Protein AF-0000000082833887 (afdb_homodimer)

pLDDT: mean 88.98, std 13.83, range [26.72, 98.94]

Sequence (678 aa):
MATGKDRGSVTVDDVAAQAGVSIKTVSRVLNNEPNTSEKTRAKVMAAIELLKYQPNPSARRLASKRSDLIMLVYDNPSDNYLINIQHGALDACKRYFYSLLLHPCDYRAPDLAAQIVQAARQHACAGLVLTPPLSDVRALIEALDHGDVPYVRLAPGSPSARGLEVSTDDRAAARDMTRYLLGLGHRRIGFVAGHPDHGAVGERLHGYRDALAELGVAYDPALVEQGLHSFDSGMQCGQRLLDRAQRPTAIFAANDDMAAGVLYTAHARGLKVPQELSVAGYDDTPLSRQTWPKLTTLRQPIREMAYAAVEQLASREPQARVRTLGYELVVRDSTRSPGMATGKDRGSVTVDDVAAQAGVSIKTVSRVLNNEPNTSEKTRAKVMAAIELLKYQPNPSARRLASKRSDLIMLVYDNPSDNYLINIQHGALDACKRYFYSLLLHPCDYRAPDLAAQIVQAARQHACAGLVLTPPLSDVRALIEALDHGDVPYVRLAPGSPSARGLEVSTDDRAAARDMTRYLLGLGHRRIGFVAGHPDHGAVGERLHGYRDALAELGVAYDPALVEQGLHSFDSGMQCGQRLLDRAQRPTAIFAANDDMAAGVLYTAHARGLKVPQELSVAGYDDTPLSRQTWPKLTTLRQPIREMAYAAVEQLASREPQARVRTLGYELVVRDSTRSPG

Organism: NCBI:txid1287738

Nearest PDB structures (foldseek):
  2pue-assembly1_A  TM=7.872E-01  e=7.176E-27  Escherichia coli
  1jft-assembly1_A-2  TM=7.918E-01  e=2.074E-26  Escherichia coli
  1bdh-assembly1_A  TM=7.769E-01  e=8.024E-27  Escherichia coli
  1qpz-assembly1_A  TM=7.816E-01  e=2.193E-26  Escherichia coli
  1jh9-assembly1_A-2  TM=7.936E-01  e=7.402E-25  Escherichia coli

Solvent-accessible surface area (backbone atoms only — not comparable to full-atom values): 34267 Å² total; per-residue (Å²): 131,82,76,73,73,74,82,68,79,64,43,66,61,52,34,10,62,67,40,70,48,53,55,67,53,44,48,33,51,76,60,34,41,86,92,61,52,70,68,56,42,50,38,39,51,48,24,26,60,74,59,63,44,65,81,56,64,67,58,52,28,68,72,67,74,26,39,54,31,34,34,40,37,38,52,64,81,33,65,65,59,48,53,36,32,48,51,16,30,49,53,31,19,61,75,70,66,35,41,45,29,60,42,78,54,58,82,80,44,92,58,39,44,61,50,52,54,48,53,40,56,75,56,25,33,50,23,35,42,27,30,51,37,55,33,60,37,61,67,40,51,54,52,42,69,75,47,87,54,48,52,26,25,34,42,46,57,60,89,61,95,84,49,33,34,28,32,57,59,42,29,60,51,30,17,51,52,40,40,50,47,42,71,46,62,43,78,45,63,25,34,35,39,30,36,84,69,26,44,46,37,58,32,29,52,49,10,39,51,49,30,31,54,75,69,71,40,81,88,54,75,84,38,52,35,83,27,56,45,24,38,68,36,13,25,54,38,32,46,58,46,63,65,38,92,76,50,46,43,27,36,44,18,61,23,36,45,17,25,48,14,28,52,47,41,35,49,76,70,68,48,50,62,20,64,64,30,16,40,28,25,22,41,56,44,73,64,32,70,64,42,86,50,28,41,14,23,32,33,44,52,49,31,58,42,28,20,48,41,47,47,40,62,59,33,71,70,47,94,53,50,68,40,74,47,75,70,42,82,42,84,50,53,12,52,57,49,66,116,133,81,76,74,73,74,82,67,79,64,42,66,62,50,33,9,61,66,40,71,46,51,54,65,52,45,48,32,50,75,59,33,41,84,92,61,52,68,68,55,41,51,38,39,51,48,26,25,61,74,59,65,43,64,81,57,65,68,58,51,28,68,71,67,73,27,40,52,31,33,36,41,35,37,53,63,79,33,65,65,59,49,53,36,33,48,51,15,30,48,54,31,20,60,74,71,66,36,43,46,29,62,42,77,54,58,81,79,44,91,57,40,42,59,50,54,52,48,53,38,56,74,55,27,33,49,21,37,43,27,30,49,36,55,34,59,37,62,68,39,51,53,53,42,69,75,47,87,53,49,49,26,24,35,44,46,56,58,90,60,94,81,48,33,33,28,34,60,61,42,29,62,51,30,18,49,53,40,41,51,46,43,70,46,62,44,79,44,63,25,35,35,39,30,34,85,70,26,44,47,35,59,31,29,52,49,9,39,51,48,31,30,56,75,70,71,39,81,87,54,74,84,37,52,34,82,27,55,44,25,38,68,37,13,27,53,41,33,46,57,45,62,64,38,92,76,50,47,44,26,37,44,18,66,23,36,43,17,24,47,14,27,52,45,41,35,50,76,70,68,48,48,61,22,64,64,30,18,41,28,26,24,41,57,43,73,64,32,69,66,42,86,50,30,40,15,22,30,32,45,54,50,32,57,43,28,20,48,40,46,46,41,62,59,33,71,70,47,93,53,51,67,41,73,46,74,70,44,84,44,85,49,53,12,52,56,49,64,116

Foldseek 3Di:
DPPPDPPDACDLVNLCVQLVHDSVLLLCLLLQPPPNDPSSNVSSVVSCVVSVPDPDQVVSCVVPVAHLEEEEEDDAPDPLLVVLLVLLQVVLCVVSVGDYHYDYDDLPDPCVLVVVVVVCVVRRHLAYEYEPPNLANPSNLVSVVPDDHAYEYEAALDDDPDHFYEYAQLLQLLLVVLLVQVVLPFQQEAEEFEQPSGSSSVSSVNSNVVNCVVVVRDDDCQSYHYAHQALVSLLVSLVSQCPDPDHGQEYEYAAVRSLLSNVVNCVVVVHDFNARHATAHEQPGVSQVVDVVRHFYKHDSSSNRSNLRSVQSSHPDRPDSYHYDYIDGDDTRRHHRHD/DPPPPPPDACDLVNLCVQLVHDSVLLLCLLLQPPPNDPSSNVSSVVSCVVSVPDPPQVVNCVVPVAHLEEEEEDDAPDPLLVVLLVLLQVVLCVVSVGDYHYDYDDLPDPCVLVVVVVVCVVRRHLAYEYEPPNLANPVNLVSVVPDDHAYEYEAALDDDPDHFYEYAQLLQLLLVVLLVQVVLPFQQEAEEFEQPSGSSRVSSVNSNVVNCVVVVRDDDVQRYHYAHQALVSLLVSLVSQCPDPDHGQEYEYAAVRSLLSNVVNCVVVVHDFNARHATAHEQPGVSQVVDVVRHFYKHDSSSNRSNLRSVQSSHPDRPDSYHYDYIDGDDTRRHHRHD

Radius of gyration: 27.2 Å; Cα contacts (8 Å, |Δi|>4): 1460; chains: 2; bounding box: 68×84×74 Å

Structure (mmCIF, N/CA/C/O backbone):
data_AF-0000000082833887-model_v1
#
loop_
_entity.id
_entity.type
_entity.pdbx_description
1 polymer 'Catabolite control protein A'
#
loop_
_atom_site.group_PDB
_atom_site.id
_atom_site.type_symbol
_atom_site.label_atom_id
_atom_site.label_alt_id
_atom_site.label_comp_id
_atom_site.label_asym_id
_atom_site.label_entity_id
_atom_site.label_seq_id
_atom_site.pdbx_PDB_ins_code
_atom_site.Cartn_x
_atom_site.Cartn_y
_atom_site.Cartn_z
_atom_site.occupancy
_atom_site.B_iso_or_equiv
_atom_site.auth_seq_id
_atom_site.auth_comp_id
_atom_site.auth_asym_id
_atom_site.auth_atom_id
_atom_site.pdbx_PDB_model_num
ATOM 1 N N . MET A 1 1 ? 20.953 52.406 -16.641 1 26.72 1 MET A N 1
ATOM 2 C CA . MET A 1 1 ? 20.875 50.969 -16.594 1 26.72 1 MET A CA 1
ATOM 3 C C . MET A 1 1 ? 19.734 50.5 -15.672 1 26.72 1 MET A C 1
ATOM 5 O O . MET A 1 1 ? 19.703 50.875 -14.492 1 26.72 1 MET A O 1
ATOM 9 N N . ALA A 1 2 ? 18.547 50.281 -16.266 1 32.72 2 ALA A N 1
ATOM 10 C CA . ALA A 1 2 ? 17.266 49.969 -15.625 1 32.72 2 ALA A CA 1
ATOM 11 C C . ALA A 1 2 ? 17.406 48.719 -14.766 1 32.72 2 ALA A C 1
ATOM 13 O O . ALA A 1 2 ? 17.938 47.688 -15.211 1 32.72 2 ALA A O 1
ATOM 14 N N . THR A 1 3 ? 17.609 48.844 -13.445 1 30.44 3 THR A N 1
ATOM 15 C CA . THR A 1 3 ? 17.625 47.75 -12.453 1 30.44 3 THR A CA 1
ATOM 16 C C . THR A 1 3 ? 16.531 46.75 -12.727 1 30.44 3 THR A C 1
ATOM 18 O O . THR A 1 3 ? 15.359 47.094 -12.859 1 30.44 3 THR A O 1
ATOM 21 N N . GLY A 1 4 ? 16.797 45.781 -13.594 1 33.44 4 GLY A N 1
ATOM 22 C CA . GLY A 1 4 ? 15.883 44.688 -13.883 1 33.44 4 GLY A CA 1
ATOM 23 C C . GLY A 1 4 ? 15.086 44.219 -12.672 1 33.44 4 GLY A C 1
ATOM 24 O O . GLY A 1 4 ? 15.672 43.844 -11.648 1 33.44 4 GLY A O 1
ATOM 25 N N . LYS A 1 5 ? 13.906 44.781 -12.461 1 36.97 5 LYS A N 1
ATOM 26 C CA . LYS A 1 5 ? 12.938 44.344 -11.461 1 36.97 5 LYS A CA 1
ATOM 27 C C . LYS A 1 5 ? 12.969 42.812 -11.273 1 36.97 5 LYS A C 1
ATOM 29 O O . LYS A 1 5 ? 12.898 42.062 -12.25 1 36.97 5 LYS A O 1
ATOM 34 N N . ASP A 1 6 ? 13.672 42.281 -10.344 1 38.59 6 ASP A N 1
ATOM 35 C CA . ASP A 1 6 ? 13.617 40.906 -9.844 1 38.59 6 ASP A CA 1
ATOM 36 C C . ASP A 1 6 ? 12.227 40.312 -10.023 1 38.59 6 ASP A C 1
ATOM 38 O O . ASP A 1 6 ? 11.234 40.938 -9.594 1 38.59 6 ASP A O 1
ATOM 42 N N . ARG A 1 7 ? 11.789 39.75 -11.148 1 45.22 7 ARG A N 1
ATOM 43 C CA . ARG A 1 7 ? 10.531 39.094 -11.492 1 45.22 7 ARG A CA 1
ATOM 44 C C . ARG A 1 7 ? 9.898 38.438 -10.266 1 45.22 7 ARG A C 1
ATOM 46 O O . ARG A 1 7 ? 10.398 37.438 -9.766 1 45.22 7 ARG A O 1
ATOM 53 N N . GLY A 1 8 ? 9.367 39.094 -9.297 1 48.75 8 GLY A N 1
ATOM 54 C CA . GLY A 1 8 ? 8.656 38.688 -8.102 1 48.75 8 GLY A CA 1
ATOM 55 C C . GLY A 1 8 ? 7.766 37.469 -8.32 1 48.75 8 GLY A C 1
ATOM 56 O O . GLY A 1 8 ? 7.445 37.125 -9.461 1 48.75 8 GLY A O 1
ATOM 57 N N . SER A 1 9 ? 7.66 36.562 -7.289 1 60.88 9 SER A N 1
ATOM 58 C CA . SER A 1 9 ? 6.77 35.406 -7.27 1 60.88 9 SER A CA 1
ATOM 59 C C . SER A 1 9 ? 5.363 35.781 -7.715 1 60.88 9 SER A C 1
ATOM 61 O O . SER A 1 9 ? 4.902 36.875 -7.453 1 60.88 9 SER A O 1
ATOM 63 N N . VAL A 1 10 ? 4.797 35.094 -8.703 1 73.19 10 VAL A N 1
ATOM 64 C CA . VAL A 1 10 ? 3.43 35.312 -9.172 1 73.19 10 VAL A CA 1
ATOM 65 C C . VAL A 1 10 ? 2.486 35.438 -7.98 1 73.19 10 VAL A C 1
ATOM 67 O O . VAL A 1 10 ? 2.531 34.656 -7.047 1 73.19 10 VAL A O 1
ATOM 70 N N . THR A 1 11 ? 1.867 36.562 -7.785 1 75.38 11 THR A N 1
ATOM 71 C CA . THR A 1 11 ? 0.945 36.844 -6.695 1 75.38 11 THR A CA 1
ATOM 72 C C . THR A 1 11 ? -0.502 36.719 -7.156 1 75.38 11 THR A C 1
ATOM 74 O O . THR A 1 11 ? -0.766 36.531 -8.344 1 75.38 11 THR A O 1
ATOM 77 N N . VAL A 1 12 ? -1.34 36.781 -6.102 1 80.81 12 VAL A N 1
ATOM 78 C CA . VAL A 1 12 ? -2.77 36.688 -6.391 1 80.81 12 VAL A CA 1
ATOM 79 C C . VAL A 1 12 ? -3.174 37.875 -7.277 1 80.81 12 VAL A C 1
ATOM 81 O O . VAL A 1 12 ? -4.078 37.75 -8.109 1 80.81 12 VAL A O 1
ATOM 84 N N . ASP A 1 13 ? -2.422 38.938 -7.16 1 81.5 13 ASP A N 1
ATOM 85 C CA . ASP A 1 13 ? -2.68 40.125 -7.996 1 81.5 13 ASP A CA 1
ATOM 86 C C . ASP A 1 13 ? -2.395 39.812 -9.469 1 81.5 13 ASP A C 1
ATOM 88 O O . ASP A 1 13 ? -3.145 40.219 -10.352 1 81.5 13 ASP A O 1
ATOM 92 N N . ASP A 1 14 ? -1.363 39.062 -9.664 1 85.19 14 ASP A N 1
ATOM 93 C CA . ASP A 1 14 ? -0.997 38.688 -11.023 1 85.19 14 ASP A CA 1
ATOM 94 C C . ASP A 1 14 ? -2.061 37.781 -11.648 1 85.19 14 ASP A C 1
ATOM 96 O O . ASP A 1 14 ? -2.393 37.938 -12.828 1 85.19 14 ASP A O 1
ATO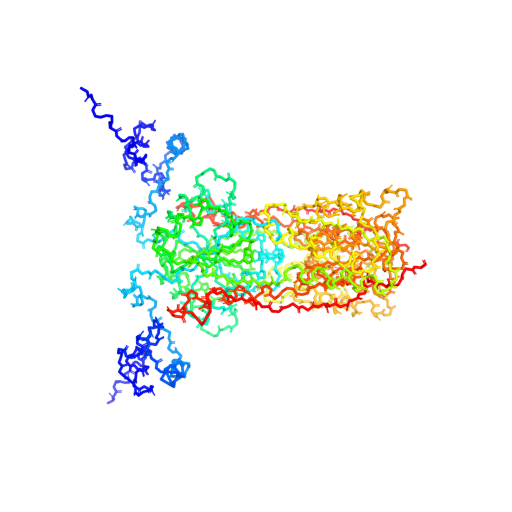M 100 N N . VAL A 1 15 ? -2.527 36.875 -10.812 1 87.19 15 VAL A N 1
ATOM 101 C CA . VAL A 1 15 ? -3.568 35.969 -11.273 1 87.19 15 VAL A CA 1
ATOM 102 C C . VAL A 1 15 ? -4.824 36.75 -11.633 1 87.19 15 VAL A C 1
ATOM 104 O O . VAL A 1 15 ? -5.441 36.5 -12.68 1 87.19 15 VAL A O 1
ATOM 107 N N . ALA A 1 16 ? -5.121 37.688 -10.812 1 88.12 16 ALA A N 1
ATOM 108 C CA . ALA A 1 16 ? -6.297 38.531 -11.047 1 88.12 16 ALA A CA 1
ATOM 109 C C . ALA A 1 16 ? -6.164 39.312 -12.344 1 88.12 16 ALA A C 1
ATOM 111 O O . ALA A 1 16 ? -7.102 39.344 -13.148 1 88.12 16 ALA A O 1
ATOM 112 N N . ALA A 1 17 ? -5.051 39.844 -12.539 1 88.44 17 ALA A N 1
ATOM 113 C CA . ALA A 1 17 ? -4.777 40.625 -13.742 1 88.44 17 ALA A CA 1
ATOM 114 C C . ALA A 1 17 ? -4.859 39.75 -14.992 1 88.44 17 ALA A C 1
ATOM 116 O O . ALA A 1 17 ? -5.465 40.156 -15.992 1 88.44 17 ALA A O 1
ATOM 117 N N . GLN A 1 18 ? -4.27 38.594 -14.875 1 89.25 18 GLN A N 1
ATOM 118 C CA . GLN A 1 18 ? -4.242 37.688 -16.016 1 89.25 18 GLN A CA 1
ATOM 119 C C . GLN A 1 18 ? -5.645 37.188 -16.344 1 89.25 18 GLN A C 1
ATOM 121 O O . GLN A 1 18 ? -5.988 37 -17.516 1 89.25 18 GLN A O 1
ATOM 126 N N . ALA A 1 19 ? -6.395 36.844 -15.336 1 90 19 ALA A N 1
ATOM 127 C CA . ALA A 1 19 ? -7.738 36.312 -15.5 1 90 19 ALA A CA 1
ATOM 128 C C . ALA A 1 19 ? -8.742 37.406 -15.805 1 90 19 ALA A C 1
ATOM 130 O O . ALA A 1 19 ? -9.867 37.156 -16.25 1 90 19 ALA A O 1
ATOM 131 N N . GLY A 1 20 ? -8.352 38.688 -15.602 1 90 20 GLY A N 1
ATOM 132 C CA . GLY A 1 20 ? -9.234 39.812 -15.828 1 90 20 GLY A CA 1
ATOM 133 C C . GLY A 1 20 ? -10.328 39.938 -14.773 1 90 20 GLY A C 1
ATOM 134 O O . GLY A 1 20 ? -11.461 40.281 -15.094 1 90 20 GLY A O 1
ATOM 135 N N . VAL A 1 21 ? -10.023 39.469 -13.633 1 89.69 21 VAL A N 1
ATOM 136 C CA . VAL A 1 21 ? -10.992 39.531 -12.539 1 89.69 21 VAL A CA 1
ATOM 137 C C . VAL A 1 21 ? -10.367 40.25 -11.344 1 89.69 21 VAL A C 1
ATOM 139 O O . VAL A 1 21 ? -9.18 40.594 -11.359 1 89.69 21 VAL A O 1
ATOM 142 N N . SER A 1 22 ? -11.211 40.625 -10.336 1 84.69 22 SER A N 1
ATOM 143 C CA . SER A 1 22 ? -10.711 41.25 -9.109 1 84.69 22 SER A CA 1
ATOM 144 C C . SER A 1 22 ? -9.961 40.219 -8.258 1 84.69 22 SER A C 1
ATOM 146 O O . SER A 1 22 ? -10.156 39 -8.406 1 84.69 22 SER A O 1
ATOM 148 N N . ILE A 1 23 ? -9.133 40.688 -7.293 1 82.19 23 ILE A N 1
ATOM 149 C CA . ILE A 1 23 ? -8.422 39.844 -6.34 1 82.19 23 ILE A CA 1
ATOM 150 C C . ILE A 1 23 ? -9.422 39.062 -5.5 1 82.19 23 ILE A C 1
ATOM 152 O O . ILE A 1 23 ? -9.195 37.875 -5.195 1 82.19 23 ILE A O 1
ATOM 156 N N . LYS A 1 24 ? -10.523 39.688 -5.203 1 78.81 24 LYS A N 1
ATOM 157 C CA . LYS A 1 24 ? -11.586 39.062 -4.426 1 78.81 24 LYS A CA 1
ATOM 158 C C . LYS A 1 24 ? -12.18 37.875 -5.18 1 78.81 24 LYS A C 1
ATOM 160 O O . LYS A 1 24 ? -12.492 36.844 -4.578 1 78.81 24 LYS A O 1
ATOM 165 N N . THR A 1 25 ? -12.266 38.125 -6.469 1 82.12 25 THR A N 1
ATOM 166 C CA . THR A 1 25 ? -12.805 37.062 -7.297 1 82.12 25 THR A CA 1
ATOM 167 C C . THR A 1 25 ? -11.836 35.875 -7.348 1 82.12 25 THR A C 1
ATOM 169 O O . THR A 1 25 ? -12.258 34.719 -7.285 1 82.12 25 THR A O 1
ATOM 172 N N . VAL A 1 26 ? -10.531 36.125 -7.445 1 81.5 26 VAL A N 1
ATOM 173 C CA . VAL A 1 26 ? -9.523 35.062 -7.434 1 81.5 26 VAL A CA 1
ATOM 174 C C . VAL A 1 26 ? -9.609 34.312 -6.113 1 81.5 26 VAL A C 1
ATOM 176 O O . VAL A 1 26 ? -9.594 33.062 -6.105 1 81.5 26 VAL A O 1
ATOM 179 N N . SER A 1 27 ? -9.766 35.031 -5.07 1 74.62 27 SER A N 1
ATOM 180 C CA . SER A 1 27 ? -9.875 34.406 -3.744 1 74.62 27 SER A CA 1
ATOM 181 C C . SER A 1 27 ? -11.109 33.531 -3.637 1 74.62 27 SER A C 1
ATOM 183 O O . SER A 1 27 ? -11.047 32.438 -3.105 1 74.62 27 SER A O 1
ATOM 185 N N . ARG A 1 28 ? -12.141 34.125 -4.199 1 75.06 28 ARG A N 1
ATOM 186 C CA . ARG A 1 28 ? -13.383 33.375 -4.18 1 75.06 28 ARG A CA 1
ATOM 187 C C . ARG A 1 28 ? -13.242 32.062 -4.965 1 75.06 28 ARG A C 1
ATOM 189 O O . ARG A 1 28 ? -13.75 31.016 -4.539 1 75.06 28 ARG A O 1
ATOM 196 N N . VAL A 1 29 ? -12.555 32.188 -6.078 1 77.38 29 VAL A N 1
ATOM 197 C CA . VAL A 1 29 ? -12.359 31.016 -6.922 1 77.38 29 VAL A CA 1
ATOM 198 C C . VAL A 1 29 ? -11.438 30.016 -6.219 1 77.38 29 VAL A C 1
ATOM 200 O O . VAL A 1 29 ? -11.727 28.812 -6.18 1 77.38 29 VAL A O 1
ATOM 203 N N . LEU A 1 30 ? -10.414 30.562 -5.621 1 71.19 30 LEU A N 1
ATOM 204 C CA . LEU A 1 30 ? -9.422 29.719 -4.961 1 71.19 30 LEU A CA 1
ATOM 205 C C . LEU A 1 30 ? -10.016 29.031 -3.73 1 71.19 30 LEU A C 1
ATOM 207 O O . LEU A 1 30 ? -9.617 27.922 -3.375 1 71.19 30 LEU A O 1
ATOM 211 N N . ASN A 1 31 ? -11.008 29.766 -3.16 1 64.5 31 ASN A N 1
ATOM 212 C CA . ASN A 1 31 ? -11.648 29.234 -1.959 1 64.5 31 ASN A CA 1
ATOM 213 C C . ASN A 1 31 ? -12.953 28.531 -2.285 1 64.5 31 ASN A C 1
ATOM 215 O O . ASN A 1 31 ? -13.75 28.234 -1.39 1 64.5 31 ASN A O 1
ATOM 219 N N . ASN A 1 32 ? -13.125 28.328 -3.455 1 64.88 32 ASN A N 1
ATOM 220 C CA . ASN A 1 32 ? -14.305 27.641 -3.977 1 64.88 32 ASN A CA 1
ATOM 221 C C . ASN A 1 32 ? -15.594 28.219 -3.404 1 64.88 32 ASN A C 1
ATOM 223 O O . ASN A 1 32 ? -16.484 27.469 -2.994 1 64.88 32 ASN A O 1
ATOM 227 N N . GLU A 1 33 ? -15.57 29.531 -3.197 1 63.78 33 GLU A N 1
ATOM 228 C CA . GLU A 1 33 ? -16.766 30.188 -2.684 1 63.78 33 GLU A CA 1
ATOM 229 C C . GLU A 1 33 ? -17.938 30.062 -3.656 1 63.78 33 GLU A C 1
ATOM 231 O O . GLU A 1 33 ? -17.734 30.078 -4.875 1 63.78 33 GLU A O 1
ATOM 236 N N . PRO A 1 34 ? -19.094 29.984 -3.029 1 65.31 34 PRO A N 1
ATOM 237 C CA . PRO A 1 34 ? -20.281 29.906 -3.889 1 65.31 34 PRO A CA 1
ATOM 238 C C . PRO A 1 34 ? -20.516 31.203 -4.672 1 65.31 34 PRO A C 1
ATOM 240 O O . PRO A 1 34 ? -19.938 32.25 -4.348 1 65.31 34 PRO A O 1
ATOM 243 N N . ASN A 1 35 ? -21.094 31.156 -5.996 1 66.31 35 ASN A N 1
ATOM 244 C CA . ASN A 1 35 ? -21.562 32.281 -6.805 1 66.31 35 ASN A CA 1
ATOM 245 C C . ASN A 1 35 ? -20.484 32.781 -7.75 1 66.31 35 ASN A C 1
ATOM 247 O O . ASN A 1 35 ? -20.438 33.969 -8.07 1 66.31 35 ASN A O 1
ATOM 251 N N . THR A 1 36 ? -19.531 31.969 -7.855 1 74.44 36 THR A N 1
ATOM 252 C CA . THR A 1 36 ? -18.594 32.281 -8.938 1 74.44 36 THR A CA 1
ATOM 253 C C . THR A 1 36 ? -18.922 31.469 -10.188 1 74.44 36 THR A C 1
ATOM 255 O O . THR A 1 36 ? -19.094 30.25 -10.125 1 74.44 36 THR A O 1
ATOM 258 N N . SER A 1 37 ? -19.188 32.125 -11.234 1 79.38 37 SER A N 1
ATOM 259 C CA . SER A 1 37 ? -19.562 31.469 -12.469 1 79.38 37 SER A CA 1
ATOM 260 C C . SER A 1 37 ? -18.484 30.5 -12.938 1 79.38 37 SER A C 1
ATOM 262 O O . SER A 1 37 ? -17.297 30.703 -12.656 1 79.38 37 SER A O 1
ATOM 264 N N . GLU A 1 38 ? -18.969 29.406 -13.586 1 80.12 38 GLU A N 1
ATOM 265 C CA . GLU A 1 38 ? -18.047 28.422 -14.133 1 80.12 38 GLU A CA 1
ATOM 266 C C . GLU A 1 38 ? -17.047 29.062 -15.086 1 80.12 38 GLU A C 1
ATOM 268 O O . GLU A 1 38 ? -15.875 28.672 -15.125 1 80.12 38 GLU A O 1
ATOM 273 N N . LYS A 1 39 ? -17.531 30 -15.812 1 82.19 39 LYS A N 1
ATOM 274 C CA . LYS A 1 39 ? -16.672 30.703 -16.75 1 82.19 39 LYS A CA 1
ATOM 275 C C . LYS A 1 39 ? -15.539 31.438 -16.031 1 82.19 39 LYS A C 1
ATOM 277 O O . LYS A 1 39 ? -14.383 31.359 -16.438 1 82.19 39 LYS A O 1
ATOM 282 N N . THR A 1 40 ? -15.891 32.094 -15 1 85.25 40 THR A N 1
ATOM 283 C CA . THR A 1 40 ? -14.914 32.812 -14.211 1 85.25 40 THR A CA 1
ATOM 284 C C . THR A 1 40 ? -13.922 31.859 -13.547 1 85.25 40 THR A C 1
ATOM 286 O O . THR A 1 40 ? -12.711 32.125 -13.531 1 85.25 40 THR A O 1
ATOM 289 N N . ARG A 1 41 ? -14.43 30.828 -12.992 1 83.56 41 ARG A N 1
ATOM 290 C CA . ARG A 1 41 ? -13.586 29.812 -12.367 1 83.56 41 ARG A CA 1
ATOM 291 C C . ARG A 1 41 ? -12.562 29.266 -13.359 1 83.56 41 ARG A C 1
ATOM 293 O O . ARG A 1 41 ? -11.375 29.141 -13.031 1 83.56 41 ARG A O 1
ATOM 300 N N . ALA A 1 42 ? -13.086 28.969 -14.531 1 84.38 42 ALA A N 1
ATOM 301 C CA . ALA A 1 42 ? -12.211 28.438 -15.562 1 84.38 42 ALA A CA 1
ATOM 302 C C . ALA A 1 42 ? -11.109 29.438 -15.93 1 84.38 42 ALA A C 1
ATOM 304 O O . ALA A 1 42 ? -9.953 29.062 -16.109 1 84.38 42 ALA A O 1
ATOM 305 N N . LYS A 1 43 ? -11.477 30.672 -16.062 1 85.88 43 LYS A N 1
ATOM 306 C CA . LYS A 1 43 ? -10.531 31.719 -16.406 1 85.88 43 LYS A CA 1
ATOM 307 C C . LYS A 1 43 ? -9.445 31.859 -15.344 1 85.88 43 LYS A C 1
ATOM 309 O O . LYS A 1 43 ? -8.266 31.969 -15.664 1 85.88 43 LYS A O 1
ATOM 314 N N . VAL A 1 44 ? -9.906 31.797 -14.102 1 86.19 44 VAL A N 1
ATOM 315 C CA . VAL A 1 44 ? -8.977 31.969 -12.984 1 86.19 44 VAL A CA 1
ATOM 316 C C . VAL A 1 44 ? -8.047 30.75 -12.906 1 86.19 44 VAL A C 1
ATOM 318 O O . VAL A 1 44 ? -6.832 30.906 -12.758 1 86.19 44 VAL A O 1
ATOM 321 N N . MET A 1 45 ? -8.648 29.609 -13.07 1 82.44 45 MET A N 1
ATOM 322 C CA . MET A 1 45 ? -7.836 28.391 -13.016 1 82.44 45 MET A CA 1
ATOM 323 C C . MET A 1 45 ? -6.836 28.359 -14.164 1 82.44 45 MET A C 1
ATOM 325 O O . MET A 1 45 ? -5.695 27.922 -13.984 1 82.44 45 MET A O 1
ATOM 329 N N . ALA A 1 46 ? -7.246 28.812 -15.359 1 83.5 46 ALA A N 1
ATOM 330 C CA . ALA A 1 46 ? -6.344 28.906 -16.5 1 83.5 46 ALA A CA 1
ATOM 331 C C . ALA A 1 46 ? -5.195 29.875 -16.219 1 83.5 46 ALA A C 1
ATOM 333 O O . ALA A 1 46 ? -4.047 29.609 -16.578 1 83.5 46 ALA A O 1
ATOM 334 N N . ALA A 1 47 ? -5.531 30.953 -15.648 1 85.31 47 ALA A N 1
ATOM 335 C CA . ALA A 1 47 ? -4.516 31.953 -15.289 1 85.31 47 ALA A CA 1
ATOM 336 C C . ALA A 1 47 ? -3.535 31.375 -14.273 1 85.31 47 ALA A C 1
ATOM 338 O O . ALA A 1 47 ? -2.326 31.609 -14.367 1 85.31 47 ALA A O 1
ATOM 339 N N . ILE A 1 48 ? -4.098 30.672 -13.312 1 79.25 48 ILE A N 1
ATOM 340 C CA . ILE A 1 48 ? -3.281 30.031 -12.281 1 79.25 48 ILE A CA 1
ATOM 341 C C . ILE A 1 48 ? -2.293 29.062 -12.93 1 79.25 48 ILE A C 1
ATOM 343 O O . ILE A 1 48 ? -1.105 29.062 -12.602 1 79.25 48 ILE A O 1
ATOM 347 N N . GLU A 1 49 ? -2.809 28.328 -13.828 1 78 49 GLU A N 1
ATOM 348 C CA . GLU A 1 49 ? -1.983 27.359 -14.547 1 78 49 GLU A CA 1
ATOM 349 C C . GLU A 1 49 ? -0.935 28.047 -15.406 1 78 49 GLU A C 1
ATOM 351 O O . GLU A 1 49 ? 0.233 27.656 -15.414 1 78 49 GLU A O 1
ATOM 356 N N . LEU A 1 50 ? -1.38 29.047 -16.125 1 78.38 50 LEU A N 1
ATOM 357 C CA . LEU A 1 50 ? -0.51 29.781 -17.031 1 78.38 50 LEU A CA 1
ATOM 358 C C . LEU A 1 50 ? 0.622 30.469 -16.266 1 78.38 50 LEU A C 1
ATOM 360 O O . LEU A 1 50 ? 1.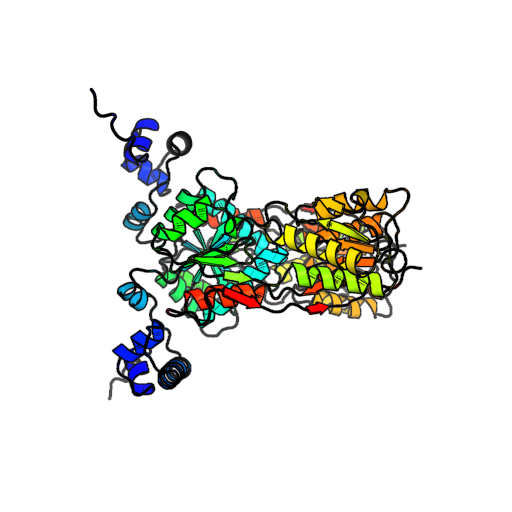768 30.469 -16.734 1 78.38 50 LEU A O 1
ATOM 364 N N . LEU A 1 51 ? 0.268 31.016 -15.117 1 78.94 51 LEU A N 1
ATOM 365 C CA . LEU A 1 51 ? 1.234 31.797 -14.352 1 78.94 51 LEU A CA 1
ATOM 366 C C . LEU A 1 51 ? 1.993 30.906 -13.367 1 78.94 51 LEU A C 1
ATOM 368 O O . LEU A 1 51 ? 2.9 31.375 -12.68 1 78.94 51 LEU A O 1
ATOM 372 N N . LYS A 1 52 ? 1.518 29.703 -13.383 1 70.69 52 LYS A N 1
ATOM 373 C CA . LYS A 1 52 ? 2.053 28.75 -12.422 1 70.69 52 LYS A CA 1
ATOM 374 C C . LYS A 1 52 ? 1.95 29.281 -10.992 1 70.69 52 LYS A C 1
ATOM 376 O O . LYS A 1 52 ? 2.918 29.219 -10.234 1 70.69 52 LYS A O 1
ATOM 381 N N . TYR A 1 53 ? 0.74 29.922 -10.859 1 68.81 53 TYR A N 1
ATOM 382 C CA . TYR A 1 53 ? 0.47 30.5 -9.547 1 68.81 53 TYR A CA 1
ATOM 383 C C . TYR A 1 53 ? 0.158 29.406 -8.531 1 68.81 53 TYR A C 1
ATOM 385 O O . TYR A 1 53 ? -0.587 28.469 -8.82 1 68.81 53 TYR A O 1
ATOM 393 N N . GLN A 1 54 ? 0.837 29.453 -7.457 1 61.25 54 GLN A N 1
ATOM 394 C CA . GLN A 1 54 ? 0.5 28.594 -6.324 1 61.25 54 GLN A CA 1
ATOM 395 C C . GLN A 1 54 ? -0.07 29.406 -5.168 1 61.25 54 GLN A C 1
ATOM 397 O O . GLN A 1 54 ? 0.583 30.328 -4.668 1 61.25 54 GLN A O 1
ATOM 402 N N . PRO A 1 55 ? -1.5 29.266 -5.012 1 56.69 55 PRO A N 1
ATOM 403 C CA . PRO A 1 55 ? -2.035 30.016 -3.875 1 56.69 55 PRO A CA 1
ATOM 404 C C . PRO A 1 55 ? -1.211 29.828 -2.602 1 56.69 55 PRO A C 1
ATOM 406 O O . PRO A 1 55 ? -0.667 28.75 -2.367 1 56.69 55 PRO A O 1
ATOM 409 N N . ASN A 1 56 ? -0.865 30.938 -2.111 1 52.5 56 ASN A N 1
ATOM 410 C CA . ASN A 1 56 ? -0.165 30.859 -0.833 1 52.5 56 ASN A CA 1
ATOM 411 C C . ASN A 1 56 ? -1.024 30.188 0.235 1 52.5 56 ASN A C 1
ATOM 413 O O . ASN A 1 56 ? -2.105 30.672 0.564 1 52.5 56 ASN A O 1
ATOM 417 N N . PRO A 1 57 ? -0.866 28.969 0.528 1 50.81 57 PRO A N 1
ATOM 418 C CA . PRO A 1 57 ? -1.647 28.281 1.551 1 50.81 57 PRO A CA 1
ATOM 419 C C . PRO A 1 57 ? -1.884 29.125 2.797 1 50.81 57 PRO A C 1
ATOM 421 O O . PRO A 1 57 ? -2.936 29.016 3.432 1 50.81 57 PRO A O 1
ATOM 424 N N . SER A 1 58 ? -0.98 29.969 3.094 1 49.28 58 SER A N 1
ATOM 425 C CA . SER A 1 58 ? -1.119 30.812 4.277 1 49.28 58 SER A CA 1
ATOM 426 C C . SER A 1 58 ? -2.289 31.781 4.137 1 49.28 58 SER A C 1
ATOM 428 O O . SER A 1 58 ? -2.986 32.062 5.109 1 49.28 58 SER A O 1
ATOM 430 N N . ALA A 1 59 ? -2.549 32.188 2.955 1 50.19 59 ALA A N 1
ATOM 431 C CA . ALA A 1 59 ? -3.646 33.125 2.756 1 50.19 59 ALA A CA 1
ATOM 432 C C . ALA A 1 59 ? -5 32.438 2.912 1 50.19 59 ALA A C 1
ATOM 434 O O . ALA A 1 59 ? -5.93 33.031 3.49 1 50.19 59 ALA A O 1
ATOM 435 N N . ARG A 1 60 ? -5.082 31.297 2.385 1 50.47 60 ARG A N 1
ATOM 436 C CA . ARG A 1 60 ? -6.312 30.547 2.549 1 50.47 60 ARG A CA 1
ATOM 437 C C . ARG A 1 60 ? -6.59 30.25 4.023 1 50.47 60 ARG A C 1
ATOM 439 O O . ARG A 1 60 ? -7.738 30.312 4.465 1 50.47 60 ARG A O 1
ATOM 446 N N . ARG A 1 61 ? -5.535 29.953 4.699 1 54.34 61 ARG A N 1
ATOM 447 C CA . ARG A 1 61 ? -5.629 29.688 6.133 1 54.34 61 ARG A CA 1
ATOM 448 C C . ARG A 1 61 ? -6.191 30.906 6.875 1 54.34 61 ARG A C 1
ATOM 450 O O . ARG A 1 61 ? -6.992 30.75 7.797 1 54.34 61 ARG A O 1
ATOM 457 N N . LEU A 1 62 ? -5.789 32.031 6.426 1 48.91 62 LEU A N 1
ATOM 458 C CA . LEU A 1 62 ? -6.207 33.25 7.102 1 48.91 62 LEU A CA 1
ATOM 459 C C . LEU A 1 62 ? -7.703 33.469 6.922 1 48.91 62 LEU A C 1
ATOM 461 O O . LEU A 1 62 ? -8.375 33.938 7.844 1 48.91 62 LEU A O 1
ATOM 465 N N . ALA A 1 63 ? -8.164 33.062 5.766 1 47.53 63 ALA A N 1
ATOM 466 C CA . ALA A 1 63 ? -9.578 33.312 5.504 1 47.53 63 ALA A CA 1
ATOM 467 C C . ALA A 1 63 ? -10.461 32.25 6.145 1 47.53 63 ALA A C 1
ATOM 469 O O . ALA A 1 63 ? -11.531 32.562 6.68 1 47.53 63 ALA A O 1
ATOM 470 N N . SER A 1 64 ? -10.211 30.969 6.051 1 54.66 64 SER A N 1
ATOM 471 C CA . SER A 1 64 ? -11.109 29.891 6.441 1 54.66 64 SER A CA 1
ATOM 472 C C . SER A 1 64 ? -10.828 29.438 7.871 1 54.66 64 SER A C 1
ATOM 474 O O . SER A 1 64 ? -11.68 28.797 8.5 1 54.66 64 SER A O 1
ATOM 476 N N . LYS A 1 65 ? -9.945 29.984 8.633 1 63.22 65 LYS A N 1
ATOM 477 C CA . LYS A 1 65 ? -9.508 29.516 9.938 1 63.22 65 LYS A CA 1
ATOM 478 C C . LYS A 1 65 ? -9.133 28.031 9.883 1 63.22 65 LYS A C 1
ATOM 480 O O . LYS A 1 65 ? -8.938 27.391 10.922 1 63.22 65 LYS A O 1
ATOM 485 N N . ARG A 1 66 ? -9.219 27.484 8.625 1 74 66 ARG A N 1
ATOM 486 C CA . ARG A 1 66 ? -8.859 26.078 8.492 1 74 66 ARG A CA 1
ATOM 487 C C . ARG A 1 66 ? -7.562 25.922 7.703 1 74 66 ARG A C 1
ATOM 489 O O . ARG A 1 66 ? -7.242 26.75 6.852 1 74 66 ARG A O 1
ATOM 496 N N . SER A 1 67 ? -6.875 24.828 8.062 1 84.62 67 SER A N 1
ATOM 497 C CA . SER A 1 67 ? -5.68 24.469 7.301 1 84.62 67 SER A CA 1
ATOM 498 C C . SER A 1 67 ? -6.043 23.781 5.988 1 84.62 67 SER A C 1
ATOM 500 O O . SER A 1 67 ? -7.223 23.672 5.648 1 84.62 67 SER A O 1
ATOM 502 N N . ASP A 1 68 ? -5.082 23.469 5.191 1 90.69 68 ASP A N 1
ATOM 503 C CA . ASP A 1 68 ? -5.277 22.75 3.932 1 90.69 68 ASP A CA 1
ATOM 504 C C . ASP A 1 68 ? -5.184 21.25 4.129 1 90.69 68 ASP A C 1
ATOM 506 O O . ASP A 1 68 ? -5.051 20.484 3.16 1 90.69 68 ASP A O 1
ATOM 510 N N . LEU A 1 69 ? -5.316 20.812 5.375 1 94.75 69 LEU A N 1
ATOM 511 C CA . LEU A 1 69 ? -5.086 19.406 5.68 1 94.75 69 LEU A CA 1
ATOM 512 C C . LEU A 1 69 ? -6.379 18.609 5.566 1 94.75 69 LEU A C 1
ATOM 514 O O . LEU A 1 69 ? -7.387 18.953 6.188 1 94.75 69 LEU A O 1
ATOM 518 N N . ILE A 1 70 ? -6.379 17.641 4.684 1 97.5 70 ILE A N 1
ATOM 519 C CA . ILE A 1 70 ? -7.387 16.578 4.676 1 97.5 70 ILE A CA 1
ATOM 520 C C . ILE A 1 70 ? -6.879 15.367 5.457 1 97.5 70 ILE A C 1
ATOM 522 O O . ILE A 1 70 ? -5.785 14.867 5.199 1 97.5 70 ILE A O 1
ATOM 526 N N . MET A 1 71 ? -7.629 14.953 6.438 1 98.25 71 MET A N 1
ATOM 527 C CA . MET A 1 71 ? -7.219 13.812 7.25 1 98.25 71 MET A CA 1
ATOM 528 C C . MET A 1 71 ? -7.922 12.539 6.793 1 98.25 71 MET A C 1
ATOM 530 O O . MET A 1 71 ? -9.156 12.484 6.754 1 98.25 71 MET A O 1
ATOM 534 N N . LEU A 1 72 ? -7.137 11.617 6.336 1 98.62 72 LEU A N 1
ATOM 535 C CA . LEU A 1 72 ? -7.641 10.289 6.004 1 98.62 72 LEU A CA 1
ATOM 536 C C . LEU A 1 72 ? -7.68 9.398 7.238 1 98.62 72 LEU A C 1
ATOM 538 O O . LEU A 1 72 ? -6.633 9.047 7.789 1 98.62 72 LEU A O 1
ATOM 542 N N . VAL A 1 73 ? -8.883 9.016 7.668 1 98.12 73 VAL A N 1
ATOM 543 C CA . VAL A 1 73 ? -9.086 8.227 8.875 1 98.12 73 VAL A CA 1
ATOM 544 C C . VAL A 1 73 ? -9.43 6.785 8.492 1 98.12 73 VAL A C 1
ATOM 546 O O . VAL A 1 73 ? -10.391 6.535 7.773 1 98.12 73 VAL A O 1
ATOM 549 N N . TYR A 1 74 ? -8.562 5.883 8.984 1 96.88 74 TYR A N 1
ATOM 550 C CA . TYR A 1 74 ? -8.766 4.523 8.484 1 96.88 74 TYR A CA 1
ATOM 551 C C . TYR A 1 74 ? -8.352 3.496 9.531 1 96.88 74 TYR A C 1
ATOM 553 O O . TYR A 1 74 ? -7.547 3.793 10.422 1 96.88 74 TYR A O 1
ATOM 561 N N . ASP A 1 75 ? -9.008 2.43 9.453 1 92.25 75 ASP A N 1
ATOM 562 C CA . ASP A 1 75 ? -8.68 1.185 10.141 1 92.25 75 ASP A CA 1
ATOM 563 C C . ASP A 1 75 ? -8.898 -0.02 9.227 1 92.25 75 ASP A C 1
ATOM 565 O O . ASP A 1 75 ? -9.898 -0.729 9.352 1 92.25 75 ASP A O 1
ATOM 569 N N . ASN A 1 76 ? -8.055 -0.158 8.211 1 78.69 76 ASN A N 1
ATOM 570 C CA . ASN A 1 76 ? -8.242 -1.187 7.191 1 78.69 76 ASN A CA 1
ATOM 571 C C . ASN A 1 76 ? -7.062 -2.146 7.133 1 78.69 76 ASN A C 1
ATOM 573 O O . ASN A 1 76 ? -5.91 -1.716 7.043 1 78.69 76 ASN A O 1
ATOM 577 N N . PRO A 1 77 ? -7.43 -3.35 7.129 1 74.5 77 PRO A N 1
ATOM 578 C CA . PRO A 1 77 ? -6.359 -4.348 7.133 1 74.5 77 PRO A CA 1
ATOM 579 C C . PRO A 1 77 ? -5.727 -4.543 5.754 1 74.5 77 PRO A C 1
ATOM 581 O O . PRO A 1 77 ? -4.699 -5.215 5.633 1 74.5 77 PRO A O 1
ATOM 584 N N . SER A 1 78 ? -6.391 -4.09 4.734 1 87.31 78 SER A N 1
ATOM 585 C CA . SER A 1 78 ? -5.875 -4.266 3.381 1 87.31 78 SER A CA 1
ATOM 586 C C . SER A 1 78 ? -4.98 -3.1 2.975 1 87.31 78 SER A C 1
ATOM 588 O O . SER A 1 78 ? -5.473 -2.023 2.631 1 87.31 78 SER A O 1
ATOM 590 N N . ASP A 1 79 ? -3.74 -3.373 2.852 1 91.81 79 ASP A N 1
ATOM 591 C CA . ASP A 1 79 ? -2.789 -2.375 2.373 1 91.81 79 ASP A CA 1
ATOM 592 C C . ASP A 1 79 ? -3.078 -1.992 0.924 1 91.81 79 ASP A C 1
ATOM 594 O O . ASP A 1 79 ? -2.875 -0.842 0.528 1 91.81 79 ASP A O 1
ATOM 598 N N . ASN A 1 80 ? -3.605 -2.967 0.18 1 92.56 80 ASN A N 1
ATOM 599 C CA . ASN A 1 80 ? -3.912 -2.732 -1.228 1 92.56 80 ASN A CA 1
ATOM 600 C C . ASN A 1 80 ? -5.07 -1.754 -1.396 1 92.56 80 ASN A C 1
ATOM 602 O O . ASN A 1 80 ? -5.055 -0.915 -2.297 1 92.56 80 ASN A O 1
ATOM 606 N N . TYR A 1 81 ? -6.016 -1.879 -0.562 1 92.19 81 TYR A N 1
ATOM 607 C CA . TYR A 1 81 ? -7.141 -0.949 -0.582 1 92.19 81 TYR A CA 1
ATOM 608 C C . TYR A 1 81 ? -6.699 0.446 -0.153 1 92.19 81 TYR A C 1
ATOM 610 O O . TYR A 1 81 ? -7.012 1.435 -0.823 1 92.19 81 TYR A O 1
ATOM 618 N N . LEU A 1 82 ? -5.918 0.503 0.847 1 95.06 82 LEU A N 1
ATOM 619 C CA . LEU A 1 82 ? -5.516 1.766 1.459 1 95.06 82 LEU A CA 1
ATOM 620 C C . LEU A 1 82 ? -4.633 2.572 0.513 1 95.06 82 LEU A C 1
ATOM 622 O O . LEU A 1 82 ? -4.793 3.789 0.392 1 95.06 82 LEU A O 1
ATOM 626 N N . ILE A 1 83 ? -3.742 1.943 -0.056 1 95.25 83 ILE A N 1
ATOM 627 C CA . ILE A 1 83 ? -2.814 2.66 -0.922 1 95.25 83 ILE A CA 1
ATOM 628 C C . ILE A 1 83 ? -3.568 3.248 -2.113 1 95.25 83 ILE A C 1
ATOM 630 O O . ILE A 1 83 ? -3.219 4.324 -2.607 1 95.25 83 ILE A O 1
ATOM 634 N N . ASN A 1 84 ? -4.594 2.605 -2.611 1 95.25 84 ASN A N 1
ATOM 635 C CA . ASN A 1 84 ? -5.402 3.133 -3.705 1 95.25 84 ASN A CA 1
ATOM 636 C C . ASN A 1 84 ? -6.266 4.309 -3.252 1 95.25 84 ASN A C 1
ATOM 638 O O . ASN A 1 84 ? -6.453 5.27 -3.998 1 95.25 84 ASN A O 1
ATOM 642 N N . ILE A 1 85 ? -6.773 4.18 -2.031 1 97.38 85 ILE A N 1
ATOM 643 C CA . ILE A 1 85 ? -7.477 5.32 -1.449 1 97.38 85 ILE A CA 1
ATOM 644 C C . ILE A 1 85 ? -6.543 6.527 -1.394 1 97.38 85 ILE A C 1
ATOM 646 O O . ILE A 1 85 ? -6.926 7.633 -1.779 1 97.38 85 ILE A O 1
ATOM 650 N N . GLN A 1 86 ? -5.332 6.285 -0.938 1 97.62 86 GLN A N 1
ATOM 651 C CA . GLN A 1 86 ? -4.352 7.359 -0.813 1 97.62 86 GLN A CA 1
ATOM 652 C C . GLN A 1 86 ? -4.051 7.988 -2.17 1 97.62 86 GLN A C 1
ATOM 654 O O . GLN A 1 86 ? -4.008 9.211 -2.297 1 97.62 86 GLN A O 1
ATOM 659 N N . HIS A 1 87 ? -3.9 7.145 -3.174 1 97.19 87 HIS A N 1
ATOM 660 C CA . HIS A 1 87 ? -3.615 7.664 -4.508 1 97.19 87 HIS A CA 1
ATOM 661 C C . HIS A 1 87 ? -4.73 8.586 -4.988 1 97.19 87 HIS A C 1
ATOM 663 O O . HIS A 1 87 ? -4.461 9.695 -5.465 1 97.19 87 HIS A O 1
ATOM 669 N N . GLY A 1 88 ? -5.949 8.141 -4.902 1 98 88 GLY A N 1
ATOM 670 C CA . GLY A 1 88 ? -7.078 8.953 -5.32 1 98 88 GLY A CA 1
ATOM 671 C C . GLY A 1 88 ? -7.195 10.25 -4.539 1 98 88 GLY A C 1
ATOM 672 O O . GLY A 1 88 ? -7.406 11.32 -5.125 1 98 88 GLY A O 1
ATOM 673 N N . ALA A 1 89 ? -7.055 10.148 -3.236 1 98.44 89 ALA A N 1
ATOM 674 C CA . ALA A 1 89 ? -7.141 11.32 -2.377 1 98.44 89 ALA A CA 1
ATOM 675 C C . ALA A 1 89 ? -6.027 12.32 -2.701 1 98.44 89 ALA A C 1
ATOM 677 O O . ALA A 1 89 ? -6.27 13.523 -2.771 1 98.44 89 ALA A O 1
ATOM 678 N N . LEU A 1 90 ? -4.816 11.789 -2.871 1 98.06 90 LEU A N 1
ATOM 679 C CA . LEU A 1 90 ? -3.658 12.625 -3.15 1 98.06 90 LEU A CA 1
ATOM 680 C C . LEU A 1 90 ? -3.814 13.336 -4.488 1 98.06 90 LEU A C 1
ATOM 682 O O . LEU A 1 90 ? -3.422 14.5 -4.633 1 98.06 90 LEU A O 1
ATOM 686 N N . ASP A 1 91 ? -4.363 12.641 -5.473 1 97.5 91 ASP A N 1
ATOM 687 C CA . ASP A 1 91 ? -4.613 13.273 -6.766 1 97.5 91 ASP A CA 1
ATOM 688 C C . ASP A 1 91 ? -5.539 14.477 -6.613 1 97.5 91 ASP A C 1
ATOM 690 O O . ASP A 1 91 ? -5.289 15.539 -7.195 1 97.5 91 ASP A O 1
ATOM 694 N N . ALA A 1 92 ? -6.582 14.312 -5.883 1 97 92 ALA A N 1
ATOM 695 C CA . ALA A 1 92 ? -7.512 15.414 -5.645 1 97 92 ALA A CA 1
ATOM 696 C C . ALA A 1 92 ? -6.859 16.516 -4.809 1 97 92 ALA A C 1
ATOM 698 O O . ALA A 1 92 ? -7.059 17.703 -5.066 1 97 92 ALA A O 1
ATOM 699 N N . CYS A 1 93 ? -6.09 16.109 -3.77 1 95.81 93 CYS A N 1
ATOM 700 C CA . CYS A 1 93 ? -5.379 17.078 -2.947 1 95.81 93 CYS A CA 1
ATOM 701 C C . CYS A 1 93 ? -4.477 17.969 -3.801 1 95.81 93 CYS A C 1
ATOM 703 O O . CYS A 1 93 ? -4.402 19.172 -3.59 1 95.81 93 CYS A O 1
ATOM 705 N N . LYS A 1 94 ? -3.822 17.312 -4.676 1 91.44 94 LYS A N 1
ATOM 706 C CA . LYS A 1 94 ? -2.957 18.062 -5.582 1 91.44 94 LYS A CA 1
ATOM 707 C C . LYS A 1 94 ? -3.764 19.062 -6.41 1 91.44 94 LYS A C 1
ATOM 709 O O . LYS A 1 94 ? -3.387 20.234 -6.523 1 91.44 94 LYS A O 1
ATOM 714 N N . ARG A 1 95 ? -4.859 18.609 -6.934 1 89.12 95 ARG A N 1
ATOM 715 C CA . ARG A 1 95 ? -5.699 19.422 -7.809 1 89.12 95 ARG A CA 1
ATOM 716 C C . ARG A 1 95 ? -6.305 20.594 -7.043 1 89.12 95 ARG A C 1
ATOM 718 O O . ARG A 1 95 ? -6.406 21.703 -7.574 1 89.12 95 ARG A O 1
ATOM 725 N N . TYR A 1 96 ? -6.672 20.375 -5.797 1 89.31 96 TYR A N 1
ATOM 726 C CA . TYR A 1 96 ? -7.434 21.375 -5.055 1 89.31 96 TYR A CA 1
ATOM 727 C C . TYR A 1 96 ? -6.574 22.016 -3.979 1 89.31 96 TYR A C 1
ATOM 729 O O . TYR A 1 96 ? -7.094 22.703 -3.088 1 89.31 96 TYR A O 1
ATOM 737 N N . PHE A 1 97 ? -5.258 21.734 -4.027 1 87.88 97 PHE A N 1
ATOM 738 C CA . PHE A 1 97 ? -4.246 22.375 -3.199 1 87.88 97 PHE A CA 1
ATOM 739 C C . PHE A 1 97 ? -4.453 22.031 -1.729 1 87.88 97 PHE A C 1
ATOM 741 O O . PHE A 1 97 ? -4.441 22.922 -0.871 1 87.88 97 PHE A O 1
ATOM 748 N N . TYR A 1 98 ? -4.77 20.812 -1.462 1 94 98 TYR A N 1
ATOM 749 C CA . TYR A 1 98 ? -4.797 20.25 -0.118 1 94 98 TYR A CA 1
ATOM 750 C C . TYR A 1 98 ? -3.594 19.344 0.118 1 94 98 TYR A C 1
ATOM 752 O O . TYR A 1 98 ? -2.824 19.078 -0.806 1 94 98 TYR A O 1
ATOM 760 N N . SER A 1 99 ? -3.377 19.078 1.353 1 95.69 99 SER A N 1
ATOM 761 C CA . SER A 1 99 ? -2.406 18.078 1.778 1 95.69 99 SER A CA 1
ATOM 762 C C . SER A 1 99 ? -3.086 16.922 2.51 1 95.69 99 SER A C 1
ATOM 764 O O . SER A 1 99 ? -4.141 17.109 3.119 1 95.69 99 SER A O 1
ATOM 766 N N . LEU A 1 100 ? -2.492 15.758 2.41 1 98.25 100 LEU A N 1
ATOM 767 C CA . LEU A 1 100 ? -3.135 14.578 2.969 1 98.25 100 LEU A CA 1
ATOM 768 C C . LEU A 1 100 ? -2.414 14.109 4.23 1 98.25 100 LEU A C 1
ATOM 770 O O . LEU A 1 100 ? -1.222 13.805 4.191 1 98.25 100 LEU A O 1
ATOM 774 N N . LEU A 1 101 ? -3.154 14.07 5.285 1 97.94 101 LEU A N 1
ATOM 775 C CA . LEU A 1 101 ? -2.703 13.609 6.59 1 97.94 101 LEU A CA 1
ATOM 776 C C . LEU A 1 101 ? -3.244 12.211 6.887 1 97.94 101 LEU A C 1
ATOM 778 O O . LEU A 1 101 ? -4.445 11.969 6.762 1 97.94 101 LEU A O 1
ATOM 782 N N . LEU A 1 102 ? -2.316 11.289 7.227 1 97.94 102 LEU A N 1
ATOM 783 C CA . LEU A 1 102 ? -2.752 9.938 7.555 1 97.94 102 LEU A CA 1
ATOM 784 C C . LEU A 1 102 ? -3.082 9.82 9.039 1 97.94 102 LEU A C 1
ATOM 786 O O . LEU A 1 102 ? -2.338 10.32 9.883 1 97.94 102 LEU A O 1
ATOM 790 N N . HIS A 1 103 ? -4.227 9.18 9.32 1 97.5 103 HIS A N 1
ATOM 791 C CA . HIS A 1 103 ? -4.625 8.992 10.711 1 97.5 103 HIS A CA 1
ATOM 792 C C . HIS A 1 103 ? -5.184 7.594 10.945 1 97.5 103 HIS A C 1
ATOM 794 O O . HIS A 1 103 ? -6.395 7.426 11.109 1 97.5 103 HIS A O 1
ATOM 800 N N . PRO A 1 104 ? -4.289 6.609 11.062 1 96.62 104 PRO A N 1
ATOM 801 C CA . PRO A 1 104 ? -4.77 5.285 11.461 1 96.62 104 PRO A CA 1
ATOM 802 C C . PRO A 1 104 ? -5.32 5.266 12.883 1 96.62 104 PRO A C 1
ATOM 804 O O . PRO A 1 104 ? -4.836 5.996 13.75 1 96.62 104 PRO A O 1
ATOM 807 N N . CYS A 1 105 ? -6.348 4.434 13.102 1 95.25 105 CYS A N 1
ATOM 808 C CA . CYS A 1 105 ? -6.957 4.344 14.422 1 95.25 105 CYS A CA 1
ATOM 809 C C . CYS A 1 105 ? -7.52 2.947 14.672 1 95.25 105 CYS A C 1
ATOM 811 O O . CYS A 1 105 ? -7.441 2.078 13.805 1 95.25 105 CYS A O 1
ATOM 813 N N . ASP A 1 106 ? -7.859 2.748 15.852 1 93.62 106 ASP A N 1
ATOM 814 C CA . ASP A 1 106 ? -8.648 1.583 16.25 1 93.62 106 ASP A CA 1
ATOM 815 C C . ASP A 1 106 ? -10.133 1.918 16.297 1 93.62 106 ASP A C 1
ATOM 817 O O . ASP A 1 106 ? -10.594 2.598 17.219 1 93.62 106 ASP A O 1
ATOM 821 N N . TYR A 1 107 ? -10.812 1.4 15.359 1 92.31 107 TYR A N 1
ATOM 822 C CA . TYR A 1 107 ? -12.211 1.789 15.242 1 92.31 107 TYR A CA 1
ATOM 823 C C . TYR A 1 107 ? -13.016 1.297 16.438 1 92.31 107 TYR A C 1
ATOM 825 O O . TYR A 1 107 ? -14.141 1.758 16.672 1 92.31 107 TYR A O 1
ATOM 833 N N . ARG A 1 108 ? -12.492 0.395 17.25 1 91.69 108 ARG A N 1
ATOM 834 C CA . ARG A 1 108 ? -13.203 -0.157 18.391 1 91.69 108 ARG A CA 1
ATOM 835 C C . ARG A 1 108 ? -12.852 0.597 19.672 1 91.69 108 ARG A C 1
ATOM 837 O O . ARG A 1 108 ? -13.398 0.316 20.734 1 91.69 108 ARG A O 1
ATOM 844 N N . ALA A 1 109 ? -11.922 1.505 19.547 1 92.19 109 ALA A N 1
ATOM 845 C CA . ALA A 1 109 ? -11.531 2.268 20.734 1 92.19 109 ALA A CA 1
ATOM 846 C C . ALA A 1 109 ? -12.727 3.012 21.328 1 92.19 109 ALA A C 1
ATOM 848 O O . ALA A 1 109 ? -13.484 3.656 20.594 1 92.19 109 ALA A O 1
ATOM 849 N N . PRO A 1 110 ? -12.914 2.922 22.672 1 92.12 110 PRO A N 1
ATOM 850 C CA . PRO A 1 110 ? -14.07 3.568 23.297 1 92.12 110 PRO A CA 1
ATOM 851 C C . PRO A 1 110 ? -14.062 5.086 23.125 1 92.12 110 PRO A C 1
ATOM 853 O O . PRO A 1 110 ? -15.125 5.715 23.125 1 92.12 110 PRO A O 1
ATOM 856 N N . ASP A 1 111 ? -12.945 5.668 23.016 1 92.81 111 ASP A N 1
ATOM 857 C CA . ASP A 1 111 ? -12.836 7.117 22.906 1 92.81 111 ASP A CA 1
ATOM 858 C C . ASP A 1 111 ? -12.531 7.539 21.469 1 92.81 111 ASP A C 1
ATOM 860 O O . ASP A 1 111 ? -11.969 8.609 21.234 1 92.81 111 ASP A O 1
ATOM 864 N N . LEU A 1 112 ? -12.883 6.688 20.516 1 95.31 112 LEU A N 1
ATOM 865 C CA . LEU A 1 112 ? -12.562 6.914 19.109 1 95.31 112 LEU A CA 1
ATOM 866 C C . LEU A 1 112 ? -13.055 8.289 18.656 1 95.31 112 LEU A C 1
ATOM 868 O O . LEU A 1 112 ? -12.289 9.062 18.078 1 95.31 112 LEU A O 1
ATOM 872 N N . ALA A 1 113 ? -14.328 8.578 18.922 1 95.19 113 ALA A N 1
ATOM 873 C CA . ALA A 1 113 ? -14.938 9.828 18.453 1 95.19 113 ALA A CA 1
ATOM 874 C C . ALA A 1 113 ? -14.188 11.039 19 1 95.19 113 ALA A C 1
ATOM 876 O O . ALA A 1 113 ? -13.852 11.961 18.25 1 95.19 113 ALA A O 1
ATOM 877 N N . ALA A 1 114 ? -13.914 11.016 20.266 1 92.44 114 ALA A N 1
ATOM 878 C CA . ALA A 1 114 ? -13.211 12.117 20.922 1 92.44 114 ALA A CA 1
ATOM 879 C C . ALA A 1 114 ? -11.805 12.289 20.344 1 92.44 114 ALA A C 1
ATOM 881 O O . ALA A 1 114 ? -11.359 13.414 20.109 1 92.44 114 ALA A O 1
ATOM 882 N N . GLN A 1 115 ? -11.172 11.203 20.094 1 92.62 115 GLN A N 1
ATOM 883 C CA . GLN A 1 115 ? -9.812 11.227 19.562 1 92.62 115 GLN A CA 1
ATOM 884 C C . GLN A 1 115 ? -9.781 11.852 18.156 1 92.62 115 GLN A C 1
ATOM 886 O O . GLN A 1 115 ? -8.922 12.688 17.875 1 92.62 115 GLN A O 1
ATOM 891 N N . ILE A 1 116 ? -10.695 11.453 17.328 1 96.38 116 ILE A N 1
ATOM 892 C CA . ILE A 1 116 ? -10.727 11.906 15.945 1 96.38 116 ILE A CA 1
ATOM 893 C C . ILE A 1 116 ? -11.07 13.391 15.898 1 96.38 116 ILE A C 1
ATOM 895 O O . ILE A 1 116 ? -10.43 14.164 15.18 1 96.38 116 ILE A O 1
ATOM 899 N N . VAL A 1 117 ? -12.047 13.789 16.703 1 93.19 117 VAL A N 1
ATOM 900 C CA . VAL A 1 117 ? -12.461 15.188 16.734 1 93.19 117 VAL A CA 1
ATOM 901 C C . VAL A 1 117 ? -11.328 16.062 17.266 1 93.19 117 VAL A C 1
ATOM 903 O O . VAL A 1 117 ? -11.047 17.125 16.719 1 93.19 117 VAL A O 1
ATOM 906 N N . GLN A 1 118 ? -10.688 15.578 18.25 1 89.69 118 GLN A N 1
ATOM 907 C CA . GLN A 1 118 ? -9.562 16.312 18.812 1 89.69 118 GLN A CA 1
ATOM 908 C C . GLN A 1 118 ? -8.43 16.469 17.812 1 89.69 118 GLN A C 1
ATOM 910 O O . GLN A 1 118 ? -7.867 17.547 17.656 1 89.69 118 GLN A O 1
ATOM 915 N N . ALA A 1 119 ? -8.086 15.414 17.141 1 91.88 119 ALA A N 1
ATOM 916 C CA . ALA A 1 119 ? -7.027 15.461 16.125 1 91.88 119 ALA A CA 1
ATOM 917 C C . ALA A 1 119 ? -7.383 16.438 15.008 1 91.88 119 ALA A C 1
ATOM 919 O O . ALA A 1 119 ? -6.531 17.203 14.547 1 91.88 119 ALA A O 1
ATOM 920 N N . ALA A 1 120 ? -8.617 16.359 14.578 1 93.69 120 ALA A N 1
ATOM 921 C CA . ALA A 1 120 ? -9.094 17.25 13.516 1 93.69 120 ALA A CA 1
ATOM 922 C C . ALA A 1 120 ? -8.977 18.719 13.922 1 93.69 120 ALA A C 1
ATOM 924 O O . ALA A 1 120 ? -8.57 19.562 13.125 1 93.69 120 ALA A O 1
ATOM 925 N N . ARG A 1 121 ? -9.289 18.984 15.109 1 86.56 121 ARG A N 1
ATOM 926 C CA . ARG A 1 121 ? -9.25 20.359 15.617 1 86.56 121 ARG A CA 1
ATOM 927 C C . ARG A 1 121 ? -7.809 20.828 15.805 1 86.56 121 ARG A C 1
ATOM 929 O O . ARG A 1 121 ? -7.477 21.969 15.461 1 86.56 121 ARG A O 1
ATOM 936 N N . GLN A 1 122 ? -7.066 19.938 16.328 1 83.19 122 GLN A N 1
ATOM 937 C CA . GLN A 1 122 ? -5.66 20.25 16.562 1 83.19 122 GLN A CA 1
ATOM 938 C C . GLN A 1 122 ? -4.965 20.672 15.273 1 83.19 122 GLN A C 1
ATOM 940 O O . GLN A 1 122 ? -4.117 21.562 15.281 1 83.19 122 GLN A O 1
ATOM 945 N N . HIS A 1 123 ? -5.355 20.078 14.211 1 89.19 123 HIS A N 1
ATOM 946 C CA . HIS A 1 123 ? -4.711 20.359 12.938 1 89.19 123 HIS A CA 1
ATOM 947 C C . HIS A 1 123 ? -5.551 21.312 12.094 1 89.19 123 HIS A C 1
ATOM 949 O O . HIS A 1 123 ? -5.199 21.625 10.953 1 89.19 123 HIS A O 1
ATOM 955 N N . ALA A 1 124 ? -6.648 21.766 12.711 1 89.5 124 ALA A N 1
ATOM 956 C CA . ALA A 1 124 ? -7.574 22.609 11.969 1 89.5 124 ALA A CA 1
ATOM 957 C C . ALA A 1 124 ? -7.863 22.047 10.586 1 89.5 124 ALA A C 1
ATOM 959 O O . ALA A 1 124 ? -7.793 22.766 9.586 1 89.5 124 ALA A O 1
ATOM 960 N N . CYS A 1 125 ? -8.188 20.75 10.516 1 93.31 125 CYS A N 1
ATOM 961 C CA . CYS A 1 125 ? -8.359 20.047 9.25 1 93.31 125 CYS A CA 1
ATOM 962 C C . CYS A 1 125 ? -9.461 20.688 8.414 1 93.31 125 CYS A C 1
ATOM 964 O O . CYS A 1 125 ? -10.5 21.078 8.953 1 93.31 125 CYS A O 1
ATOM 966 N N . ALA A 1 126 ? -9.156 20.719 7.137 1 92.94 126 ALA A N 1
ATOM 967 C CA . ALA A 1 126 ? -10.164 21.188 6.188 1 92.94 126 ALA A CA 1
ATOM 968 C C . ALA A 1 126 ? -11.297 20.172 6.059 1 92.94 126 ALA A C 1
ATOM 970 O O . ALA A 1 126 ? -12.422 20.531 5.707 1 92.94 126 ALA A O 1
ATOM 971 N N . GLY A 1 127 ? -11.039 18.953 6.309 1 95.19 127 GLY A N 1
ATOM 972 C CA . GLY A 1 127 ? -12.039 17.906 6.266 1 95.19 127 GLY A CA 1
ATOM 973 C C . GLY A 1 127 ? -11.469 16.531 6.57 1 95.19 127 GLY A C 1
ATOM 974 O O . GLY A 1 127 ? -10.25 16.359 6.641 1 95.19 127 GLY A O 1
ATOM 975 N N . LEU A 1 128 ? -12.43 15.578 6.777 1 96.75 128 LEU A N 1
ATOM 976 C CA . LEU A 1 128 ? -12.07 14.188 7.047 1 96.75 128 LEU A CA 1
ATOM 977 C C . LEU A 1 128 ? -12.633 13.266 5.969 1 96.75 128 LEU A C 1
ATOM 979 O O . LEU A 1 128 ? -13.75 13.453 5.5 1 96.75 128 LEU A O 1
ATOM 983 N N . VAL A 1 129 ? -11.82 12.344 5.535 1 97.25 129 VAL A N 1
ATOM 984 C CA . VAL A 1 129 ? -12.289 11.203 4.746 1 97.25 129 VAL A CA 1
ATOM 985 C C . VAL A 1 129 ? -12.328 9.953 5.617 1 97.25 129 VAL A C 1
ATOM 987 O O . VAL A 1 129 ? -11.289 9.484 6.09 1 97.25 129 VAL A O 1
ATOM 990 N N . LEU A 1 130 ? -13.523 9.445 5.848 1 95.94 130 LEU A N 1
ATOM 991 C CA . LEU A 1 130 ? -13.711 8.258 6.672 1 95.94 130 LEU A CA 1
ATOM 992 C C . LEU A 1 130 ? -13.844 7.004 5.805 1 95.94 130 LEU A C 1
ATOM 994 O O . LEU A 1 130 ? -14.688 6.949 4.914 1 95.94 130 LEU A O 1
ATOM 998 N N . THR A 1 131 ? -12.984 6.055 6.043 1 95.19 131 THR A N 1
ATOM 999 C CA . THR A 1 131 ? -13.07 4.781 5.336 1 95.19 131 THR A CA 1
ATOM 1000 C C . THR A 1 131 ? -13.758 3.727 6.199 1 95.19 131 THR A C 1
ATOM 1002 O O . THR A 1 131 ? -13.773 3.836 7.43 1 95.19 131 THR A O 1
ATOM 1005 N N . PRO A 1 132 ? -14.32 2.678 5.547 1 91.25 132 PRO A N 1
ATOM 1006 C CA . PRO A 1 132 ? -14.891 1.596 6.352 1 91.25 132 PRO A CA 1
ATOM 1007 C C . PRO A 1 132 ? -13.859 0.918 7.25 1 91.25 132 PRO A C 1
ATOM 1009 O O . PRO A 1 132 ? -12.703 0.763 6.859 1 91.25 132 PRO A O 1
ATOM 1012 N N . PRO A 1 133 ? -14.281 0.606 8.484 1 90.62 133 PRO A N 1
ATOM 1013 C CA . PRO A 1 133 ? -15.633 0.65 9.062 1 90.62 133 PRO A CA 1
ATOM 1014 C C . PRO A 1 133 ? -15.93 1.975 9.766 1 90.62 133 PRO A C 1
ATOM 1016 O O . PRO A 1 133 ? -17.016 2.148 10.328 1 90.62 133 PRO A O 1
ATOM 1019 N N . LEU A 1 134 ? -14.984 2.906 9.773 1 93.06 134 LEU A N 1
ATOM 1020 C CA . LEU A 1 134 ? -15.172 4.184 10.453 1 93.06 134 LEU A CA 1
ATOM 1021 C C . LEU A 1 134 ? -16.359 4.934 9.883 1 93.06 134 LEU A C 1
ATOM 1023 O O . LEU A 1 134 ? -17.031 5.684 10.594 1 93.06 134 LEU A O 1
ATOM 1027 N N . SER A 1 135 ? -16.625 4.672 8.625 1 92.5 135 SER A N 1
ATOM 1028 C CA . SER A 1 135 ? -17.719 5.332 7.93 1 92.5 135 SER A CA 1
ATOM 1029 C C . SER A 1 135 ? -19.078 4.922 8.508 1 92.5 135 SER A C 1
ATOM 1031 O O . SER A 1 135 ? -20.094 5.543 8.211 1 92.5 135 SER A O 1
ATOM 1033 N N . ASP A 1 136 ? -19.031 3.938 9.406 1 89.56 136 ASP A N 1
ATOM 1034 C CA . ASP A 1 136 ? -20.297 3.41 9.914 1 89.56 136 ASP A CA 1
ATOM 1035 C C . ASP A 1 136 ? -20.328 3.469 11.445 1 89.56 136 ASP A C 1
ATOM 1037 O O . ASP A 1 136 ? -21.297 3.002 12.062 1 89.56 136 ASP A O 1
ATOM 1041 N N . VAL A 1 137 ? -19.359 4.004 12.055 1 91.44 137 VAL A N 1
ATOM 1042 C CA . VAL A 1 137 ? -19.328 4.098 13.508 1 91.44 137 VAL A CA 1
ATOM 1043 C C . VAL A 1 137 ? -20.281 5.207 13.969 1 91.44 137 VAL A C 1
ATOM 1045 O O . VAL A 1 137 ? -19.984 6.391 13.797 1 91.44 137 VAL A O 1
ATOM 1048 N N . ARG A 1 138 ? -21.344 4.852 14.57 1 90.44 138 ARG A N 1
ATOM 1049 C CA . ARG A 1 138 ? -22.438 5.766 14.891 1 90.44 138 ARG A CA 1
ATOM 1050 C C . ARG A 1 138 ? -21.953 6.898 15.789 1 90.44 138 ARG A C 1
ATOM 1052 O O . ARG A 1 138 ? -22.25 8.07 15.539 1 90.44 138 ARG A O 1
ATOM 1059 N N . ALA A 1 139 ? -21.234 6.551 16.828 1 92.38 139 ALA A N 1
ATOM 1060 C CA . ALA A 1 139 ? -20.766 7.551 17.797 1 92.38 139 ALA A CA 1
ATOM 1061 C C . ALA A 1 139 ? -19.875 8.586 17.125 1 92.38 139 ALA A C 1
ATOM 1063 O O . ALA A 1 139 ? -19.922 9.773 17.453 1 92.38 139 ALA A O 1
ATOM 1064 N N . LEU A 1 140 ? -19.062 8.148 16.219 1 94.38 140 LEU A N 1
ATOM 1065 C CA . LEU A 1 140 ? -18.172 9.047 15.492 1 94.38 140 LEU A CA 1
ATOM 1066 C C . LEU A 1 140 ? -18.953 9.969 14.57 1 94.38 140 LEU A C 1
ATOM 1068 O O . LEU A 1 140 ? -18.734 11.18 14.547 1 94.38 140 LEU A O 1
ATOM 1072 N N . ILE A 1 141 ? -19.906 9.383 13.836 1 93.31 141 ILE A N 1
ATOM 1073 C CA . ILE A 1 141 ? -20.719 10.141 12.891 1 93.31 141 ILE A CA 1
ATOM 1074 C C . ILE A 1 141 ? -21.531 11.195 13.648 1 93.31 141 ILE A C 1
ATOM 1076 O O . ILE A 1 141 ? -21.609 12.352 13.219 1 93.31 141 ILE A O 1
ATOM 1080 N N . GLU A 1 142 ? -22.078 10.836 14.75 1 91.69 142 GLU A N 1
ATOM 1081 C CA . GLU A 1 142 ? -22.844 11.766 15.562 1 91.69 142 GLU A CA 1
ATOM 1082 C C . GLU A 1 142 ? -21.984 12.93 16.062 1 91.69 142 GLU A C 1
ATOM 1084 O O . GLU A 1 142 ? -22.406 14.086 16 1 91.69 142 GLU A O 1
ATOM 1089 N N . ALA A 1 143 ? -20.828 12.602 16.531 1 92.88 143 ALA A N 1
ATOM 1090 C CA . ALA A 1 143 ? -19.906 13.625 17.016 1 92.88 143 ALA A CA 1
ATOM 1091 C C . ALA A 1 143 ? -19.531 14.602 15.898 1 92.88 143 ALA A C 1
ATOM 1093 O O . ALA A 1 143 ? -19.469 15.812 16.125 1 92.88 143 ALA A O 1
ATOM 1094 N N . LEU A 1 144 ? -19.344 14.07 14.734 1 93.31 144 LEU A N 1
ATOM 1095 C CA . LEU A 1 144 ? -18.938 14.898 13.602 1 93.31 144 LEU A CA 1
ATOM 1096 C C . LEU A 1 144 ? -20.125 15.711 13.078 1 93.31 144 LEU A C 1
ATOM 1098 O O . LEU A 1 144 ? -19.938 16.844 12.625 1 93.31 144 LEU A O 1
ATOM 1102 N N . ASP A 1 145 ? -21.281 15.172 13.125 1 90.25 145 ASP A N 1
ATOM 1103 C CA . ASP A 1 145 ? -22.484 15.875 12.711 1 90.25 145 ASP A CA 1
ATOM 1104 C C . ASP A 1 145 ? -22.719 17.109 13.578 1 90.25 145 ASP A C 1
ATOM 1106 O O . ASP A 1 145 ? -23.25 18.109 13.102 1 90.25 145 ASP A O 1
ATOM 1110 N N . HIS A 1 146 ? -22.375 17.016 14.781 1 88.38 146 HIS A N 1
ATOM 1111 C CA . HIS A 1 146 ? -22.609 18.094 15.734 1 88.38 146 HIS A CA 1
ATOM 1112 C C . HIS A 1 146 ? -21.422 19.062 15.781 1 88.38 146 HIS A C 1
ATOM 1114 O O . HIS A 1 146 ? -21.5 20.094 16.453 1 88.38 146 HIS A O 1
ATOM 1120 N N . GLY A 1 147 ? -20.406 18.594 15.125 1 86.62 147 GLY A N 1
ATOM 1121 C CA . GLY A 1 147 ? -19.219 19.438 15.125 1 86.62 147 GLY A CA 1
ATOM 1122 C C . GLY A 1 147 ? -19.125 20.328 13.891 1 86.62 147 GLY A C 1
ATOM 1123 O O . GLY A 1 147 ? -20.109 20.5 13.172 1 86.62 147 GLY A O 1
ATOM 1124 N N . ASP A 1 148 ? -17.922 20.922 13.766 1 85.62 148 ASP A N 1
ATOM 1125 C CA . ASP A 1 148 ? -17.734 21.891 12.703 1 85.62 148 ASP A CA 1
ATOM 1126 C C . ASP A 1 148 ? -16.766 21.391 11.648 1 85.62 148 ASP A C 1
ATOM 1128 O O . ASP A 1 148 ? -16.438 22.094 10.695 1 85.62 148 ASP A O 1
ATOM 1132 N N . VAL A 1 149 ? -16.375 20.172 11.789 1 88.25 149 VAL A N 1
ATOM 1133 C CA . VAL A 1 149 ? -15.406 19.641 10.836 1 88.25 149 VAL A CA 1
ATOM 1134 C C . VAL A 1 149 ? -16.125 18.906 9.703 1 88.25 149 VAL A C 1
ATOM 1136 O O . VAL A 1 149 ? -16.844 17.938 9.938 1 88.25 149 VAL A O 1
ATOM 1139 N N . PRO A 1 150 ? -15.977 19.375 8.484 1 92.31 150 PRO A N 1
ATOM 1140 C CA . PRO A 1 150 ? -16.562 18.656 7.359 1 92.31 150 PRO A CA 1
ATOM 1141 C C . PRO A 1 150 ? -16 17.234 7.207 1 92.31 150 PRO A C 1
ATOM 1143 O O . PRO A 1 150 ? -14.82 17.016 7.496 1 92.31 150 PRO A O 1
ATOM 1146 N N . TYR A 1 151 ? -16.844 16.328 6.789 1 94.94 151 TYR A N 1
ATOM 1147 C CA . TYR A 1 151 ? -16.359 14.961 6.59 1 94.94 151 TYR A CA 1
ATOM 1148 C C . TYR A 1 151 ? -17.141 14.266 5.484 1 94.94 151 TYR A C 1
ATOM 1150 O O . TYR A 1 151 ? -18.281 14.648 5.176 1 94.94 151 TYR A O 1
ATOM 1158 N N . VAL A 1 152 ? -16.531 13.359 4.852 1 96.12 152 VAL A N 1
ATOM 1159 C CA . VAL A 1 152 ? -17.141 12.508 3.836 1 96.12 152 VAL A CA 1
ATOM 1160 C C . VAL A 1 152 ? -16.969 11.039 4.219 1 96.12 152 VAL A C 1
ATOM 1162 O O . VAL A 1 152 ? -15.898 10.633 4.695 1 96.12 152 VAL A O 1
ATOM 1165 N N . ARG A 1 153 ? -17.984 10.25 4.086 1 95.38 153 ARG A N 1
ATOM 1166 C CA . ARG A 1 153 ? -17.969 8.812 4.332 1 95.38 153 ARG A CA 1
ATOM 1167 C C . ARG A 1 153 ? -17.797 8.031 3.027 1 95.38 153 ARG A C 1
ATOM 1169 O O . ARG A 1 153 ? -18.562 8.242 2.076 1 95.38 153 ARG A O 1
ATOM 1176 N N . LEU A 1 154 ? -16.812 7.188 2.99 1 94.31 154 LEU A N 1
ATOM 1177 C CA . LEU A 1 154 ? -16.641 6.281 1.861 1 94.31 154 LEU A CA 1
ATOM 1178 C C . LEU A 1 154 ? -17.375 4.965 2.115 1 94.31 154 LEU A C 1
ATOM 1180 O O . LEU A 1 154 ? -17.219 4.359 3.178 1 94.31 154 LEU A O 1
ATOM 1184 N N . ALA A 1 155 ? -18.219 4.559 1.198 1 90.81 155 ALA A N 1
ATOM 1185 C CA . ALA A 1 155 ? -18.906 3.271 1.144 1 90.81 155 ALA A CA 1
ATOM 1186 C C . ALA A 1 155 ? -19.625 2.979 2.461 1 90.81 155 ALA A C 1
ATOM 1188 O O . ALA A 1 155 ? -19.453 1.903 3.039 1 90.81 155 ALA A O 1
ATOM 1189 N N . PRO A 1 156 ? -20.406 3.893 2.939 1 89.75 156 PRO A N 1
ATOM 1190 C CA . PRO A 1 156 ? -21.156 3.609 4.16 1 89.75 156 PRO A CA 1
ATOM 1191 C C . PRO A 1 156 ? -22.281 2.602 3.938 1 89.75 156 PRO A C 1
ATOM 1193 O O . PRO A 1 156 ? -22.812 2.494 2.826 1 89.75 156 PRO A O 1
ATOM 1196 N N . GLY A 1 157 ? -22.562 1.853 5.004 1 83.56 157 GLY A N 1
ATOM 1197 C CA . GLY A 1 157 ? -23.688 0.932 4.961 1 83.56 157 GLY A CA 1
ATOM 1198 C C . GLY A 1 157 ? -25.016 1.59 5.301 1 83.56 157 GLY A C 1
ATOM 1199 O O . GLY A 1 157 ? -26.078 1.039 5.016 1 83.56 157 GLY A O 1
ATOM 1200 N N . SER A 1 158 ? -24.938 2.658 5.996 1 78.88 158 SER A N 1
ATOM 1201 C CA . SER A 1 158 ? -26.141 3.357 6.41 1 78.88 158 SER A CA 1
ATOM 1202 C C . SER A 1 158 ? -26.156 4.789 5.887 1 78.88 158 SER A C 1
ATOM 1204 O O . SER A 1 158 ? -25.109 5.426 5.77 1 78.88 158 SER A O 1
ATOM 1206 N N . PRO A 1 159 ? -27.359 5.168 5.453 1 74.12 159 PRO A N 1
ATOM 1207 C CA . PRO A 1 159 ? -27.438 6.566 5.027 1 74.12 159 PRO A CA 1
ATOM 1208 C C . PRO A 1 159 ? -27.266 7.547 6.18 1 74.12 159 PRO A C 1
ATOM 1210 O O . PRO A 1 159 ? -27.688 7.266 7.305 1 74.12 159 PRO A O 1
ATOM 1213 N N . SER A 1 160 ? -26.344 8.406 5.941 1 68.69 160 SER A N 1
ATOM 1214 C CA . SER A 1 160 ? -26.234 9.461 6.945 1 68.69 160 SER A CA 1
ATOM 1215 C C . SER A 1 160 ? -27.062 10.68 6.547 1 68.69 160 SER A C 1
ATOM 1217 O O . SER A 1 160 ? -27.188 10.984 5.359 1 68.69 160 SER A O 1
ATOM 1219 N N . ALA A 1 161 ? -27.797 11.328 7.574 1 59.53 161 ALA A N 1
ATOM 1220 C CA . ALA A 1 161 ? -28.703 12.453 7.336 1 59.53 161 ALA A CA 1
ATOM 1221 C C . ALA A 1 161 ? -27.922 13.695 6.895 1 59.53 161 ALA A C 1
ATOM 1223 O O . ALA A 1 161 ? -28.391 14.453 6.043 1 59.53 161 ALA A O 1
ATOM 1224 N N . ARG A 1 162 ? -26.719 13.945 7.41 1 70.62 162 ARG A N 1
ATOM 1225 C CA . ARG A 1 162 ? -26.062 15.219 7.113 1 70.62 162 ARG A CA 1
ATOM 1226 C C . ARG A 1 162 ? -24.797 15 6.301 1 70.62 162 ARG A C 1
ATOM 1228 O O . ARG A 1 162 ? -24.25 15.945 5.723 1 70.62 162 ARG A O 1
ATOM 1235 N N . GLY A 1 163 ? -24.547 13.812 6.055 1 75.19 163 GLY A N 1
ATOM 1236 C CA . GLY A 1 163 ? -23.141 13.711 5.711 1 75.19 163 GLY A CA 1
ATOM 1237 C C . GLY A 1 163 ? -22.906 13.453 4.234 1 75.19 163 GLY A C 1
ATOM 1238 O O . GLY A 1 163 ? -23.844 13.148 3.496 1 75.19 163 GLY A O 1
ATOM 1239 N N . LEU A 1 164 ? -21.828 13.938 3.617 1 91.19 164 LEU A N 1
ATOM 1240 C CA . LEU A 1 164 ? -21.25 13.617 2.316 1 91.19 164 LEU A CA 1
ATOM 1241 C C . LEU A 1 164 ? -20.844 12.148 2.244 1 91.19 164 LEU A C 1
ATOM 1243 O O . LEU A 1 164 ? -20.391 11.578 3.234 1 91.19 164 LEU A O 1
ATOM 1247 N N . GLU A 1 165 ? -21.266 11.547 1.105 1 93.81 165 GLU A N 1
ATOM 1248 C CA . GLU A 1 165 ? -20.953 10.125 0.943 1 93.81 165 GLU A CA 1
ATOM 1249 C C . GLU A 1 165 ? -20.547 9.805 -0.492 1 93.81 165 GLU A C 1
ATOM 1251 O O . GLU A 1 165 ? -21.047 10.422 -1.437 1 93.81 165 GLU A O 1
ATOM 1256 N N . VAL A 1 166 ? -19.609 8.961 -0.675 1 94.69 166 VAL A N 1
ATOM 1257 C CA . VAL A 1 166 ? -19.25 8.359 -1.954 1 94.69 166 VAL A CA 1
ATOM 1258 C C . VAL A 1 166 ? -19.297 6.836 -1.839 1 94.69 166 VAL A C 1
ATOM 1260 O O . VAL A 1 166 ? -18.734 6.262 -0.908 1 94.69 166 VAL A O 1
ATOM 1263 N N . SER A 1 167 ? -20 6.191 -2.719 1 93.12 167 SER A N 1
ATOM 1264 C CA . SER A 1 167 ? -20.141 4.742 -2.621 1 93.12 167 SER A CA 1
ATOM 1265 C C . SER A 1 167 ? -20.297 4.105 -3.998 1 93.12 167 SER A C 1
ATOM 1267 O O . SER A 1 167 ? -20.25 4.801 -5.016 1 93.12 167 SER A O 1
ATOM 1269 N N . THR A 1 168 ? -20.281 2.822 -4.016 1 93.81 168 THR A N 1
ATOM 1270 C CA . THR A 1 168 ? -20.688 1.966 -5.129 1 93.81 168 THR A CA 1
ATOM 1271 C C . THR A 1 168 ? -21.812 1.035 -4.715 1 93.81 168 THR A C 1
ATOM 1273 O O . THR A 1 168 ? -22.094 0.877 -3.525 1 93.81 168 THR A O 1
ATOM 1276 N N . ASP A 1 169 ? -22.547 0.538 -5.676 1 94.44 169 ASP A N 1
ATOM 1277 C CA . ASP A 1 169 ? -23.625 -0.409 -5.383 1 94.44 169 ASP A CA 1
ATOM 1278 C C . ASP A 1 169 ? -23.062 -1.816 -5.168 1 94.44 169 ASP A C 1
ATOM 1280 O O . ASP A 1 169 ? -23.078 -2.639 -6.09 1 94.44 169 ASP A O 1
ATOM 1284 N N . ASP A 1 170 ? -22.719 -2.102 -3.945 1 94.75 170 ASP A N 1
ATOM 1285 C CA . ASP A 1 170 ? -22.062 -3.355 -3.594 1 94.75 170 ASP A CA 1
ATOM 1286 C C . ASP A 1 170 ? -22.984 -4.547 -3.832 1 94.75 170 ASP A C 1
ATOM 1288 O O . ASP A 1 170 ? -22.531 -5.621 -4.23 1 94.75 170 ASP A O 1
ATOM 1292 N N . ARG A 1 171 ? -24.219 -4.379 -3.516 1 95.81 171 ARG A N 1
ATOM 1293 C CA . ARG A 1 171 ? -25.172 -5.469 -3.693 1 95.81 171 ARG A CA 1
ATOM 1294 C C . ARG A 1 171 ? -25.328 -5.824 -5.168 1 95.81 171 ARG A C 1
ATOM 1296 O O . ARG A 1 171 ? -25.219 -6.996 -5.543 1 95.81 171 ARG A O 1
ATOM 1303 N N . ALA A 1 172 ? -25.5 -4.844 -5.973 1 97.56 172 ALA A N 1
ATOM 1304 C CA . ALA A 1 172 ? -25.641 -5.07 -7.41 1 97.56 172 ALA A CA 1
ATOM 1305 C C . ALA A 1 172 ? -24.359 -5.68 -7.984 1 97.56 172 ALA A C 1
ATOM 1307 O O . ALA A 1 172 ? -24.422 -6.586 -8.82 1 97.56 172 ALA A O 1
ATOM 1308 N N . ALA A 1 173 ? -23.25 -5.137 -7.547 1 97.69 173 ALA A N 1
ATOM 1309 C CA . ALA A 1 173 ? -21.969 -5.621 -8.039 1 97.69 173 ALA A CA 1
ATOM 1310 C C . ALA A 1 173 ? -21.766 -7.094 -7.707 1 97.69 173 ALA A C 1
ATOM 1312 O O . ALA A 1 173 ? -21.438 -7.898 -8.586 1 97.69 173 ALA A O 1
ATOM 1313 N N . ALA A 1 174 ? -22.016 -7.418 -6.469 1 98 174 ALA A N 1
ATOM 1314 C CA . ALA A 1 174 ? -21.828 -8.805 -6.043 1 98 174 ALA A CA 1
ATOM 1315 C C . A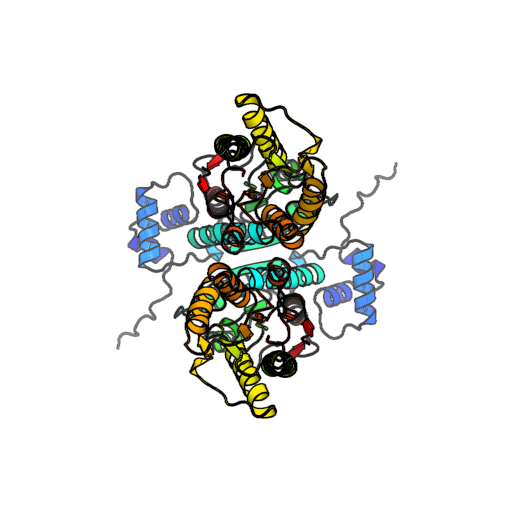LA A 1 174 ? -22.828 -9.727 -6.734 1 98 174 ALA A C 1
ATOM 1317 O O . ALA A 1 174 ? -22.516 -10.867 -7.062 1 98 174 ALA A O 1
ATOM 1318 N N . ARG A 1 175 ? -24.016 -9.25 -6.914 1 98.62 175 ARG A N 1
ATOM 1319 C CA . ARG A 1 175 ? -25.016 -10.008 -7.652 1 98.62 175 ARG A CA 1
ATOM 1320 C C . ARG A 1 175 ? -24.547 -10.312 -9.07 1 98.62 175 ARG A C 1
ATOM 1322 O O . ARG A 1 175 ? -24.656 -11.445 -9.539 1 98.62 175 ARG A O 1
ATOM 1329 N N . ASP A 1 176 ? -23.969 -9.352 -9.688 1 98.75 176 ASP A N 1
ATOM 1330 C CA . ASP A 1 176 ? -23.516 -9.5 -11.07 1 98.75 176 ASP A CA 1
ATOM 1331 C C . ASP A 1 176 ? -22.375 -10.5 -11.172 1 98.75 176 ASP A C 1
ATOM 1333 O O . ASP A 1 176 ? -22.328 -11.305 -12.109 1 98.75 176 ASP A O 1
ATOM 1337 N N . MET A 1 177 ? -21.438 -10.477 -10.219 1 98.81 177 MET A N 1
ATOM 1338 C CA . MET A 1 177 ? -20.359 -11.461 -10.211 1 98.81 177 MET A CA 1
ATOM 1339 C C . MET A 1 177 ? -20.906 -12.867 -10.008 1 98.81 177 MET A C 1
ATOM 1341 O O . MET A 1 177 ? -20.516 -13.805 -10.711 1 98.81 177 MET A O 1
ATOM 1345 N N . THR A 1 178 ? -21.812 -12.961 -9.078 1 98.88 178 THR A N 1
ATOM 1346 C CA . THR A 1 178 ? -22.391 -14.266 -8.812 1 98.88 178 THR A CA 1
ATOM 1347 C C . THR A 1 178 ? -23.172 -14.766 -10.031 1 98.88 178 THR A C 1
ATOM 1349 O O . THR A 1 178 ? -23.078 -15.938 -10.398 1 98.88 178 THR A O 1
ATOM 1352 N N . ARG A 1 179 ? -23.938 -13.891 -10.664 1 98.75 179 ARG A N 1
ATOM 1353 C CA . ARG A 1 179 ? -24.656 -14.219 -11.891 1 98.75 179 ARG A CA 1
ATOM 1354 C C . ARG A 1 179 ? -23.703 -14.703 -12.977 1 98.75 179 ARG A C 1
ATOM 1356 O O . ARG A 1 179 ? -24.016 -15.656 -13.695 1 98.75 179 ARG A O 1
ATOM 1363 N N . TYR A 1 180 ? -22.609 -14 -13.102 1 98.88 180 TYR A N 1
ATOM 1364 C CA . TYR A 1 180 ? -21.594 -14.375 -14.07 1 98.88 180 TYR A CA 1
ATOM 1365 C C . TYR A 1 180 ? -21.109 -15.797 -13.844 1 98.88 180 TYR A C 1
ATOM 1367 O O . TYR A 1 180 ? -21.062 -16.609 -14.773 1 98.88 180 TYR A O 1
ATOM 1375 N N . LEU A 1 181 ? -20.812 -16.156 -12.562 1 98.88 181 LEU A N 1
ATOM 1376 C CA . LEU A 1 181 ? -20.328 -17.484 -12.227 1 98.88 181 LEU A CA 1
ATOM 1377 C C . LEU A 1 181 ? -21.406 -18.531 -12.469 1 98.88 181 LEU A C 1
ATOM 1379 O O . LEU A 1 181 ? -21.125 -19.625 -12.969 1 98.88 181 LEU A O 1
ATOM 1383 N N . LEU A 1 182 ? -22.672 -18.203 -12.125 1 98.75 182 LEU A N 1
ATOM 1384 C CA . LEU A 1 182 ? -23.797 -19.094 -12.414 1 98.75 182 LEU A CA 1
ATOM 1385 C C . LEU A 1 182 ? -23.969 -19.281 -13.914 1 98.75 182 LEU A C 1
ATOM 1387 O O . LEU A 1 182 ? -24.266 -20.391 -14.367 1 98.75 182 LEU A O 1
ATOM 1391 N N . GLY A 1 183 ? -23.75 -18.188 -14.648 1 98.56 183 GLY A N 1
ATOM 1392 C CA . GLY A 1 183 ? -23.844 -18.234 -16.094 1 98.56 183 GLY A CA 1
ATOM 1393 C C . GLY A 1 183 ? -22.797 -19.141 -16.734 1 98.56 183 GLY A C 1
ATOM 1394 O O . GLY A 1 183 ? -23.047 -19.719 -17.797 1 98.56 183 GLY A O 1
ATOM 1395 N N . LEU A 1 184 ? -21.641 -19.219 -16.125 1 98.56 184 LEU A N 1
ATOM 1396 C CA . LEU A 1 184 ? -20.594 -20.125 -16.594 1 98.56 184 LEU A CA 1
ATOM 1397 C C . LEU A 1 184 ? -20.984 -21.578 -16.375 1 98.56 184 LEU A C 1
ATOM 1399 O O . LEU A 1 184 ? -20.391 -22.484 -16.953 1 98.56 184 LEU A O 1
ATOM 1403 N N . GLY A 1 185 ? -21.984 -21.828 -15.445 1 98.5 185 GLY A N 1
ATOM 1404 C CA . GLY A 1 185 ? -22.453 -23.188 -15.195 1 98.5 185 GLY A CA 1
ATOM 1405 C C . GLY A 1 185 ? -22.203 -23.656 -13.773 1 98.5 185 GLY A C 1
ATOM 1406 O O . GLY A 1 185 ? -22.594 -24.75 -13.391 1 98.5 185 GLY A O 1
ATOM 1407 N N . HIS A 1 186 ? -21.578 -22.828 -12.945 1 98.62 186 HIS A N 1
ATOM 1408 C CA . HIS A 1 186 ? -21.344 -23.188 -11.547 1 98.62 186 HIS A CA 1
ATOM 1409 C C . HIS A 1 186 ? -22.656 -23.234 -10.766 1 98.62 186 HIS A C 1
ATOM 1411 O O . HIS A 1 186 ? -23.516 -22.375 -10.961 1 98.62 186 HIS A O 1
ATOM 1417 N N . ARG A 1 187 ? -22.781 -24.141 -9.914 1 97.94 187 ARG A N 1
ATOM 1418 C CA . ARG A 1 187 ? -23.984 -24.25 -9.086 1 97.94 187 ARG A CA 1
ATOM 1419 C C . ARG A 1 187 ? -23.609 -24.281 -7.605 1 97.94 187 ARG A C 1
ATOM 1421 O O . ARG A 1 187 ? -24.438 -23.953 -6.75 1 97.94 187 ARG A O 1
ATOM 1428 N N . ARG A 1 188 ? -22.406 -24.734 -7.309 1 98.19 188 ARG A N 1
ATOM 1429 C CA . ARG A 1 188 ? -21.859 -24.672 -5.957 1 98.19 188 ARG A CA 1
ATOM 1430 C C . ARG A 1 188 ? -20.766 -23.609 -5.855 1 98.19 188 ARG A C 1
ATOM 1432 O O . ARG A 1 188 ? -19.594 -23.906 -6.125 1 98.19 188 ARG A O 1
ATOM 1439 N N . ILE A 1 189 ? -21.188 -22.484 -5.465 1 98.75 189 ILE A N 1
ATOM 1440 C CA . ILE A 1 189 ? -20.297 -21.328 -5.422 1 98.75 189 ILE A CA 1
ATOM 1441 C C . ILE A 1 189 ? -20.047 -20.938 -3.973 1 98.75 189 ILE A C 1
ATOM 1443 O O . ILE A 1 189 ? -20.969 -20.547 -3.26 1 98.75 189 ILE A O 1
ATOM 1447 N N . GLY A 1 190 ? -18.797 -21.141 -3.518 1 98.88 190 GLY A N 1
ATOM 1448 C CA . GLY A 1 190 ? -18.422 -20.625 -2.213 1 98.88 190 GLY A CA 1
ATOM 1449 C C . GLY A 1 190 ? -18.328 -19.109 -2.174 1 98.88 190 GLY A C 1
ATOM 1450 O O . GLY A 1 190 ? -17.969 -18.469 -3.17 1 98.88 190 GLY A O 1
ATOM 1451 N N . PHE A 1 191 ? -18.641 -18.531 -0.998 1 98.81 191 PHE A N 1
ATOM 1452 C CA . PHE A 1 191 ? -18.531 -17.094 -0.782 1 98.81 191 PHE A CA 1
ATOM 1453 C C . PHE A 1 191 ? -17.719 -16.797 0.468 1 98.81 191 PHE A C 1
ATOM 1455 O O . PHE A 1 191 ? -18 -17.328 1.543 1 98.81 191 PHE A O 1
ATOM 1462 N N . VAL A 1 192 ? -16.688 -16.016 0.295 1 98.56 192 VAL A N 1
ATOM 1463 C CA . VAL A 1 192 ? -15.906 -15.547 1.435 1 98.56 192 VAL A CA 1
ATOM 1464 C C . VAL A 1 192 ? -16.297 -14.109 1.782 1 98.56 192 VAL A C 1
ATOM 1466 O O . VAL A 1 192 ? -15.93 -13.172 1.067 1 98.56 192 VAL A O 1
ATOM 1469 N N . ALA A 1 193 ? -16.953 -13.969 2.875 1 97.12 193 ALA A N 1
ATOM 1470 C CA . ALA A 1 193 ? -17.453 -12.664 3.299 1 97.12 193 ALA A CA 1
ATOM 1471 C C . ALA A 1 193 ? -16.328 -11.82 3.904 1 97.12 193 ALA A C 1
ATOM 1473 O O . ALA A 1 193 ? -15.352 -12.352 4.434 1 97.12 193 ALA A O 1
ATOM 1474 N N . GLY A 1 194 ? -16.422 -10.523 3.797 1 92.25 194 GLY A N 1
ATOM 1475 C CA . GLY A 1 194 ? -15.461 -9.609 4.391 1 92.25 194 GLY A CA 1
ATOM 1476 C C . GLY A 1 194 ? -15.727 -9.344 5.859 1 92.25 194 GLY A C 1
ATOM 1477 O O . GLY A 1 194 ? -16.5 -10.062 6.5 1 92.25 194 GLY A O 1
ATOM 1478 N N . HIS A 1 195 ? -15.016 -8.367 6.32 1 87.94 195 HIS A N 1
ATOM 1479 C CA . HIS A 1 195 ? -15.109 -8.023 7.734 1 87.94 195 HIS A CA 1
ATOM 1480 C C . HIS A 1 195 ? -16.547 -7.645 8.109 1 87.94 195 HIS A C 1
ATOM 1482 O O . HIS A 1 195 ? -17.141 -6.785 7.469 1 87.94 195 HIS A O 1
ATOM 1488 N N . PRO A 1 196 ? -17.078 -8.164 9.164 1 85.88 196 PRO A N 1
ATOM 1489 C CA . PRO A 1 196 ? -18.484 -7.992 9.5 1 85.88 196 PRO A CA 1
ATOM 1490 C C . PRO A 1 196 ? -18.844 -6.551 9.852 1 85.88 196 PRO A C 1
ATOM 1492 O O . PRO A 1 196 ? -20 -6.141 9.695 1 85.88 196 PRO A O 1
ATOM 1495 N N . ASP A 1 197 ? -17.875 -5.816 10.266 1 80.81 197 ASP A N 1
ATOM 1496 C CA . ASP A 1 197 ? -18.172 -4.453 10.688 1 80.81 197 ASP A CA 1
ATOM 1497 C C . ASP A 1 197 ? -18.125 -3.486 9.508 1 80.81 197 ASP A C 1
ATOM 1499 O O . ASP A 1 197 ? -18.344 -2.285 9.672 1 80.81 197 ASP A O 1
ATOM 1503 N N . HIS A 1 198 ? -17.844 -3.979 8.375 1 80.81 198 HIS A N 1
ATOM 1504 C CA . HIS A 1 198 ? -17.922 -3.176 7.164 1 80.81 198 HIS A CA 1
ATOM 1505 C C . HIS A 1 198 ? -19.312 -3.215 6.562 1 80.81 198 HIS A C 1
ATOM 1507 O O . HIS A 1 198 ? -19.797 -4.281 6.184 1 80.81 198 HIS A O 1
ATOM 1513 N N . GLY A 1 199 ? -19.969 -2.125 6.535 1 73.62 199 GLY A N 1
ATOM 1514 C CA . GLY A 1 199 ? -21.328 -2.051 6.012 1 73.62 199 GLY A CA 1
ATOM 1515 C C . GLY A 1 199 ? -21.469 -2.656 4.629 1 73.62 199 GLY A C 1
ATOM 1516 O O . GLY A 1 199 ? -22.422 -3.385 4.355 1 73.62 199 GLY A O 1
ATOM 1517 N N . ALA A 1 200 ? -20.531 -2.438 3.83 1 72.56 200 ALA A N 1
ATOM 1518 C CA . ALA A 1 200 ? -20.547 -2.885 2.441 1 72.56 200 ALA A CA 1
ATOM 1519 C C . ALA A 1 200 ? -20.516 -4.406 2.354 1 72.56 200 ALA A C 1
ATOM 1521 O O . ALA A 1 200 ? -21.016 -4.992 1.39 1 72.56 200 ALA A O 1
ATOM 1522 N N . VAL A 1 201 ? -19.969 -5.047 3.363 1 75.44 201 VAL A N 1
ATOM 1523 C CA . VAL A 1 201 ? -19.797 -6.496 3.342 1 75.44 201 VAL A CA 1
ATOM 1524 C C . VAL A 1 201 ? -21.156 -7.18 3.406 1 75.44 201 VAL A C 1
ATOM 1526 O O . VAL A 1 201 ? -21.391 -8.18 2.721 1 75.44 201 VAL A O 1
ATOM 1529 N N . GLY A 1 202 ? -22.062 -6.625 4.137 1 85.62 202 GLY A N 1
ATOM 1530 C CA . GLY A 1 202 ? -23.406 -7.176 4.18 1 85.62 202 GLY A CA 1
ATOM 1531 C C . GLY A 1 202 ? -24.125 -7.102 2.844 1 85.62 202 GLY A C 1
ATOM 1532 O O . GLY A 1 202 ? -24.797 -8.047 2.449 1 85.62 202 GLY A O 1
ATOM 1533 N N . GLU A 1 203 ? -23.797 -6.102 2.174 1 92.56 203 GLU A N 1
ATOM 1534 C CA . GLU A 1 203 ? -24.438 -5.891 0.876 1 92.56 203 GLU A CA 1
ATOM 1535 C C . GLU A 1 203 ? -23.906 -6.863 -0.168 1 92.56 203 GLU A C 1
ATOM 1537 O O . GLU A 1 203 ? -24.641 -7.332 -1.031 1 92.56 203 GLU A O 1
ATOM 1542 N N . ARG A 1 204 ? -22.656 -7.184 -0.128 1 95.81 204 ARG A N 1
ATOM 1543 C CA . ARG A 1 204 ? -22.078 -8.125 -1.077 1 95.81 204 ARG A CA 1
ATOM 1544 C C . ARG A 1 204 ? -22.656 -9.523 -0.873 1 95.81 204 ARG A C 1
ATOM 1546 O O . ARG A 1 204 ? -22.938 -10.234 -1.842 1 95.81 204 ARG A O 1
ATOM 1553 N N . LEU A 1 205 ? -22.859 -9.891 0.38 1 96.69 205 LEU A N 1
ATOM 1554 C CA . LEU A 1 205 ? -23.484 -11.172 0.663 1 96.69 205 LEU A CA 1
ATOM 1555 C C . LEU A 1 205 ? -24.922 -11.195 0.159 1 96.69 205 LEU A C 1
ATOM 1557 O O . LEU A 1 205 ? -25.391 -12.203 -0.384 1 96.69 205 LEU A O 1
ATOM 1561 N N . HIS A 1 206 ? -25.609 -10.102 0.37 1 96.5 206 HIS A N 1
ATOM 1562 C CA . HIS A 1 206 ? -26.969 -10 -0.139 1 96.5 206 HIS A CA 1
ATOM 1563 C C . HIS A 1 206 ? -27 -10.164 -1.654 1 96.5 206 HIS A C 1
ATOM 1565 O O . HIS A 1 206 ? -27.891 -10.828 -2.191 1 96.5 206 HIS A O 1
ATOM 1571 N N . GLY A 1 207 ? -26.047 -9.539 -2.318 1 98.19 207 GLY A N 1
ATOM 1572 C CA . GLY A 1 207 ? -25.953 -9.688 -3.764 1 98.19 207 GLY A CA 1
ATOM 1573 C C . GLY A 1 207 ? -25.719 -11.125 -4.203 1 98.19 207 GLY A C 1
ATOM 1574 O O . GLY A 1 207 ? -26.344 -11.594 -5.152 1 98.19 207 GLY A O 1
ATOM 1575 N N . TYR A 1 208 ? -24.875 -11.812 -3.459 1 98.5 208 TYR A N 1
ATOM 1576 C CA . TYR A 1 208 ? -24.609 -13.227 -3.676 1 98.5 208 TYR A CA 1
ATOM 1577 C C . TYR A 1 208 ? -25.891 -14.055 -3.551 1 98.5 208 TYR A C 1
ATOM 1579 O O . TYR A 1 208 ? -26.219 -14.828 -4.445 1 98.5 208 TYR A O 1
ATOM 1587 N N . ARG A 1 209 ? -26.625 -13.797 -2.564 1 98.44 209 ARG A N 1
ATOM 1588 C CA . ARG A 1 209 ? -27.859 -14.516 -2.307 1 98.44 209 ARG A CA 1
ATOM 1589 C C . ARG A 1 209 ? -28.922 -14.195 -3.363 1 98.44 209 ARG A C 1
ATOM 1591 O O . ARG A 1 209 ? -29.656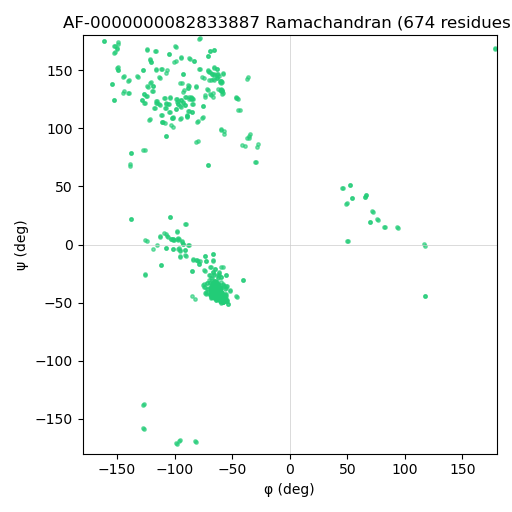 -15.078 -3.809 1 98.44 209 ARG A O 1
ATOM 1598 N N . ASP A 1 210 ? -28.984 -12.93 -3.709 1 98.56 210 ASP A N 1
ATOM 1599 C CA . ASP A 1 210 ? -29.953 -12.5 -4.719 1 98.56 210 ASP A CA 1
ATOM 1600 C C . ASP A 1 210 ? -29.75 -13.266 -6.027 1 98.56 210 ASP A C 1
ATOM 1602 O O . ASP A 1 210 ? -30.719 -13.727 -6.629 1 98.56 210 ASP A O 1
ATOM 1606 N N . ALA A 1 211 ? -28.531 -13.367 -6.438 1 98.75 211 ALA A N 1
ATOM 1607 C CA . ALA A 1 211 ? -28.219 -14.031 -7.703 1 98.75 211 ALA A CA 1
ATOM 1608 C C . ALA A 1 211 ? -28.594 -15.508 -7.648 1 98.75 211 ALA A C 1
ATOM 1610 O O . ALA A 1 211 ? -29.141 -16.062 -8.617 1 98.75 211 ALA A O 1
ATOM 1611 N N . LEU A 1 212 ? -28.312 -16.156 -6.508 1 98.69 212 LEU A N 1
ATOM 1612 C CA . LEU A 1 212 ? -28.719 -17.547 -6.34 1 98.69 212 LEU A CA 1
ATOM 1613 C C . LEU A 1 212 ? -30.219 -17.703 -6.469 1 98.69 212 LEU A C 1
ATOM 1615 O O . LEU A 1 212 ? -30.703 -18.562 -7.211 1 98.69 212 LEU A O 1
ATOM 1619 N N . ALA A 1 213 ? -30.906 -16.859 -5.793 1 98.38 213 ALA A N 1
ATOM 1620 C CA . ALA A 1 213 ? -32.375 -16.891 -5.793 1 98.38 213 ALA A CA 1
ATOM 1621 C C . ALA A 1 213 ? -32.938 -16.672 -7.195 1 98.38 213 ALA A C 1
ATOM 1623 O O . ALA A 1 213 ? -33.844 -17.359 -7.621 1 98.38 213 ALA A O 1
ATOM 1624 N N . GLU A 1 214 ? -32.406 -15.734 -7.859 1 98 214 GLU A N 1
ATOM 1625 C CA . GLU A 1 214 ? -32.844 -15.367 -9.195 1 98 214 GLU A CA 1
ATOM 1626 C C . GLU A 1 214 ? -32.75 -16.547 -10.156 1 98 214 GLU A C 1
ATOM 1628 O O . GLU A 1 214 ? -33.562 -16.688 -11.078 1 98 214 GLU A O 1
ATOM 1633 N N . LEU A 1 215 ? -31.75 -17.344 -9.922 1 97.31 215 LEU A N 1
ATOM 1634 C CA . LEU A 1 215 ? -31.5 -18.422 -10.875 1 97.31 215 LEU A CA 1
ATOM 1635 C C . LEU A 1 215 ? -31.922 -19.766 -10.297 1 97.31 215 LEU A C 1
ATOM 1637 O O . LEU A 1 215 ? -31.609 -20.812 -10.867 1 97.31 215 LEU A O 1
ATOM 1641 N N . GLY A 1 216 ? -32.531 -19.766 -9.18 1 97.5 216 GLY A N 1
ATOM 1642 C CA . GLY A 1 216 ? -33.125 -20.953 -8.594 1 97.5 216 GLY A CA 1
ATOM 1643 C C . GLY A 1 216 ? -32.125 -21.891 -7.961 1 97.5 216 GLY A C 1
ATOM 1644 O O . GLY A 1 216 ? -32.312 -23.094 -7.922 1 97.5 216 GLY A O 1
ATOM 1645 N N . VAL A 1 217 ? -31 -21.406 -7.629 1 98 217 VAL A N 1
ATOM 1646 C CA . VAL A 1 217 ? -30 -22.188 -6.914 1 98 217 VAL A CA 1
ATOM 1647 C C . VAL A 1 217 ? -30.172 -22 -5.41 1 98 217 VAL A C 1
ATOM 1649 O O . VAL A 1 217 ? -30.312 -20.875 -4.934 1 98 217 VAL A O 1
ATOM 1652 N N . ALA A 1 218 ? -30.172 -23.062 -4.645 1 97.12 218 ALA A N 1
ATOM 1653 C CA . ALA A 1 218 ? -30.422 -23 -3.207 1 97.12 218 ALA A CA 1
ATOM 1654 C C . ALA A 1 218 ? -29.234 -22.375 -2.477 1 97.12 218 ALA A C 1
ATOM 1656 O O . ALA A 1 218 ? -28.078 -22.688 -2.768 1 97.12 218 ALA A O 1
ATOM 1657 N N . TYR A 1 219 ? -29.562 -21.5 -1.634 1 97.88 219 TYR A N 1
ATOM 1658 C CA . TYR A 1 219 ? -28.547 -20.953 -0.727 1 97.88 219 TYR A CA 1
ATOM 1659 C C . TYR A 1 219 ? -28.109 -22.016 0.277 1 97.88 219 TYR A C 1
ATOM 1661 O O . TYR A 1 219 ? -28.938 -22.688 0.896 1 97.88 219 TYR A O 1
ATOM 1669 N N . ASP A 1 220 ? -26.875 -22.219 0.43 1 97.81 220 ASP A N 1
ATOM 1670 C CA . ASP A 1 220 ? -26.281 -23.156 1.389 1 97.81 220 ASP A CA 1
ATOM 1671 C C . ASP A 1 220 ? -25.328 -22.422 2.34 1 97.81 220 ASP A C 1
ATOM 1673 O O . ASP A 1 220 ? -24.234 -22.031 1.944 1 97.81 220 ASP A O 1
ATOM 1677 N N . PRO A 1 221 ? -25.703 -22.219 3.607 1 97.12 221 PRO A N 1
ATOM 1678 C CA . PRO A 1 221 ? -24.844 -21.5 4.551 1 97.12 221 PRO A CA 1
ATOM 1679 C C . PRO A 1 221 ? -23.469 -22.141 4.723 1 97.12 221 PRO A C 1
ATOM 1681 O O . PRO A 1 221 ? -22.516 -21.453 5.102 1 97.12 221 PRO A O 1
ATOM 1684 N N . ALA A 1 222 ? -23.328 -23.406 4.355 1 97.25 222 ALA A N 1
ATOM 1685 C CA . ALA A 1 222 ? -22.062 -24.109 4.484 1 97.25 222 ALA A CA 1
ATOM 1686 C C . ALA A 1 222 ? -21.047 -23.625 3.441 1 97.25 222 ALA A C 1
ATOM 1688 O O . ALA A 1 222 ? -19.859 -23.891 3.553 1 97.25 222 ALA A O 1
ATOM 1689 N N . LEU A 1 223 ? -21.562 -22.906 2.449 1 98.44 223 LEU A N 1
ATOM 1690 C CA . LEU A 1 223 ? -20.703 -22.422 1.381 1 98.44 223 LEU A CA 1
ATOM 1691 C C . LEU A 1 223 ? -20.281 -20.984 1.65 1 98.44 223 LEU A C 1
ATOM 1693 O O . LEU A 1 223 ? -19.625 -20.359 0.818 1 98.44 223 LEU A O 1
ATOM 1697 N N . VAL A 1 224 ? -20.656 -20.469 2.832 1 98.25 224 VAL A N 1
ATOM 1698 C CA . VAL A 1 224 ? -20.281 -19.109 3.188 1 98.25 224 VAL A CA 1
ATOM 1699 C C . VAL A 1 224 ? -19.312 -19.125 4.359 1 98.25 224 VAL A C 1
ATOM 1701 O O . VAL A 1 224 ? -19.578 -19.734 5.395 1 98.25 224 VAL A O 1
ATOM 1704 N N . GLU A 1 225 ? -18.141 -18.578 4.137 1 98.25 225 GLU A N 1
ATOM 1705 C CA . GLU A 1 225 ? -17.141 -18.438 5.184 1 98.25 225 GLU A CA 1
ATOM 1706 C C . GLU A 1 225 ? -16.891 -16.969 5.527 1 98.25 225 GLU A C 1
ATOM 1708 O O . GLU A 1 225 ? -16.938 -16.109 4.648 1 98.25 225 GLU A O 1
ATOM 1713 N N . GLN A 1 226 ? -16.641 -16.719 6.809 1 96.88 226 GLN A N 1
ATOM 1714 C CA . GLN A 1 226 ? -16.391 -15.367 7.297 1 96.88 226 GLN A CA 1
ATOM 1715 C C . GLN A 1 226 ? -14.914 -15.008 7.234 1 96.88 226 GLN A C 1
ATOM 1717 O O . GLN A 1 226 ? -14.109 -15.555 7.996 1 96.88 226 GLN A O 1
ATOM 1722 N N . GLY A 1 227 ? -14.625 -14.133 6.332 1 95.81 227 GLY A N 1
ATOM 1723 C CA . GLY A 1 227 ? -13.273 -13.602 6.262 1 95.81 227 GLY A CA 1
ATOM 1724 C C . GLY A 1 227 ? -13.133 -12.258 6.953 1 95.81 227 GLY A C 1
ATOM 1725 O O . GLY A 1 227 ? -14.023 -11.836 7.691 1 95.81 227 GLY A O 1
ATOM 1726 N N . LEU A 1 228 ? -11.906 -11.625 6.754 1 93.19 228 LEU A N 1
ATOM 1727 C CA . LEU A 1 228 ? -11.594 -10.367 7.418 1 93.19 228 LEU A CA 1
ATOM 1728 C C . LEU A 1 228 ? -10.898 -9.398 6.457 1 93.19 228 LEU A C 1
ATOM 1730 O O . LEU A 1 228 ? -10.094 -8.57 6.883 1 93.19 228 LEU A O 1
ATOM 1734 N N . HIS A 1 229 ? -11.07 -9.586 5.152 1 92.94 229 HIS A N 1
ATOM 1735 C CA . HIS A 1 229 ? -10.539 -8.727 4.094 1 92.94 229 HIS A CA 1
ATOM 1736 C C . HIS A 1 229 ? -9.023 -8.852 3.986 1 92.94 229 HIS A C 1
ATOM 1738 O O . HIS A 1 229 ? -8.352 -7.922 3.531 1 92.94 229 HIS A O 1
ATOM 1744 N N . SER A 1 230 ? -8.469 -9.875 4.496 1 94.19 230 SER A N 1
ATOM 1745 C CA . SER A 1 230 ? -7.02 -10.055 4.465 1 94.19 230 SER A CA 1
ATOM 1746 C C . SER A 1 230 ? -6.645 -11.344 3.734 1 94.19 230 SER A C 1
ATOM 1748 O O . SER A 1 230 ? -7.449 -12.266 3.639 1 94.19 230 SER A O 1
ATOM 1750 N N . PHE A 1 231 ? -5.465 -11.383 3.246 1 96.56 231 PHE A N 1
ATOM 1751 C CA . PHE A 1 231 ? -4.918 -12.562 2.59 1 96.56 231 PHE A CA 1
ATOM 1752 C C . PHE A 1 231 ? -5.016 -13.781 3.498 1 96.56 231 PHE A C 1
ATOM 1754 O O . PHE A 1 231 ? -5.508 -14.828 3.084 1 96.56 231 PHE A O 1
ATOM 1761 N N . ASP A 1 232 ? -4.602 -13.656 4.754 1 96.81 232 ASP A N 1
ATOM 1762 C CA . ASP A 1 232 ? -4.57 -14.758 5.711 1 96.81 232 ASP A CA 1
ATOM 1763 C C . ASP A 1 232 ? -5.977 -15.297 5.969 1 96.81 232 ASP A C 1
ATOM 1765 O O . ASP A 1 232 ? -6.18 -16.516 6.004 1 96.81 232 ASP A O 1
ATOM 1769 N N . SER A 1 233 ? -6.887 -14.406 6.148 1 97.44 233 SER A N 1
ATOM 1770 C CA . SER A 1 233 ? -8.25 -14.883 6.363 1 97.44 233 SER A CA 1
ATOM 1771 C C . SER A 1 233 ? -8.805 -15.562 5.117 1 97.44 233 SER A C 1
ATOM 1773 O O . SER A 1 233 ? -9.586 -16.516 5.219 1 97.44 233 SER A O 1
ATOM 1775 N N . GLY A 1 234 ? -8.383 -15.07 3.916 1 98.19 234 GLY A N 1
ATOM 1776 C CA . GLY A 1 234 ? -8.758 -15.734 2.676 1 98.19 234 GLY A CA 1
ATOM 1777 C C . GLY A 1 234 ? -8.227 -17.141 2.568 1 98.19 234 GLY A C 1
ATOM 1778 O O . GLY A 1 234 ? -8.93 -18.047 2.109 1 98.19 234 GLY A O 1
ATOM 1779 N N . MET A 1 235 ? -7.012 -17.297 3.01 1 98.31 235 MET A N 1
ATOM 1780 C CA . MET A 1 235 ? -6.418 -18.641 3.02 1 98.31 235 MET A CA 1
ATOM 1781 C C . MET A 1 235 ? -7.215 -19.578 3.914 1 98.31 235 MET A C 1
ATOM 1783 O O . MET A 1 235 ? -7.523 -20.703 3.52 1 98.31 235 MET A O 1
ATOM 1787 N N . GLN A 1 236 ? -7.539 -19.125 5.082 1 98.62 236 GLN A N 1
ATOM 1788 C CA . GLN A 1 236 ? -8.266 -19.938 6.043 1 98.62 236 GLN A CA 1
ATOM 1789 C C . GLN A 1 236 ? -9.656 -20.312 5.523 1 98.62 236 GLN A C 1
ATOM 1791 O O . GLN A 1 236 ? -10.078 -21.469 5.613 1 98.62 236 GLN A O 1
ATOM 1796 N N . CYS A 1 237 ? -10.312 -19.328 4.984 1 98.75 237 CYS A N 1
ATOM 1797 C CA . CYS A 1 237 ? -11.633 -19.578 4.418 1 98.75 237 CYS A CA 1
ATOM 1798 C C . CYS A 1 237 ? -11.555 -20.547 3.242 1 98.75 237 CYS A C 1
ATOM 1800 O O . CYS A 1 237 ? -12.383 -21.438 3.115 1 98.75 237 CYS A O 1
ATOM 1802 N N . GLY A 1 238 ? -10.578 -20.312 2.371 1 98.75 238 GLY A N 1
ATOM 1803 C CA . GLY A 1 238 ? -10.359 -21.234 1.263 1 98.75 238 GLY A CA 1
ATOM 1804 C C . GLY A 1 238 ? -10.148 -22.672 1.705 1 98.75 238 GLY A C 1
ATOM 1805 O O . GLY A 1 238 ? -10.711 -23.594 1.121 1 98.75 238 GLY A O 1
ATOM 1806 N N . GLN A 1 239 ? -9.359 -22.797 2.754 1 98.69 239 GLN A N 1
ATOM 1807 C CA . GLN A 1 239 ? -9.102 -24.125 3.297 1 98.69 239 GLN A CA 1
ATOM 1808 C C . GLN A 1 239 ? -10.398 -24.797 3.748 1 98.69 239 GLN A C 1
ATOM 1810 O O . GLN A 1 239 ? -10.664 -25.953 3.398 1 98.69 239 GLN A O 1
ATOM 1815 N N . ARG A 1 240 ? -11.188 -24.094 4.484 1 98.69 240 ARG A N 1
ATOM 1816 C CA . ARG A 1 240 ? -12.438 -24.656 5.012 1 98.69 240 ARG A CA 1
ATOM 1817 C C . ARG A 1 240 ? -13.391 -25.016 3.883 1 98.69 240 ARG A C 1
ATOM 1819 O O . ARG A 1 240 ? -14.016 -26.078 3.91 1 98.69 240 ARG A O 1
ATOM 1826 N N . LEU A 1 241 ? -13.508 -24.172 2.902 1 98.75 241 LEU A N 1
ATOM 1827 C CA . LEU A 1 241 ? -14.414 -24.422 1.784 1 98.75 241 LEU A CA 1
ATOM 1828 C C . LEU A 1 241 ? -13.953 -25.625 0.967 1 98.75 241 LEU A C 1
ATOM 1830 O O . LEU A 1 241 ? -14.773 -26.438 0.549 1 98.75 241 LEU A O 1
ATOM 1834 N N . LEU A 1 242 ? -12.664 -25.781 0.768 1 98.25 242 LEU A N 1
ATOM 1835 C CA . LEU A 1 242 ? -12.133 -26.828 -0.096 1 98.25 242 LEU A CA 1
ATOM 1836 C C . LEU A 1 242 ? -12.008 -28.141 0.66 1 98.25 242 LEU A C 1
ATOM 1838 O O . LEU A 1 242 ? -11.805 -29.188 0.051 1 98.25 242 LEU A O 1
ATOM 1842 N N . ASP A 1 243 ? -12.141 -28.094 1.975 1 97.56 243 ASP A N 1
ATOM 1843 C CA . ASP A 1 243 ? -12.117 -29.297 2.803 1 97.56 243 ASP A CA 1
ATOM 1844 C C . ASP A 1 243 ? -13.484 -29.984 2.809 1 97.56 243 ASP A C 1
ATOM 1846 O O . ASP A 1 243 ? -13.609 -31.125 3.258 1 97.56 243 ASP A O 1
ATOM 1850 N N . ARG A 1 244 ? -14.445 -29.281 2.344 1 96.06 244 ARG A N 1
ATOM 1851 C CA . ARG A 1 244 ? -15.789 -29.859 2.346 1 96.06 244 ARG A CA 1
ATOM 1852 C C . ARG A 1 244 ? -15.859 -31.094 1.469 1 96.06 244 ARG A C 1
ATOM 1854 O O . ARG A 1 244 ? -15.133 -31.203 0.477 1 96.06 244 ARG A O 1
ATOM 1861 N N . ALA A 1 245 ? -16.766 -32 1.838 1 94.19 245 ALA A N 1
ATOM 1862 C CA . ALA A 1 245 ? -16.953 -33.25 1.073 1 94.19 245 ALA A CA 1
ATOM 1863 C C . ALA A 1 245 ? -17.359 -32.938 -0.366 1 94.19 245 ALA A C 1
ATOM 1865 O O . ALA A 1 245 ? -16.828 -33.531 -1.306 1 94.19 245 ALA A O 1
ATOM 1866 N N . GLN A 1 246 ? -18.297 -32.062 -0.401 1 94.5 246 GLN A N 1
ATOM 1867 C CA . GLN A 1 246 ? -18.641 -31.531 -1.714 1 94.5 246 GLN A CA 1
ATOM 1868 C C . GLN A 1 246 ? -18.062 -30.141 -1.914 1 94.5 246 GLN A C 1
ATOM 1870 O O . GLN A 1 246 ? -18.672 -29.141 -1.52 1 94.5 246 GLN A O 1
ATOM 1875 N N . ARG A 1 247 ? -17.016 -30.109 -2.654 1 95.56 247 ARG A N 1
ATOM 1876 C CA . ARG A 1 247 ? -16.281 -28.859 -2.842 1 95.56 247 ARG A CA 1
ATOM 1877 C C . ARG A 1 247 ? -17.016 -27.938 -3.797 1 95.56 247 ARG A C 1
ATOM 1879 O O . ARG A 1 247 ? -17.656 -28.391 -4.754 1 95.56 247 ARG A O 1
ATOM 1886 N N . PRO A 1 248 ? -16.953 -26.641 -3.527 1 98.44 248 PRO A N 1
ATOM 1887 C CA . PRO A 1 248 ? -17.422 -25.734 -4.57 1 98.44 248 PRO A CA 1
ATOM 1888 C C . PRO A 1 248 ? -16.562 -25.766 -5.824 1 98.44 248 PRO A C 1
ATOM 1890 O O . PRO A 1 248 ? -15.375 -26.109 -5.746 1 98.44 248 PRO A O 1
ATOM 1893 N N . THR A 1 249 ? -17.156 -25.469 -6.871 1 98.5 249 THR A N 1
ATOM 1894 C CA . THR A 1 249 ? -16.406 -25.391 -8.125 1 98.5 249 THR A CA 1
ATOM 1895 C C . THR A 1 249 ? -15.984 -23.953 -8.414 1 98.5 249 THR A C 1
ATOM 1897 O O . THR A 1 249 ? -15.195 -23.719 -9.336 1 98.5 249 THR A O 1
ATOM 1900 N N . ALA A 1 250 ? -16.5 -23 -7.652 1 98.88 250 ALA A N 1
ATOM 1901 C CA . ALA A 1 250 ? -16.094 -21.594 -7.707 1 98.88 250 ALA A CA 1
ATOM 1902 C C . ALA A 1 250 ? -16.125 -20.953 -6.316 1 98.88 250 ALA A C 1
ATOM 1904 O O . ALA A 1 250 ? -16.938 -21.344 -5.469 1 98.88 250 ALA A O 1
ATOM 1905 N N . ILE A 1 251 ? -15.242 -20.125 -6.078 1 98.94 251 ILE A N 1
ATOM 1906 C CA . ILE A 1 251 ? -15.25 -19.328 -4.848 1 98.94 251 ILE A CA 1
ATOM 1907 C C . ILE A 1 251 ? -15.172 -17.844 -5.188 1 98.94 251 ILE A C 1
ATOM 1909 O O . ILE A 1 251 ? -14.281 -17.422 -5.93 1 98.94 251 ILE A O 1
ATOM 1913 N N . PHE A 1 252 ? -16.156 -17.062 -4.746 1 98.88 252 PHE A N 1
ATOM 1914 C CA . PHE A 1 252 ? -16.203 -15.609 -4.848 1 98.88 252 PHE A CA 1
ATOM 1915 C C . PHE A 1 252 ? -15.852 -14.961 -3.512 1 98.88 252 PHE A C 1
ATOM 1917 O O . PHE A 1 252 ? -16.609 -15.062 -2.547 1 98.88 252 PHE A O 1
ATOM 1924 N N . ALA A 1 253 ? -14.656 -14.352 -3.479 1 98.62 253 ALA A N 1
ATOM 1925 C CA . ALA A 1 253 ? -14.242 -13.656 -2.264 1 98.62 253 ALA A CA 1
ATOM 1926 C C . ALA A 1 253 ? -14.617 -12.18 -2.322 1 98.62 253 ALA A C 1
ATOM 1928 O O . ALA A 1 253 ? -14.5 -11.547 -3.373 1 98.62 253 ALA A O 1
ATOM 1929 N N . ALA A 1 254 ? -14.938 -11.609 -1.219 1 96.69 254 ALA A N 1
ATOM 1930 C CA . ALA A 1 254 ? -15.492 -10.258 -1.126 1 96.69 254 ALA A CA 1
ATOM 1931 C C . ALA A 1 254 ? -14.414 -9.211 -1.392 1 96.69 254 ALA A C 1
ATOM 1933 O O . ALA A 1 254 ? -14.719 -8.016 -1.486 1 96.69 254 ALA A O 1
ATOM 1934 N N . ASN A 1 255 ? -13.172 -9.547 -1.462 1 95.56 255 ASN A N 1
ATOM 1935 C CA . ASN A 1 255 ? -12.125 -8.68 -1.979 1 95.56 255 ASN A CA 1
ATOM 1936 C C . ASN A 1 255 ? -10.969 -9.477 -2.582 1 95.56 255 ASN A C 1
ATOM 1938 O O . ASN A 1 255 ? -10.898 -10.695 -2.402 1 95.56 255 ASN A O 1
ATOM 1942 N N . ASP A 1 256 ? -10.102 -8.805 -3.219 1 96.94 256 ASP A N 1
ATOM 1943 C CA . ASP A 1 256 ? -9.031 -9.461 -3.963 1 96.94 256 ASP A CA 1
ATOM 1944 C C . ASP A 1 256 ? -8 -10.078 -3.02 1 96.94 256 ASP A C 1
ATOM 1946 O O . ASP A 1 256 ? -7.41 -11.117 -3.326 1 96.94 256 ASP A O 1
ATOM 1950 N N . ASP A 1 257 ? -7.766 -9.445 -1.845 1 96.88 257 ASP A N 1
ATOM 1951 C CA . ASP A 1 257 ? -6.824 -10.023 -0.891 1 96.88 257 ASP A CA 1
ATOM 1952 C C . ASP A 1 257 ? -7.258 -11.43 -0.477 1 96.88 257 ASP A C 1
ATOM 1954 O O . ASP A 1 257 ? -6.445 -12.352 -0.463 1 96.88 257 ASP A O 1
ATOM 1958 N N . MET A 1 258 ? -8.477 -11.547 -0.144 1 97.69 258 MET A N 1
ATOM 1959 C CA . MET A 1 258 ? -9 -12.852 0.263 1 97.69 258 MET A CA 1
ATOM 1960 C C . MET A 1 258 ? -9.047 -13.805 -0.921 1 97.69 258 MET A C 1
ATOM 1962 O O . MET A 1 258 ? -8.797 -15 -0.768 1 97.69 258 MET A O 1
ATOM 1966 N N . ALA A 1 259 ? -9.383 -13.289 -2.117 1 98.62 259 ALA A N 1
ATOM 1967 C CA . ALA A 1 259 ? -9.359 -14.125 -3.316 1 98.62 259 ALA A CA 1
ATOM 1968 C C . ALA A 1 259 ? -7.953 -14.672 -3.566 1 98.62 259 ALA A C 1
ATOM 1970 O O . ALA A 1 259 ? -7.793 -15.836 -3.934 1 98.62 259 ALA A O 1
ATOM 1971 N N . ALA A 1 260 ? -6.977 -13.812 -3.381 1 98 260 ALA A N 1
ATOM 1972 C CA . ALA A 1 260 ? -5.59 -14.258 -3.514 1 98 260 ALA A CA 1
ATOM 1973 C C . ALA A 1 260 ? -5.258 -15.336 -2.492 1 98 260 ALA A C 1
ATOM 1975 O O . ALA A 1 260 ? -4.52 -16.281 -2.795 1 98 260 ALA A O 1
ATOM 1976 N N . GLY A 1 261 ? -5.777 -15.18 -1.254 1 98.31 261 GLY A N 1
ATOM 1977 C CA . GLY A 1 261 ? -5.625 -16.219 -0.252 1 98.31 261 GLY A CA 1
ATOM 1978 C C . GLY A 1 261 ? -6.223 -17.547 -0.676 1 98.31 261 GLY A C 1
ATOM 1979 O O . GLY A 1 261 ? -5.613 -18.609 -0.481 1 98.31 261 GLY A O 1
ATOM 1980 N N . VAL A 1 262 ? -7.387 -17.516 -1.259 1 98.81 262 VAL A N 1
ATOM 1981 C CA . VAL A 1 262 ? -8.047 -18.703 -1.786 1 98.81 262 VAL A CA 1
ATOM 1982 C C . VAL A 1 262 ? -7.191 -19.312 -2.891 1 98.81 262 VAL A C 1
ATOM 1984 O O . VAL A 1 262 ? -7 -20.531 -2.928 1 98.81 262 VAL A O 1
ATOM 1987 N N . LEU A 1 263 ? -6.715 -18.5 -3.807 1 98.19 263 LEU A N 1
ATOM 1988 C CA . LEU A 1 263 ? -5.859 -18.938 -4.898 1 98.19 263 LEU A CA 1
ATOM 1989 C C . LEU A 1 263 ? -4.621 -19.656 -4.363 1 98.19 263 LEU A C 1
ATOM 1991 O O . LEU A 1 263 ? -4.234 -20.703 -4.871 1 98.19 263 LEU A O 1
ATOM 1995 N N . TYR A 1 264 ? -4.035 -19.047 -3.359 1 97.12 264 TYR A N 1
ATOM 1996 C CA . TYR A 1 264 ? -2.869 -19.656 -2.719 1 97.12 264 TYR A CA 1
ATOM 1997 C C . TYR A 1 264 ? -3.201 -21.031 -2.176 1 97.12 264 TYR A C 1
ATOM 1999 O O . TYR A 1 264 ? -2.439 -21.984 -2.375 1 97.12 264 TYR A O 1
ATOM 2007 N N . THR A 1 265 ? -4.273 -21.141 -1.466 1 97.94 265 THR A N 1
ATOM 2008 C CA . THR A 1 265 ? -4.715 -22.406 -0.879 1 97.94 265 THR A CA 1
ATOM 2009 C C . THR A 1 265 ? -4.953 -23.453 -1.964 1 97.94 265 THR A C 1
ATOM 2011 O O . THR A 1 265 ? -4.59 -24.609 -1.798 1 97.94 265 THR A O 1
ATOM 2014 N N . ALA A 1 266 ? -5.547 -23.031 -3.057 1 98.06 266 ALA A N 1
ATOM 2015 C CA . ALA A 1 266 ? -5.77 -23.938 -4.18 1 98.06 266 ALA A CA 1
ATOM 2016 C C . ALA A 1 266 ? -4.445 -24.469 -4.715 1 98.06 266 ALA A C 1
ATOM 2018 O O . ALA A 1 266 ? -4.297 -25.688 -4.9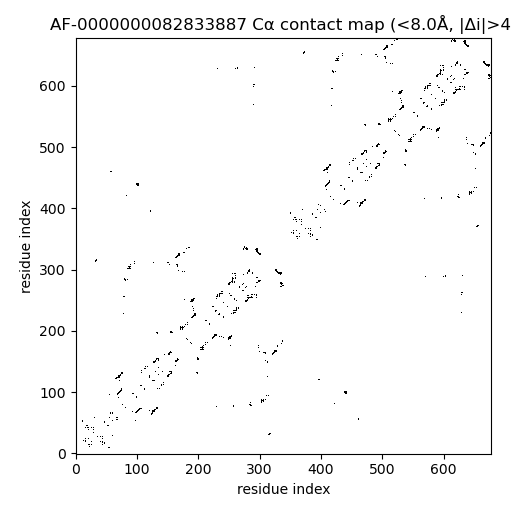1 1 98.06 266 ALA A O 1
ATOM 2019 N N . HIS A 1 267 ? -3.51 -23.609 -4.902 1 95.94 267 HIS A N 1
ATOM 2020 C CA . HIS A 1 267 ? -2.195 -24.016 -5.387 1 95.94 267 HIS A CA 1
ATOM 2021 C C . HIS A 1 267 ? -1.528 -24.984 -4.426 1 95.94 267 HIS A C 1
ATOM 2023 O O . HIS A 1 267 ? -0.972 -26 -4.852 1 95.94 267 HIS A O 1
ATOM 2029 N N . ALA A 1 268 ? -1.613 -24.656 -3.191 1 94.56 268 ALA A N 1
ATOM 2030 C CA . ALA A 1 268 ? -0.978 -25.469 -2.164 1 94.56 268 ALA A CA 1
ATOM 2031 C C . ALA A 1 268 ? -1.563 -26.875 -2.152 1 94.56 268 ALA A C 1
ATOM 2033 O O . ALA A 1 268 ? -0.878 -27.844 -1.792 1 94.56 268 ALA A O 1
ATOM 2034 N N . ARG A 1 269 ? -2.738 -27 -2.639 1 96.19 269 ARG A N 1
ATOM 2035 C CA . ARG A 1 269 ? -3.43 -28.297 -2.656 1 96.19 269 ARG A CA 1
ATOM 2036 C C . ARG A 1 269 ? -3.268 -28.984 -4.004 1 96.19 269 ARG A C 1
ATOM 2038 O O . ARG A 1 269 ? -3.824 -30.062 -4.227 1 96.19 269 ARG A O 1
ATOM 2045 N N . GLY A 1 270 ? -2.629 -28.281 -4.891 1 94.94 270 GLY A N 1
ATOM 2046 C CA . GLY A 1 270 ? -2.4 -28.859 -6.207 1 94.94 270 GLY A CA 1
ATOM 2047 C C . GLY A 1 270 ? -3.596 -28.719 -7.129 1 94.94 270 GLY A C 1
ATOM 2048 O O . GLY A 1 270 ? -3.689 -29.422 -8.141 1 94.94 270 GLY A O 1
ATOM 2049 N N . LEU A 1 271 ? -4.531 -27.875 -6.777 1 96.56 271 LEU A N 1
ATOM 2050 C CA . LEU A 1 271 ? -5.695 -27.641 -7.625 1 96.56 271 LEU A CA 1
ATOM 2051 C C . LEU A 1 271 ? -5.363 -26.656 -8.742 1 96.56 271 LEU A C 1
ATOM 2053 O O . LEU A 1 271 ? -4.73 -25.625 -8.508 1 96.56 271 LEU A O 1
ATOM 2057 N N . LYS A 1 272 ? -5.809 -26.984 -9.93 1 95.81 272 LYS A N 1
ATOM 2058 C CA . LYS A 1 272 ? -5.582 -26.109 -11.07 1 95.81 272 LYS A CA 1
ATOM 2059 C C . LYS A 1 272 ? -6.668 -25.031 -11.164 1 95.81 272 LYS A C 1
ATOM 2061 O O . LYS A 1 272 ? -7.859 -25.344 -11.188 1 95.81 272 LYS A O 1
ATOM 2066 N N . VAL A 1 273 ? -6.305 -23.875 -11.211 1 97.44 273 VAL A N 1
ATOM 2067 C CA . VAL A 1 273 ? -7.195 -22.734 -11.43 1 97.44 273 VAL A CA 1
ATOM 2068 C C . VAL A 1 273 ? -6.965 -22.156 -12.828 1 97.44 273 VAL A C 1
ATOM 2070 O O . VAL A 1 273 ? -5.84 -21.812 -13.18 1 97.44 273 VAL A O 1
ATOM 2073 N N . PRO A 1 274 ? -7.961 -22.031 -13.594 1 97.69 274 PRO A N 1
ATOM 2074 C CA . PRO A 1 274 ? -9.391 -22.156 -13.281 1 97.69 274 PRO A CA 1
ATOM 2075 C C . PRO A 1 274 ? -9.945 -23.547 -13.609 1 97.69 274 PRO A C 1
ATOM 2077 O O . PRO A 1 274 ? -11.156 -23.766 -13.508 1 97.69 274 PRO A O 1
ATOM 2080 N N . GLN A 1 275 ? -9.172 -24.469 -14.031 1 97.38 275 GLN A N 1
ATOM 2081 C CA . GLN A 1 275 ? -9.648 -25.719 -14.609 1 97.38 275 GLN A CA 1
ATOM 2082 C C . GLN A 1 275 ? -10.453 -26.531 -13.586 1 97.38 275 GLN A C 1
ATOM 2084 O O . GLN A 1 275 ? -11.453 -27.172 -13.938 1 97.38 275 GLN A O 1
ATOM 2089 N N . GLU A 1 276 ? -10.023 -26.5 -12.336 1 97.69 276 GLU A N 1
ATOM 2090 C CA . GLU A 1 276 ? -10.664 -27.312 -11.305 1 97.69 276 GLU A CA 1
ATOM 2091 C C . GLU A 1 276 ? -11.398 -26.438 -10.297 1 97.69 276 GLU A C 1
ATOM 2093 O O . GLU A 1 276 ? -12.242 -26.922 -9.539 1 97.69 276 GLU A O 1
ATOM 2098 N N . LEU A 1 277 ? -11.055 -25.203 -10.289 1 98.62 277 LEU A N 1
ATOM 2099 C CA . LEU A 1 277 ? -11.664 -24.234 -9.391 1 98.62 277 LEU A CA 1
ATOM 2100 C C . LEU A 1 277 ? -11.609 -22.828 -9.992 1 98.62 277 LEU A C 1
ATOM 2102 O O . LEU A 1 277 ? -10.531 -22.344 -10.359 1 98.62 277 LEU A O 1
ATOM 2106 N N . SER A 1 278 ? -12.75 -22.203 -10.102 1 98.88 278 SER A N 1
ATOM 2107 C CA . SER A 1 278 ? -12.781 -20.781 -10.445 1 98.88 278 SER A CA 1
ATOM 2108 C C . SER A 1 278 ? -12.695 -19.922 -9.195 1 98.88 278 SER A C 1
ATOM 2110 O O . SER A 1 278 ? -13.297 -20.234 -8.172 1 98.88 278 SER A O 1
ATOM 2112 N N . VAL A 1 279 ? -11.906 -18.891 -9.258 1 98.94 279 VAL A N 1
ATOM 2113 C CA . VAL A 1 279 ? -11.758 -17.969 -8.141 1 98.94 279 VAL A CA 1
ATOM 2114 C C . VAL A 1 279 ? -12.016 -16.531 -8.625 1 98.94 279 VAL A C 1
ATOM 2116 O O . VAL A 1 279 ? -11.469 -16.125 -9.656 1 98.94 279 VAL A O 1
ATOM 2119 N N . ALA A 1 280 ? -12.852 -15.805 -7.969 1 98.88 280 ALA A N 1
ATOM 2120 C CA . ALA A 1 280 ? -13.156 -14.414 -8.281 1 98.88 280 ALA A CA 1
ATOM 2121 C C . ALA A 1 280 ? -12.992 -13.531 -7.043 1 98.88 280 ALA A C 1
ATOM 2123 O O . ALA A 1 280 ? -13.156 -13.992 -5.914 1 98.88 280 ALA A O 1
ATOM 2124 N N . GLY A 1 281 ? -12.641 -12.312 -7.301 1 98.31 281 GLY A N 1
ATOM 2125 C CA . GLY A 1 281 ? -12.469 -11.359 -6.211 1 98.31 281 GLY A CA 1
ATOM 2126 C C . GLY A 1 281 ? -13.266 -10.086 -6.406 1 98.31 281 GLY A C 1
ATOM 2127 O O . GLY A 1 281 ? -14.312 -10.094 -7.047 1 98.31 281 GLY A O 1
ATOM 2128 N N . TYR A 1 282 ? -12.852 -9.008 -5.727 1 97.06 282 TYR A N 1
ATOM 2129 C CA . TYR A 1 282 ? -13.508 -7.707 -5.668 1 97.06 282 TYR A CA 1
ATOM 2130 C C . TYR A 1 282 ? -12.5 -6.602 -5.367 1 97.06 282 TYR A C 1
ATOM 2132 O O . TYR A 1 282 ? -11.594 -6.781 -4.551 1 97.06 282 TYR A O 1
ATOM 2140 N N . ASP A 1 283 ? -12.625 -5.465 -6.051 1 95.19 283 ASP A N 1
ATOM 2141 C CA . ASP A 1 283 ? -11.867 -4.234 -5.832 1 95.19 283 ASP A CA 1
ATOM 2142 C C . ASP A 1 283 ? -11.039 -3.875 -7.059 1 95.19 283 ASP A C 1
ATOM 2144 O O . ASP A 1 283 ? -10.93 -2.703 -7.426 1 95.19 283 ASP A O 1
ATOM 2148 N N . ASP A 1 284 ? -10.367 -4.906 -7.637 1 97.25 284 ASP A N 1
ATOM 2149 C CA . ASP A 1 284 ? -9.445 -4.746 -8.766 1 97.25 284 ASP A CA 1
ATOM 2150 C C . ASP A 1 284 ? -8.211 -3.945 -8.359 1 97.25 284 ASP A C 1
ATOM 2152 O O . ASP A 1 284 ? -7.809 -3.021 -9.062 1 97.25 284 ASP A O 1
ATOM 2156 N N . THR A 1 285 ? -7.699 -4.23 -7.211 1 92.75 285 THR A N 1
ATOM 2157 C CA . THR A 1 285 ? -6.398 -3.678 -6.855 1 92.75 285 THR A CA 1
ATOM 2158 C C . THR A 1 285 ? -5.297 -4.301 -7.703 1 92.75 285 THR A C 1
ATOM 2160 O O . THR A 1 285 ? -5.516 -5.309 -8.375 1 92.75 285 THR A O 1
ATOM 2163 N N . PRO A 1 286 ? -4.102 -3.719 -7.699 1 90.31 286 PRO A N 1
ATOM 2164 C CA . PRO A 1 286 ? -3.027 -4.27 -8.531 1 90.31 286 PRO A CA 1
ATOM 2165 C C . PRO A 1 286 ? -2.754 -5.742 -8.242 1 90.31 286 PRO A C 1
ATOM 2167 O O . PRO A 1 286 ? -2.35 -6.484 -9.141 1 90.31 286 PRO A O 1
ATOM 2170 N N . LEU A 1 287 ? -3.055 -6.145 -7.047 1 93.44 287 LEU A N 1
ATOM 2171 C CA . LEU A 1 287 ? -2.871 -7.535 -6.652 1 93.44 287 LEU A CA 1
ATOM 2172 C C . LEU A 1 287 ? -3.598 -8.477 -7.609 1 93.44 287 LEU A C 1
ATOM 2174 O O . LEU A 1 287 ? -3.096 -9.555 -7.926 1 93.44 287 LEU A O 1
ATOM 2178 N N . SER A 1 288 ? -4.738 -8.102 -8.109 1 95.88 288 SER A N 1
ATOM 2179 C CA . SER A 1 288 ? -5.562 -8.953 -8.961 1 95.88 288 SER A CA 1
ATOM 2180 C C . SER A 1 288 ? -4.867 -9.258 -10.281 1 95.88 288 SER A C 1
ATOM 2182 O O . SER A 1 288 ? -5.164 -10.258 -10.93 1 95.88 288 SER A O 1
ATOM 2184 N N . ARG A 1 289 ? -3.9 -8.422 -10.656 1 94.38 289 ARG A N 1
ATOM 2185 C CA . ARG A 1 289 ? -3.158 -8.609 -11.898 1 94.38 289 ARG A CA 1
ATOM 2186 C C . ARG A 1 289 ? -1.795 -9.234 -11.625 1 94.38 289 ARG A C 1
ATOM 2188 O O . ARG A 1 289 ? -1.062 -9.562 -12.562 1 94.38 289 ARG A O 1
ATOM 2195 N N . GLN A 1 290 ? -1.506 -9.414 -10.367 1 93.06 290 GLN A N 1
ATOM 2196 C CA . GLN A 1 290 ? -0.169 -9.875 -10.008 1 93.06 290 GLN A CA 1
ATOM 2197 C C . GLN A 1 290 ? -0.194 -11.328 -9.539 1 93.06 290 GLN A C 1
ATOM 2199 O O . GLN A 1 290 ? 0.853 -11.906 -9.25 1 93.06 290 GLN A O 1
ATOM 2204 N N . THR A 1 291 ? -1.346 -11.898 -9.477 1 94.25 291 THR A N 1
ATOM 2205 C CA . THR A 1 291 ? -1.495 -13.312 -9.141 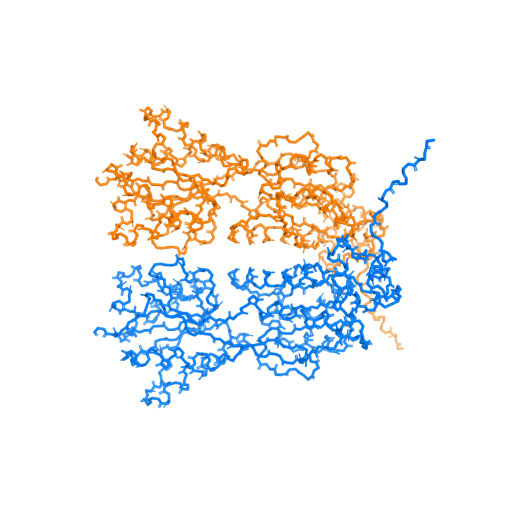1 94.25 291 THR A CA 1
ATOM 2206 C C . THR A 1 291 ? -1.383 -14.18 -10.398 1 94.25 291 THR A C 1
ATOM 2208 O O . THR A 1 291 ? -1.495 -13.672 -11.516 1 94.25 291 THR A O 1
ATOM 2211 N N . TRP A 1 292 ? -1.083 -15.445 -10.148 1 92.69 292 TRP A N 1
ATOM 2212 C CA . TRP A 1 292 ? -1.221 -16.438 -11.211 1 92.69 292 TRP A CA 1
ATOM 2213 C C . TRP A 1 292 ? -2.291 -17.469 -10.867 1 92.69 292 TRP A C 1
ATOM 2215 O O . TRP A 1 292 ? -2.164 -18.188 -9.875 1 92.69 292 TRP A O 1
ATOM 2225 N N . PRO A 1 293 ? -3.273 -17.641 -11.688 1 96.12 293 PRO A N 1
ATOM 2226 C CA . PRO A 1 293 ? -3.635 -16.75 -12.797 1 96.12 293 PRO A CA 1
ATOM 2227 C C . PRO A 1 293 ? -4.105 -15.383 -12.328 1 96.12 293 PRO A C 1
ATOM 2229 O O . PRO A 1 293 ? -4.324 -15.172 -11.133 1 96.12 293 PRO A O 1
ATOM 2232 N N . LYS A 1 294 ? -4.195 -14.43 -13.297 1 97.31 294 LYS A N 1
ATOM 2233 C CA . LYS A 1 294 ? -4.812 -13.141 -13 1 97.31 294 LYS A CA 1
ATOM 2234 C C . LYS A 1 294 ? -6.266 -13.32 -12.555 1 97.31 294 LYS A C 1
ATOM 2236 O O . LYS A 1 294 ? -7.008 -14.102 -13.148 1 97.31 294 LYS A O 1
ATOM 2241 N N . LEU A 1 295 ? -6.648 -12.562 -11.609 1 98.19 295 LEU A N 1
ATOM 2242 C CA . LEU A 1 295 ? -7.93 -12.773 -10.945 1 98.19 295 LEU A CA 1
ATOM 2243 C C . LEU A 1 295 ? -9.062 -12.102 -11.711 1 98.19 295 LEU A C 1
ATOM 2245 O O . LEU A 1 295 ? -8.977 -10.914 -12.031 1 98.19 295 LEU A O 1
ATOM 2249 N N . THR A 1 296 ? -10.078 -12.82 -12.07 1 98.88 296 THR A N 1
ATOM 2250 C CA . THR A 1 296 ? -11.375 -12.219 -12.344 1 98.88 296 THR A CA 1
ATOM 2251 C C . THR A 1 296 ? -11.898 -11.469 -11.125 1 98.88 296 THR A C 1
ATOM 2253 O O . THR A 1 296 ? -11.844 -11.977 -10.008 1 98.88 296 THR A O 1
ATOM 2256 N N . THR A 1 297 ? -12.312 -10.227 -11.32 1 98.69 297 THR A N 1
ATOM 2257 C CA . THR A 1 297 ? -12.688 -9.406 -10.18 1 98.69 297 THR A CA 1
ATOM 2258 C C . THR A 1 297 ? -13.734 -8.367 -10.562 1 98.69 297 THR A C 1
ATOM 2260 O O . THR A 1 297 ? -14.117 -8.273 -11.734 1 98.69 297 THR A O 1
ATOM 2263 N N . LEU A 1 298 ? -14.375 -7.762 -9.609 1 98.25 298 LEU A N 1
ATOM 2264 C CA . LEU A 1 298 ? -15.172 -6.555 -9.797 1 98.25 298 LEU A CA 1
ATOM 2265 C C . LEU A 1 298 ? -14.336 -5.305 -9.547 1 98.25 298 LEU A C 1
ATOM 2267 O O . LEU A 1 298 ? -13.727 -5.156 -8.484 1 98.25 298 LEU A O 1
ATOM 2271 N N . ARG A 1 299 ? -14.273 -4.512 -10.5 1 97.56 299 ARG A N 1
ATOM 2272 C CA . ARG A 1 299 ? -13.578 -3.24 -10.312 1 97.56 299 ARG A CA 1
ATOM 2273 C C . ARG A 1 299 ? -14.469 -2.234 -9.594 1 97.56 299 ARG A C 1
ATOM 2275 O O . ARG A 1 299 ? -15.477 -1.785 -10.133 1 97.56 299 ARG A O 1
ATOM 2282 N N . GLN A 1 300 ? -14.172 -2 -8.344 1 94.81 300 GLN A N 1
ATOM 2283 C CA . GLN A 1 300 ? -14.633 -0.833 -7.602 1 94.81 300 GLN A CA 1
ATOM 2284 C C . GLN A 1 300 ? -13.719 0.365 -7.828 1 94.81 300 GLN A C 1
ATOM 2286 O O . GLN A 1 300 ? -12.5 0.259 -7.676 1 94.81 300 GLN A O 1
ATOM 2291 N N . PRO A 1 301 ? -14.203 1.459 -8.328 1 96.19 301 PRO A N 1
ATOM 2292 C CA . PRO A 1 301 ? -13.32 2.588 -8.633 1 96.19 301 PRO A CA 1
ATOM 2293 C C . PRO A 1 301 ? -12.797 3.283 -7.375 1 96.19 301 PRO A C 1
ATOM 2295 O O . PRO A 1 301 ? -13.117 4.449 -7.133 1 96.19 301 PRO A O 1
ATOM 2298 N N . ILE A 1 302 ? -11.953 2.602 -6.621 1 96.5 302 ILE A N 1
ATOM 2299 C CA . ILE A 1 302 ? -11.469 3.023 -5.312 1 96.5 302 ILE A CA 1
ATOM 2300 C C . ILE A 1 302 ? -10.789 4.383 -5.426 1 96.5 302 ILE A C 1
ATOM 2302 O O . ILE A 1 302 ? -11.07 5.293 -4.641 1 96.5 302 ILE A O 1
ATOM 2306 N N . ARG A 1 303 ? -9.898 4.57 -6.355 1 97.06 303 ARG A N 1
ATOM 2307 C CA . ARG A 1 303 ? -9.188 5.832 -6.547 1 97.06 303 ARG A CA 1
ATOM 2308 C C . ARG A 1 303 ? -10.164 6.965 -6.863 1 97.06 303 ARG A C 1
ATOM 2310 O O . ARG A 1 303 ? -10.062 8.055 -6.293 1 97.06 303 ARG A O 1
ATOM 2317 N N . GLU A 1 304 ? -11.07 6.652 -7.703 1 97.81 304 GLU A N 1
ATOM 2318 C CA . GLU A 1 304 ? -12.062 7.652 -8.078 1 97.81 304 GLU A CA 1
ATOM 2319 C C . GLU A 1 304 ? -12.953 8.016 -6.898 1 97.81 304 GLU A C 1
ATOM 2321 O O . GLU A 1 304 ? -13.375 9.172 -6.762 1 97.81 304 GLU A O 1
ATOM 2326 N N . MET A 1 305 ? -13.297 7.051 -6.141 1 96.94 305 MET A N 1
ATOM 2327 C CA . MET A 1 305 ? -14.109 7.305 -4.949 1 96.94 305 MET A CA 1
ATOM 2328 C C . MET A 1 305 ? -13.383 8.25 -3.994 1 96.94 305 MET A C 1
ATOM 2330 O O . MET A 1 305 ? -13.977 9.211 -3.496 1 96.94 305 MET A O 1
ATOM 2334 N N . ALA A 1 306 ? -12.141 7.965 -3.754 1 98.06 306 ALA A N 1
ATOM 2335 C CA . ALA A 1 306 ? -11.352 8.805 -2.857 1 98.06 306 ALA A CA 1
ATOM 2336 C C . ALA A 1 306 ? -11.172 10.203 -3.436 1 98.06 306 ALA A C 1
ATOM 2338 O O . ALA A 1 306 ? -11.242 11.195 -2.709 1 98.06 306 ALA A O 1
ATOM 2339 N N . TYR A 1 307 ? -10.891 10.258 -4.727 1 98 307 TYR A N 1
ATOM 2340 C CA . TYR A 1 307 ? -10.805 11.547 -5.414 1 98 307 TYR A CA 1
ATOM 2341 C C . TYR A 1 307 ? -12.086 12.352 -5.227 1 98 307 TYR A C 1
ATOM 2343 O O . TYR A 1 307 ? -12.039 13.531 -4.863 1 98 307 TYR A O 1
ATOM 2351 N N . ALA A 1 308 ? -13.211 11.719 -5.461 1 97 308 ALA A N 1
ATOM 2352 C CA . ALA A 1 308 ? -14.516 12.367 -5.348 1 97 308 ALA A CA 1
ATOM 2353 C C . ALA A 1 308 ? -14.766 12.852 -3.924 1 97 308 ALA A C 1
ATOM 2355 O O . ALA A 1 308 ? -15.359 13.914 -3.719 1 97 308 ALA A O 1
ATOM 2356 N N . ALA A 1 309 ? -14.383 12.047 -2.951 1 96.75 309 ALA A N 1
ATOM 2357 C CA . ALA A 1 309 ? -14.562 12.414 -1.55 1 96.75 309 ALA A CA 1
ATOM 2358 C C . ALA A 1 309 ? -13.852 13.727 -1.231 1 96.75 309 ALA A C 1
ATOM 2360 O O . ALA A 1 309 ? -14.453 14.641 -0.657 1 96.75 309 ALA A O 1
ATOM 2361 N N . VAL A 1 310 ? -12.578 13.852 -1.618 1 97 310 VAL A N 1
ATOM 2362 C CA . VAL A 1 310 ? -11.805 15.07 -1.378 1 97 310 VAL A CA 1
ATOM 2363 C C . VAL A 1 310 ? -12.406 16.234 -2.17 1 97 310 VAL A C 1
ATOM 2365 O O . VAL A 1 310 ? -12.469 17.359 -1.677 1 97 310 VAL A O 1
ATOM 2368 N N . GLU A 1 311 ? -12.82 15.898 -3.406 1 95.25 311 GLU A N 1
ATOM 2369 C CA . GLU A 1 311 ? -13.461 16.906 -4.242 1 95.25 311 GLU A CA 1
ATOM 2370 C C . GLU A 1 311 ? -14.711 17.469 -3.576 1 95.25 311 GLU A C 1
ATOM 2372 O O . GLU A 1 311 ? -14.961 18.672 -3.637 1 95.25 311 GLU A O 1
ATOM 2377 N N . GLN A 1 312 ? -15.492 16.594 -2.971 1 94.12 312 GLN A N 1
ATOM 2378 C CA . GLN A 1 312 ? -16.688 17.047 -2.256 1 94.12 312 GLN A CA 1
ATOM 2379 C C . GLN A 1 312 ? -16.312 17.984 -1.115 1 94.12 312 GLN A C 1
ATOM 2381 O O . GLN A 1 312 ? -17.016 18.969 -0.868 1 94.12 312 GLN A O 1
ATOM 2386 N N . LEU A 1 313 ? -15.281 17.672 -0.393 1 92.75 313 LEU A N 1
ATOM 2387 C CA . LEU A 1 313 ? -14.828 18.516 0.717 1 92.75 313 LEU A CA 1
ATOM 2388 C C . LEU A 1 313 ? -14.336 19.859 0.216 1 92.75 313 LEU A C 1
ATOM 2390 O O . LEU A 1 313 ? -14.461 20.875 0.915 1 92.75 313 LEU A O 1
ATOM 2394 N N . ALA A 1 314 ? -13.75 19.812 -0.939 1 88.75 314 ALA A N 1
ATOM 2395 C CA . ALA A 1 314 ? -13.18 21.031 -1.52 1 88.75 314 ALA A CA 1
ATOM 2396 C C . ALA A 1 314 ? -14.281 21.953 -2.043 1 88.75 314 ALA A C 1
ATOM 2398 O O . ALA A 1 314 ? -14.07 23.156 -2.178 1 88.75 314 ALA A O 1
ATOM 2399 N N . SER A 1 315 ? -15.406 21.25 -2.283 1 81.56 315 SER A N 1
ATOM 2400 C CA . SER A 1 315 ? -16.5 22 -2.893 1 81.56 315 SER A CA 1
ATOM 2401 C C . SER A 1 315 ? -17.359 22.672 -1.833 1 81.56 315 SER A C 1
ATOM 2403 O O . SER A 1 315 ? -17.625 22.094 -0.781 1 81.56 315 SER A O 1
ATOM 2405 N N . ARG A 1 316 ? -17.625 23.828 -1.814 1 62.47 316 ARG A N 1
ATOM 2406 C CA . ARG A 1 316 ? -18.531 24.516 -0.909 1 62.47 316 ARG A CA 1
ATOM 2407 C C . ARG A 1 316 ? -19.969 24.062 -1.144 1 62.47 316 ARG A C 1
ATOM 2409 O O . ARG A 1 316 ? -20.781 24.078 -0.218 1 62.47 316 ARG A O 1
ATOM 2416 N N . GLU A 1 317 ? -20.234 23.812 -2.312 1 65.31 317 GLU A N 1
ATOM 2417 C CA . GLU A 1 317 ? -21.547 23.266 -2.691 1 65.31 317 GLU A CA 1
ATOM 2418 C C . GLU A 1 317 ? -21.391 21.984 -3.5 1 65.31 317 GLU A C 1
ATOM 2420 O O . GLU A 1 317 ? -21.406 22.016 -4.73 1 65.31 317 GLU A O 1
ATOM 2425 N N . PRO A 1 318 ? -21.188 21 -2.754 1 66.44 318 PRO A N 1
ATOM 2426 C CA . PRO A 1 318 ? -20.969 19.766 -3.512 1 66.44 318 PRO A CA 1
ATOM 2427 C C . PRO A 1 318 ? -22.156 19.406 -4.406 1 66.44 318 PRO A C 1
ATOM 2429 O O . PRO A 1 318 ? -23.312 19.703 -4.062 1 66.44 318 PRO A O 1
ATOM 2432 N N . GLN A 1 319 ? -21.906 19.047 -5.688 1 59.5 319 GLN A N 1
ATOM 2433 C CA . GLN A 1 319 ? -22.906 18.688 -6.684 1 59.5 319 GLN A CA 1
ATOM 2434 C C . GLN A 1 319 ? -23.938 17.719 -6.109 1 59.5 319 GLN A C 1
ATOM 2436 O O . GLN A 1 319 ? -25.125 17.828 -6.371 1 59.5 319 GLN A O 1
ATOM 2441 N N . ALA A 1 320 ? -23.453 16.75 -5.414 1 71.12 320 ALA A N 1
ATOM 2442 C CA . ALA A 1 320 ? -24.297 15.742 -4.754 1 71.12 320 ALA A CA 1
ATOM 2443 C C . ALA A 1 320 ? -23.688 15.312 -3.42 1 71.12 320 ALA A C 1
ATOM 2445 O O . ALA A 1 320 ? -22.484 15.039 -3.334 1 71.12 320 ALA A O 1
ATOM 2446 N N . ARG A 1 321 ? -24.547 15.359 -2.506 1 83.44 321 ARG A N 1
ATOM 2447 C CA . ARG A 1 321 ? -24.109 14.938 -1.177 1 83.44 321 ARG A CA 1
ATOM 2448 C C . ARG A 1 321 ? -23.797 13.445 -1.146 1 83.44 321 ARG A C 1
ATOM 2450 O O . ARG A 1 321 ? -22.859 13.023 -0.468 1 83.44 321 ARG A O 1
ATOM 2457 N N . VAL A 1 322 ? -24.594 12.828 -1.932 1 88.06 322 VAL A N 1
ATOM 2458 C CA . VAL A 1 322 ? -24.406 11.383 -2.07 1 88.06 322 VAL A CA 1
ATOM 2459 C C . VAL A 1 322 ? -24.031 11.047 -3.51 1 88.06 322 VAL A C 1
ATOM 2461 O O . VAL A 1 322 ? -24.781 11.344 -4.441 1 88.06 322 VAL A O 1
ATOM 2464 N N . ARG A 1 323 ? -22.844 10.5 -3.727 1 91.94 323 ARG A N 1
ATOM 2465 C CA . ARG A 1 323 ? -22.359 10.094 -5.043 1 91.94 323 ARG A CA 1
ATOM 2466 C C . ARG A 1 323 ? -22.172 8.586 -5.117 1 91.94 323 ARG A C 1
ATOM 2468 O O . ARG A 1 323 ? -21.453 8.008 -4.293 1 91.94 323 ARG A O 1
ATOM 2475 N N . THR A 1 324 ? -22.844 8.023 -6.016 1 93.25 324 THR A N 1
ATOM 2476 C CA . THR A 1 324 ? -22.672 6.598 -6.281 1 93.25 324 THR A CA 1
ATOM 2477 C C . THR A 1 324 ? -21.938 6.379 -7.602 1 93.25 324 THR A C 1
ATOM 2479 O O . THR A 1 324 ? -22.422 6.789 -8.664 1 93.25 324 THR A O 1
ATOM 2482 N N . LEU A 1 325 ? -20.812 5.797 -7.531 1 96.25 325 LEU A N 1
ATOM 2483 C CA . LEU A 1 325 ? -20.016 5.551 -8.727 1 96.25 325 LEU A CA 1
ATOM 2484 C C . LEU A 1 325 ? -20.281 4.152 -9.281 1 96.25 325 LEU A C 1
ATOM 2486 O O . LEU A 1 325 ? -20.781 3.285 -8.562 1 96.25 325 LEU A O 1
ATOM 2490 N N . GLY A 1 326 ? -19.938 3.973 -10.516 1 96.81 326 GLY A N 1
ATOM 2491 C CA . GLY A 1 326 ? -20.172 2.697 -11.172 1 96.81 326 GLY A CA 1
ATOM 2492 C C . GLY A 1 326 ? -19.094 1.674 -10.891 1 96.81 326 GLY A C 1
ATOM 2493 O O . GLY A 1 326 ? -18 2.021 -10.414 1 96.81 326 GLY A O 1
ATOM 2494 N N . TYR A 1 327 ? -19.469 0.41 -11.055 1 97.25 327 TYR A N 1
ATOM 2495 C CA . TYR A 1 327 ? -18.531 -0.706 -10.984 1 97.25 327 TYR A CA 1
ATOM 2496 C C . TYR A 1 327 ? -18.438 -1.433 -12.32 1 97.25 327 TYR A C 1
ATOM 2498 O O . TYR A 1 327 ? -19.219 -1.155 -13.242 1 97.25 327 TYR A O 1
ATOM 2506 N N . GLU A 1 328 ? -17.406 -2.295 -12.484 1 98.31 328 GLU A N 1
ATOM 2507 C CA . GLU A 1 328 ? -17.234 -3.066 -13.711 1 98.31 328 GLU A CA 1
ATOM 2508 C C . GLU A 1 328 ? -16.781 -4.492 -13.406 1 98.31 328 GLU A C 1
ATOM 2510 O O . GLU A 1 328 ? -15.859 -4.699 -12.602 1 98.31 328 GLU A O 1
ATOM 2515 N N . LEU A 1 329 ? -17.469 -5.445 -14.008 1 98.62 329 LEU A N 1
ATOM 2516 C CA . LEU A 1 329 ? -16.984 -6.82 -13.961 1 98.62 329 LEU A CA 1
ATOM 2517 C C . LEU A 1 329 ? -15.797 -7.012 -14.898 1 98.62 329 LEU A C 1
ATOM 2519 O O . LEU A 1 329 ? -15.906 -6.781 -16.109 1 98.62 329 LEU A O 1
ATOM 2523 N N . VAL A 1 330 ? -14.664 -7.375 -14.383 1 98.81 330 VAL A N 1
ATOM 2524 C CA . VAL A 1 330 ? -13.445 -7.562 -15.164 1 98.81 330 VAL A CA 1
ATOM 2525 C C . VAL A 1 330 ? -13.086 -9.047 -15.211 1 98.81 330 VAL A C 1
ATOM 2527 O O . VAL A 1 330 ? -12.562 -9.594 -14.234 1 98.81 330 VAL A O 1
ATOM 2530 N N . VAL A 1 331 ? -13.305 -9.641 -16.281 1 98.81 331 VAL A N 1
ATOM 2531 C CA . VAL A 1 331 ? -13.023 -11.07 -16.453 1 98.81 331 VAL A CA 1
ATOM 2532 C C . VAL A 1 331 ? -11.562 -11.266 -16.844 1 98.81 331 VAL A C 1
ATOM 2534 O O . VAL A 1 331 ? -11.086 -10.648 -17.797 1 98.81 331 VAL A O 1
ATOM 2537 N N . ARG A 1 332 ? -10.875 -12.125 -16.047 1 98.19 332 ARG A N 1
ATOM 2538 C CA . ARG A 1 332 ? -9.5 -12.477 -16.375 1 98.19 332 ARG A CA 1
ATOM 2539 C C . ARG A 1 332 ? -9.32 -13.992 -16.438 1 98.19 332 ARG A C 1
ATOM 2541 O O . ARG A 1 332 ? -10.188 -14.703 -16.938 1 98.19 332 ARG A O 1
ATOM 2548 N N . ASP A 1 333 ? -8.219 -14.523 -15.883 1 97.81 333 ASP A N 1
ATOM 2549 C CA . ASP A 1 333 ? -7.832 -15.883 -16.234 1 97.81 333 ASP A CA 1
ATOM 2550 C C . ASP A 1 333 ? -8.211 -16.859 -15.109 1 97.81 333 ASP A C 1
ATOM 2552 O O . ASP A 1 333 ? -7.965 -18.062 -15.219 1 97.81 333 ASP A O 1
ATOM 2556 N N . SER A 1 334 ? -8.875 -16.406 -14.078 1 98.62 334 SER A N 1
ATOM 2557 C CA . SER A 1 334 ? -9.062 -17.25 -12.906 1 98.62 334 SER A CA 1
ATOM 2558 C C . SER A 1 334 ? -10.461 -17.859 -12.883 1 98.62 334 SER A C 1
ATOM 2560 O O . SER A 1 334 ? -10.859 -18.5 -11.898 1 98.62 334 SER A O 1
ATOM 2562 N N . THR A 1 335 ? -11.273 -17.641 -13.953 1 98.81 335 THR A N 1
ATOM 2563 C CA . THR A 1 335 ? -12.617 -18.219 -13.977 1 98.81 335 THR A CA 1
ATOM 2564 C C . THR A 1 335 ? -12.891 -18.891 -15.32 1 98.81 335 THR A C 1
ATOM 2566 O O . THR A 1 335 ? -12.398 -18.453 -16.359 1 98.81 335 THR A O 1
ATOM 2569 N N . ARG A 1 336 ? -13.633 -19.984 -15.281 1 98.44 336 ARG A N 1
ATOM 2570 C CA . ARG A 1 336 ? -14.125 -20.703 -16.453 1 98.44 336 ARG A CA 1
ATOM 2571 C C . ARG A 1 336 ? -15.289 -21.609 -16.078 1 98.44 336 ARG A C 1
ATOM 2573 O O . ARG A 1 336 ? -15.664 -21.703 -14.914 1 98.44 336 ARG A O 1
ATOM 2580 N N . SER A 1 337 ? -15.867 -22.234 -17.078 1 98.38 337 SER A N 1
ATOM 2581 C CA . SER A 1 337 ? -16.906 -23.234 -16.828 1 98.38 337 SER A CA 1
ATOM 2582 C C . SER A 1 337 ? -16.359 -24.422 -16.047 1 98.38 337 SER A C 1
ATOM 2584 O O . SER A 1 337 ? -15.219 -24.828 -16.25 1 98.38 337 SER A O 1
ATOM 2586 N N . PRO A 1 338 ? -17.203 -24.938 -15.172 1 95.12 338 PRO A N 1
ATOM 2587 C CA . PRO A 1 338 ? -16.734 -26.094 -14.414 1 95.12 338 PRO A CA 1
ATOM 2588 C C . PRO A 1 338 ? -16.5 -27.328 -15.289 1 95.12 338 PRO A C 1
ATOM 2590 O O . PRO A 1 338 ? -17.172 -27.5 -16.297 1 95.12 338 PRO A O 1
ATOM 2593 N N . GLY A 1 339 ? -15.469 -28.047 -14.984 1 81.69 339 GLY A N 1
ATOM 2594 C CA . GLY A 1 339 ? -15.18 -29.266 -15.727 1 81.69 339 GLY A CA 1
ATOM 2595 C C . GLY A 1 339 ? -16.125 -30.406 -15.398 1 81.69 339 GLY A C 1
ATOM 2596 O O . GLY A 1 339 ? -16.812 -30.375 -14.375 1 81.69 339 GLY A O 1
ATOM 2597 N N . MET B 1 1 ? -23.344 20.781 49.969 1 27.31 1 MET B N 1
ATOM 2598 C CA . MET B 1 1 ? -23.391 19.922 48.781 1 27.31 1 MET B CA 1
ATOM 2599 C C . MET B 1 1 ? -22.266 20.266 47.812 1 27.31 1 MET B C 1
ATOM 2601 O O . MET B 1 1 ? -22.25 21.359 47.25 1 27.31 1 MET B O 1
ATOM 2605 N N . ALA B 1 2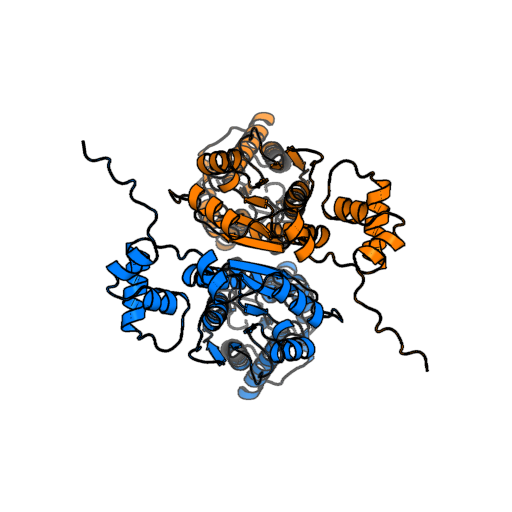 ? -21.062 19.703 48.062 1 33.94 2 ALA B N 1
ATOM 2606 C CA . ALA B 1 2 ? -19.781 20 47.469 1 33.94 2 ALA B CA 1
ATOM 2607 C C . ALA B 1 2 ? -19.844 19.828 45.938 1 33.94 2 ALA B C 1
ATOM 2609 O O . ALA B 1 2 ? -20.312 18.781 45.469 1 33.94 2 ALA B O 1
ATOM 2610 N N . THR B 1 3 ? -20.078 20.891 45.125 1 31.31 3 THR B N 1
ATOM 2611 C CA . THR B 1 3 ? -20.047 20.938 43.688 1 31.31 3 THR B CA 1
ATOM 2612 C C . THR B 1 3 ? -18.906 20.094 43.125 1 31.31 3 THR B C 1
ATOM 2614 O O . THR B 1 3 ? -17.75 20.266 43.531 1 31.31 3 THR B O 1
ATOM 2617 N N . GLY B 1 4 ? -19.094 18.797 42.938 1 33.72 4 GLY B N 1
ATOM 2618 C CA . GLY B 1 4 ? -18.141 17.875 42.375 1 33.72 4 GLY B CA 1
ATOM 2619 C C . GLY B 1 4 ? -17.328 18.5 41.25 1 33.72 4 GLY B C 1
ATOM 2620 O O . GLY B 1 4 ? -17.875 19 40.25 1 33.72 4 GLY B O 1
ATOM 2621 N N . LYS B 1 5 ? -16.172 19.078 41.562 1 37.53 5 LYS B N 1
ATOM 2622 C CA . LYS B 1 5 ? -15.18 19.578 40.594 1 37.53 5 LYS B CA 1
ATOM 2623 C C . LYS B 1 5 ? -15.117 18.703 39.344 1 37.53 5 LYS B C 1
ATOM 2625 O O . LYS B 1 5 ? -14.977 17.484 39.438 1 37.53 5 LYS B O 1
ATOM 2630 N N . ASP B 1 6 ? -15.812 18.969 38.312 1 38.84 6 ASP B N 1
ATOM 2631 C CA . ASP B 1 6 ? -15.68 18.422 36.969 1 38.84 6 ASP B CA 1
ATOM 2632 C C . ASP B 1 6 ? -14.242 18 36.688 1 38.84 6 ASP B C 1
ATOM 2634 O O . ASP B 1 6 ? -13.305 18.766 36.875 1 38.84 6 ASP B O 1
ATOM 2638 N N . ARG B 1 7 ? -13.75 16.812 37 1 45.97 7 ARG B N 1
ATOM 2639 C CA . ARG B 1 7 ? -12.445 16.203 36.781 1 45.97 7 ARG B CA 1
ATOM 2640 C C . ARG B 1 7 ? -11.797 16.734 35.5 1 45.97 7 ARG B C 1
ATOM 2642 O O . ARG B 1 7 ? -12.234 16.406 34.406 1 45.97 7 ARG B O 1
ATOM 2649 N N . GLY B 1 8 ? -11.32 17.922 35.344 1 48.84 8 GLY B N 1
ATOM 2650 C CA . GLY B 1 8 ? -10.609 18.594 34.281 1 48.84 8 GLY B CA 1
ATOM 2651 C C . GLY B 1 8 ? -9.633 17.688 33.562 1 48.84 8 GLY B C 1
ATOM 2652 O O . GLY B 1 8 ? -9.266 16.625 34.062 1 48.84 8 GLY B O 1
ATOM 2653 N N . SER B 1 9 ? -9.5 17.844 32.188 1 60.62 9 SER B N 1
ATOM 2654 C CA . SER B 1 9 ? -8.539 17.156 31.328 1 60.62 9 SER B CA 1
ATOM 2655 C C . SER B 1 9 ? -7.145 17.156 31.953 1 60.62 9 SER B C 1
ATOM 2657 O O . SER B 1 9 ? -6.766 18.125 32.625 1 60.62 9 SER B O 1
ATOM 2659 N N . VAL B 1 10 ? -6.504 16.016 32.125 1 73.25 10 VAL B N 1
ATOM 2660 C CA . VAL B 1 10 ? -5.137 15.875 32.625 1 73.25 10 VAL B CA 1
ATOM 2661 C C . VAL B 1 10 ? -4.242 16.922 31.969 1 73.25 10 VAL B C 1
ATOM 2663 O O . VAL B 1 10 ? -4.262 17.094 30.75 1 73.25 10 VAL B O 1
ATOM 2666 N N . THR B 1 11 ? -3.689 17.844 32.688 1 75.38 11 THR B N 1
ATOM 2667 C CA . THR B 1 11 ? -2.826 18.906 32.219 1 75.38 11 THR B CA 1
ATOM 2668 C C . THR B 1 11 ? -1.358 18.562 32.438 1 75.38 11 THR B C 1
ATOM 2670 O O . THR B 1 11 ? -1.043 17.578 33.094 1 75.38 11 THR B O 1
ATOM 2673 N N . VAL B 1 12 ? -0.561 19.453 31.812 1 80.81 12 VAL B N 1
ATOM 2674 C CA . VAL B 1 12 ? 0.878 19.281 31.984 1 80.81 12 VAL B CA 1
ATOM 2675 C C . VAL B 1 12 ? 1.237 19.422 33.469 1 80.81 12 VAL B C 1
ATOM 2677 O O . VAL B 1 12 ? 2.176 18.781 33.938 1 80.81 12 VAL B O 1
ATOM 2680 N N . ASP B 1 13 ? 0.406 20.156 34.188 1 81.5 13 ASP B N 1
ATOM 2681 C CA . ASP B 1 13 ? 0.616 20.328 35.625 1 81.5 13 ASP B CA 1
ATOM 2682 C C . ASP B 1 13 ? 0.396 19 36.344 1 81.5 13 ASP B C 1
ATOM 2684 O O . ASP B 1 13 ? 1.141 18.672 37.281 1 81.5 13 ASP B O 1
ATOM 2688 N N . ASP B 1 14 ? -0.574 18.312 35.906 1 85.06 14 ASP B N 1
ATOM 2689 C CA . ASP B 1 14 ? -0.872 17.016 36.5 1 85.06 14 ASP B CA 1
ATOM 2690 C C . ASP B 1 14 ? 0.267 16.016 36.281 1 85.06 14 ASP B C 1
ATOM 2692 O O . ASP B 1 14 ? 0.627 15.258 37.156 1 85.06 14 ASP B O 1
ATOM 2696 N N . VAL B 1 15 ? 0.765 16.062 35.062 1 87.25 15 VAL B N 1
ATOM 2697 C CA . VAL B 1 15 ? 1.875 15.188 34.688 1 87.25 15 VAL B CA 1
ATOM 2698 C C . VAL B 1 15 ? 3.09 15.516 35.562 1 87.25 15 VAL B C 1
ATOM 2700 O O . VAL B 1 15 ? 3.752 14.617 36.062 1 87.25 15 VAL B O 1
ATOM 2703 N N . ALA B 1 16 ? 3.299 16.781 35.719 1 88.25 16 ALA B N 1
ATOM 2704 C CA . ALA B 1 16 ? 4.426 17.234 36.531 1 88.25 16 ALA B CA 1
ATOM 2705 C C . ALA B 1 16 ? 4.285 16.766 37.969 1 88.25 16 ALA B C 1
ATOM 2707 O O . ALA B 1 16 ? 5.246 16.266 38.562 1 88.25 16 ALA B O 1
ATOM 2708 N N . ALA B 1 17 ? 3.15 16.891 38.469 1 88.31 17 ALA B N 1
ATOM 2709 C CA . ALA B 1 17 ? 2.867 16.484 39.844 1 88.31 17 ALA B CA 1
ATOM 2710 C C . ALA B 1 17 ? 3.045 14.984 40.031 1 88.31 17 ALA B C 1
ATOM 2712 O O . ALA B 1 17 ? 3.654 14.531 41 1 88.31 17 ALA B O 1
ATOM 2713 N N . GLN B 1 18 ? 2.533 14.273 39.062 1 89.06 18 GLN B N 1
ATOM 2714 C CA . GLN B 1 18 ? 2.602 12.82 39.125 1 89.06 18 GLN B CA 1
ATOM 2715 C C . GLN B 1 18 ? 4.043 12.328 39 1 89.06 18 GLN B C 1
ATOM 2717 O O . GLN B 1 18 ? 4.434 11.367 39.656 1 89.06 18 GLN B O 1
ATOM 2722 N N . ALA B 1 19 ? 4.773 12.922 38.125 1 89.94 19 ALA B N 1
ATOM 2723 C CA . ALA B 1 19 ? 6.156 12.531 37.844 1 89.94 19 ALA B CA 1
ATOM 2724 C C . ALA B 1 19 ? 7.098 13.094 38.906 1 89.94 19 ALA B C 1
ATOM 2726 O O . ALA B 1 19 ? 8.25 12.656 39.031 1 89.94 19 ALA B O 1
ATOM 2727 N N . GLY B 1 20 ? 6.617 14.047 39.719 1 89.94 20 GLY B N 1
ATOM 2728 C CA . GLY B 1 20 ? 7.434 14.688 40.75 1 89.94 20 GLY B CA 1
ATOM 2729 C C . GLY B 1 20 ? 8.477 15.625 40.156 1 89.94 20 GLY B C 1
ATOM 2730 O O . GLY B 1 20 ? 9.602 15.695 40.688 1 89.94 20 GLY B O 1
ATOM 2731 N N . VAL B 1 21 ? 8.18 16.156 39.062 1 89.62 21 VAL B N 1
ATOM 2732 C CA . VAL B 1 21 ? 9.094 17.078 38.406 1 89.62 21 VAL B CA 1
ATOM 2733 C C . VAL B 1 21 ? 8.383 18.406 38.156 1 89.62 21 VAL B C 1
ATOM 2735 O O . VAL B 1 21 ? 7.184 18.531 38.375 1 89.62 21 VAL B O 1
ATOM 2738 N N . SER B 1 22 ? 9.172 19.469 37.781 1 84.69 22 SER B N 1
ATOM 2739 C CA . SER B 1 22 ? 8.586 20.75 37.406 1 84.69 22 SER B CA 1
ATOM 2740 C C . SER B 1 22 ? 7.883 20.672 36.062 1 84.69 22 SER B C 1
ATOM 2742 O O . SER B 1 22 ? 8.156 19.781 35.25 1 84.69 22 SER B O 1
ATOM 2744 N N . ILE B 1 23 ? 6.996 21.656 35.75 1 82.06 23 ILE B N 1
ATOM 2745 C CA . ILE B 1 23 ? 6.309 21.766 34.469 1 82.06 23 ILE B CA 1
ATOM 2746 C C . ILE B 1 23 ? 7.336 21.953 33.375 1 82.06 23 ILE B C 1
ATOM 2748 O O . ILE B 1 23 ? 7.18 21.391 32.281 1 82.06 23 ILE B O 1
ATOM 2752 N N . LYS B 1 24 ? 8.391 22.656 33.688 1 78.94 24 LYS B N 1
ATOM 2753 C CA . LYS B 1 24 ? 9.461 22.891 32.719 1 78.94 24 LYS B CA 1
ATOM 2754 C C . LYS B 1 24 ? 10.156 21.578 32.344 1 78.94 24 LYS B C 1
ATOM 2756 O O . LYS B 1 24 ? 10.523 21.375 31.172 1 78.94 24 LYS B O 1
ATOM 2761 N N . THR B 1 25 ? 10.266 20.797 33.375 1 82.19 25 THR B N 1
ATOM 2762 C CA . THR B 1 25 ? 10.898 19.5 33.125 1 82.19 25 THR B CA 1
ATOM 2763 C C . THR B 1 25 ? 10.016 18.625 32.25 1 82.19 25 THR B C 1
ATOM 2765 O O . THR B 1 25 ? 10.508 17.938 31.359 1 82.19 25 THR B O 1
ATOM 2768 N N . VAL B 1 26 ? 8.695 18.641 32.469 1 81.5 26 VAL B N 1
ATOM 2769 C CA . VAL B 1 26 ? 7.766 17.875 31.656 1 81.5 26 VAL B CA 1
ATOM 2770 C C . VAL B 1 26 ? 7.852 18.375 30.203 1 81.5 26 VAL B C 1
ATOM 2772 O O . VAL B 1 26 ? 7.918 17.562 29.281 1 81.5 26 VAL B O 1
ATOM 2775 N N . SER B 1 27 ? 7.934 19.625 30.047 1 74.69 27 SER B N 1
ATOM 2776 C CA . SER B 1 27 ? 8.039 20.234 28.734 1 74.69 27 SER B CA 1
ATOM 2777 C C . SER B 1 27 ? 9.328 19.812 28.031 1 74.69 27 SER B C 1
ATOM 2779 O O . SER B 1 27 ? 9.312 19.484 26.844 1 74.69 27 SER B O 1
ATOM 2781 N N . ARG B 1 28 ? 10.336 19.844 28.891 1 75.19 28 ARG B N 1
ATOM 2782 C CA . ARG B 1 28 ? 11.625 19.453 28.328 1 75.19 28 ARG B CA 1
ATOM 2783 C C . ARG B 1 28 ? 11.602 18 27.875 1 75.19 28 ARG B C 1
ATOM 2785 O O . ARG B 1 28 ? 12.156 17.656 26.828 1 75.19 28 ARG B O 1
ATOM 2792 N N . VAL B 1 29 ? 10.945 17.203 28.672 1 77.62 29 VAL B N 1
ATOM 2793 C CA . VAL B 1 29 ? 10.852 15.781 28.344 1 77.62 29 VAL B CA 1
ATOM 2794 C C . VAL B 1 29 ? 9.977 15.586 27.109 1 77.62 29 VAL B C 1
ATOM 2796 O O . VAL B 1 29 ? 10.344 14.844 26.188 1 77.62 29 VAL B O 1
ATOM 2799 N N . LEU B 1 30 ? 8.898 16.312 27.094 1 71.25 30 LEU B N 1
ATOM 2800 C CA . LEU B 1 30 ? 7.945 16.188 26 1 71.25 30 LEU B CA 1
ATOM 2801 C C . LEU B 1 30 ? 8.539 16.719 24.688 1 71.25 30 LEU B C 1
ATOM 2803 O O . LEU B 1 30 ? 8.211 16.219 23.609 1 71.25 30 LEU B O 1
ATOM 2807 N N . ASN B 1 31 ? 9.461 17.688 24.891 1 64.5 31 ASN B N 1
ATOM 2808 C CA . ASN B 1 31 ? 10.094 18.281 23.719 1 64.5 31 ASN B CA 1
ATOM 2809 C C . ASN B 1 31 ? 11.453 17.641 23.438 1 64.5 31 ASN B C 1
ATOM 2811 O O . ASN B 1 31 ? 12.234 18.172 22.641 1 64.5 31 ASN B O 1
ATOM 2815 N N . ASN B 1 32 ? 11.672 16.656 24.078 1 64.94 32 ASN B N 1
ATOM 2816 C CA . ASN B 1 32 ? 12.906 15.883 23.938 1 64.94 32 ASN B CA 1
ATOM 2817 C C . ASN B 1 32 ? 14.141 16.781 24.016 1 64.94 32 ASN B C 1
ATOM 2819 O O . ASN B 1 32 ? 15.055 16.672 23.203 1 64.94 32 ASN B O 1
ATOM 2823 N N . GLU B 1 33 ? 14.031 17.797 24.875 1 63.72 33 GLU B N 1
ATOM 2824 C CA . GLU B 1 33 ? 15.164 18.703 25.062 1 63.72 33 GLU B CA 1
ATOM 2825 C C . GLU B 1 33 ? 16.375 17.969 25.641 1 63.72 33 GLU B C 1
ATOM 2827 O O . GLU B 1 33 ? 16.219 17.062 26.453 1 63.72 33 GLU B O 1
ATOM 2832 N N . PRO B 1 34 ? 17.5 18.469 25.203 1 65.25 34 PRO B N 1
ATOM 2833 C CA . PRO B 1 34 ? 18.719 17.859 25.75 1 65.25 34 PRO B CA 1
ATOM 2834 C C . PRO B 1 34 ? 18.891 18.141 27.234 1 65.25 34 PRO B C 1
ATOM 2836 O O . PRO B 1 34 ? 18.219 19.016 27.781 1 65.25 34 PRO B O 1
ATOM 2839 N N . ASN B 1 35 ? 19.516 17.141 28.094 1 66.31 35 ASN B N 1
ATOM 2840 C CA . ASN B 1 35 ? 19.938 17.297 29.484 1 66.31 35 ASN B CA 1
ATOM 2841 C C . ASN B 1 35 ? 18.859 16.859 30.469 1 66.31 35 ASN B C 1
ATOM 2843 O O . ASN B 1 35 ? 18.75 17.391 31.578 1 66.31 35 ASN B O 1
ATOM 2847 N N . THR B 1 36 ? 17.953 16.172 29.891 1 74.44 36 THR B N 1
ATOM 2848 C CA . THR B 1 36 ? 17.031 15.516 30.812 1 74.44 36 THR B CA 1
ATOM 2849 C C . THR B 1 36 ? 17.453 14.07 31.047 1 74.44 36 THR B C 1
ATOM 2851 O O . THR B 1 36 ? 17.703 13.328 30.078 1 74.44 36 THR B O 1
ATOM 2854 N N . SER B 1 37 ? 17.703 13.734 32.219 1 79.44 37 SER B N 1
ATOM 2855 C CA . SER B 1 37 ? 18.172 12.391 32.562 1 79.44 37 SER B CA 1
ATOM 2856 C C . SER B 1 37 ? 17.172 11.328 32.094 1 79.44 37 SER B C 1
ATOM 2858 O O . SER B 1 37 ? 15.977 11.594 32.031 1 79.44 37 SER B O 1
ATOM 2860 N N . GLU B 1 38 ? 17.75 10.172 31.734 1 80.25 38 GLU B N 1
ATOM 2861 C CA . GLU B 1 38 ? 16.906 9.047 31.328 1 80.25 38 GLU B CA 1
ATOM 2862 C C . GLU B 1 38 ? 15.898 8.688 32.406 1 80.25 38 GLU B C 1
ATOM 2864 O O . GLU B 1 38 ? 14.758 8.32 32.094 1 80.25 38 GLU B O 1
ATOM 2869 N N . LYS B 1 39 ? 16.344 8.781 33.594 1 82.25 39 LYS B N 1
ATOM 2870 C CA . LYS B 1 39 ? 15.477 8.484 34.719 1 82.25 39 LYS B CA 1
ATOM 2871 C C . LYS B 1 39 ? 14.281 9.43 34.781 1 82.25 39 LYS B C 1
ATOM 2873 O O . LYS B 1 39 ? 13.148 9 34.938 1 82.25 39 LYS B O 1
ATOM 2878 N N . THR B 1 40 ? 14.555 10.648 34.594 1 85.25 40 THR B N 1
ATOM 2879 C CA . THR B 1 40 ? 13.508 11.664 34.594 1 85.25 40 THR B CA 1
ATOM 2880 C C . THR B 1 40 ? 12.555 11.477 33.406 1 85.25 40 THR B C 1
ATOM 2882 O O . THR B 1 40 ? 11.336 11.578 33.562 1 85.25 40 THR B O 1
ATOM 2885 N N . ARG B 1 41 ? 13.102 11.258 32.281 1 83.69 41 ARG B N 1
ATOM 2886 C CA . ARG B 1 41 ? 12.305 11 31.078 1 83.69 41 ARG B CA 1
ATOM 2887 C C . ARG B 1 41 ? 11.352 9.836 31.297 1 83.69 41 ARG B C 1
ATOM 2889 O O . ARG B 1 41 ? 10.172 9.914 30.953 1 83.69 41 ARG B O 1
ATOM 2896 N N . ALA B 1 42 ? 11.945 8.789 31.859 1 84.5 42 ALA B N 1
ATOM 2897 C CA . ALA B 1 42 ? 11.133 7.605 32.125 1 84.5 42 ALA B CA 1
ATOM 2898 C C . ALA B 1 42 ? 9.984 7.918 33.062 1 84.5 42 ALA B C 1
ATOM 2900 O O . ALA B 1 42 ? 8.859 7.457 32.875 1 84.5 42 ALA B O 1
ATOM 2901 N N . LYS B 1 43 ? 10.273 8.656 34.094 1 85.94 43 LYS B N 1
ATOM 2902 C CA . LYS B 1 43 ? 9.273 9.031 35.094 1 85.94 43 LYS B CA 1
ATOM 2903 C C . LYS B 1 43 ? 8.148 9.844 34.438 1 85.94 43 LYS B C 1
ATOM 2905 O O . LYS B 1 43 ? 6.969 9.602 34.719 1 85.94 43 LYS B O 1
ATOM 2910 N N . VAL B 1 44 ? 8.57 10.75 33.625 1 86.5 44 VAL B N 1
ATOM 2911 C CA . VAL B 1 44 ? 7.602 11.633 32.969 1 86.5 44 VAL B CA 1
ATOM 2912 C C . VAL B 1 44 ? 6.75 10.836 31.984 1 86.5 44 VAL B C 1
ATOM 2914 O O . VAL B 1 44 ? 5.523 10.969 31.969 1 86.5 44 VAL B O 1
ATOM 2917 N N . MET B 1 45 ? 7.422 10 31.25 1 82.75 45 MET B N 1
ATOM 2918 C CA . MET B 1 45 ? 6.691 9.195 30.266 1 82.75 45 MET B CA 1
ATOM 2919 C C . MET B 1 45 ? 5.73 8.242 30.969 1 82.75 45 MET B C 1
ATOM 2921 O O . MET B 1 45 ? 4.621 8.008 30.484 1 82.75 45 MET B O 1
ATOM 2925 N N . ALA B 1 46 ? 6.141 7.668 32.094 1 83.56 46 ALA B N 1
ATOM 2926 C CA . ALA B 1 46 ? 5.273 6.809 32.906 1 83.56 46 ALA B CA 1
ATOM 2927 C C . ALA B 1 46 ? 4.055 7.578 33.406 1 83.56 46 ALA B C 1
ATOM 2929 O O . ALA B 1 46 ? 2.938 7.055 33.406 1 83.56 46 ALA B O 1
ATOM 2930 N N . ALA B 1 47 ? 4.297 8.742 33.875 1 85.31 47 ALA B N 1
ATOM 2931 C CA . ALA B 1 47 ? 3.211 9.594 34.344 1 85.31 47 ALA B CA 1
ATOM 2932 C C . ALA B 1 47 ? 2.236 9.922 33.219 1 85.31 47 ALA B C 1
ATOM 2934 O O . ALA B 1 47 ? 1.02 9.922 33.406 1 85.31 47 ALA B O 1
ATOM 2935 N N . ILE B 1 48 ? 2.818 10.211 32.062 1 79.25 48 ILE B N 1
ATOM 2936 C CA . ILE B 1 48 ? 2.014 10.508 30.875 1 79.25 48 ILE B CA 1
ATOM 2937 C C . ILE B 1 48 ? 1.112 9.32 30.562 1 79.25 48 ILE B C 1
ATOM 2939 O O . ILE B 1 48 ? -0.083 9.492 30.297 1 79.25 48 ILE B O 1
ATOM 2943 N N . GLU B 1 49 ? 1.7 8.188 30.594 1 78 49 GLU B N 1
ATOM 2944 C CA . GLU B 1 4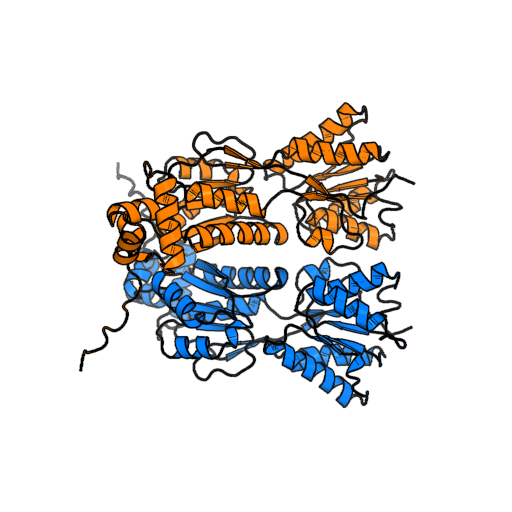9 ? 0.964 6.957 30.328 1 78 49 GLU B CA 1
ATOM 2945 C C . GLU B 1 49 ? -0.099 6.699 31.391 1 78 49 GLU B C 1
ATOM 2947 O O . GLU B 1 49 ? -1.237 6.352 31.062 1 78 49 GLU B O 1
ATOM 2952 N N . LEU B 1 50 ? 0.302 6.855 32.625 1 78.5 50 LEU B N 1
ATOM 2953 C CA . LEU B 1 50 ? -0.583 6.59 33.75 1 78.5 50 LEU B CA 1
ATOM 2954 C C . LEU B 1 50 ? -1.783 7.531 33.719 1 78.5 50 LEU B C 1
ATOM 2956 O O . LEU B 1 50 ? -2.91 7.113 34 1 78.5 50 LEU B O 1
ATOM 2960 N N . LEU B 1 51 ? -1.494 8.781 33.375 1 78.88 51 LEU B N 1
ATOM 2961 C CA . LEU B 1 51 ? -2.535 9.805 33.438 1 78.88 51 LEU B CA 1
ATOM 2962 C C . LEU B 1 51 ? -3.268 9.914 32.125 1 78.88 51 LEU B C 1
ATOM 2964 O O . LEU B 1 51 ? -4.223 10.68 31.984 1 78.88 51 LEU B O 1
ATOM 2968 N N . LYS B 1 52 ? -2.719 9.133 31.234 1 70.62 52 LYS B N 1
ATOM 2969 C CA . LYS B 1 52 ? -3.225 9.195 29.859 1 70.62 52 LYS B CA 1
ATOM 2970 C C . LYS B 1 52 ? -3.203 10.625 29.328 1 70.62 52 LYS B C 1
ATOM 2972 O O . LYS B 1 52 ? -4.191 11.094 28.766 1 70.62 52 LYS B O 1
ATOM 2977 N N . TYR B 1 53 ? -2.041 11.227 29.75 1 68.81 53 TYR B N 1
ATOM 2978 C CA . TYR B 1 53 ? -1.852 12.609 29.328 1 68.81 53 TYR B CA 1
ATOM 2979 C C . TYR B 1 53 ? -1.5 12.688 27.844 1 68.81 53 TYR B C 1
ATOM 2981 O O . TYR B 1 53 ? -0.683 11.898 27.359 1 68.81 53 TYR B O 1
ATOM 2989 N N . GLN B 1 54 ? -2.219 13.453 27.156 1 61.19 54 GLN B N 1
ATOM 2990 C CA . GLN B 1 54 ? -1.861 13.773 25.766 1 61.19 54 GLN B CA 1
ATOM 2991 C C . GLN B 1 54 ? -1.384 15.211 25.641 1 61.19 54 GLN B C 1
ATOM 2993 O O . GLN B 1 54 ? -2.111 16.141 25.984 1 61.19 54 GLN B O 1
ATOM 2998 N N . PRO B 1 55 ? 0.042 15.328 25.484 1 56.66 55 PRO B N 1
ATOM 2999 C CA . PRO B 1 55 ? 0.489 16.719 25.312 1 56.66 55 PRO B CA 1
ATOM 3000 C C . PRO B 1 55 ? -0.364 17.5 24.312 1 56.66 55 PRO B C 1
ATOM 3002 O O . PRO B 1 55 ? -0.843 16.922 23.328 1 56.66 55 PRO B O 1
ATOM 3005 N N . ASN B 1 56 ? -0.805 18.562 24.812 1 52.84 56 ASN B N 1
ATOM 3006 C CA . ASN B 1 56 ? -1.54 19.422 23.891 1 52.84 56 ASN B CA 1
ATOM 3007 C C . ASN B 1 56 ? -0.674 19.859 22.719 1 52.84 56 ASN B C 1
ATOM 3009 O O . ASN B 1 56 ? 0.358 20.5 22.891 1 52.84 56 ASN B O 1
ATOM 3013 N N . PRO B 1 57 ? -0.756 19.266 21.609 1 50.66 57 PRO B N 1
ATOM 3014 C CA . PRO B 1 57 ? 0.037 19.625 20.438 1 50.66 57 PRO B CA 1
ATOM 3015 C C . PRO B 1 57 ? 0.179 21.141 20.266 1 50.66 57 PRO B C 1
ATOM 3017 O O . PRO B 1 57 ? 1.218 21.609 19.797 1 50.66 57 PRO B O 1
ATOM 3020 N N . SER B 1 58 ? -0.783 21.859 20.688 1 49.22 58 SER B N 1
ATOM 3021 C CA . SER B 1 58 ? -0.735 23.297 20.547 1 49.22 58 SER B CA 1
ATOM 3022 C C . SER B 1 58 ? 0.368 23.906 21.406 1 49.22 58 SER B C 1
ATOM 3024 O O . SER B 1 58 ? 1.018 24.875 21 1 49.22 58 SER B O 1
ATOM 3026 N N . ALA B 1 59 ? 0.63 23.312 22.516 1 50.19 59 ALA B N 1
ATOM 3027 C CA . ALA B 1 59 ? 1.665 23.859 23.391 1 50.19 59 ALA B CA 1
ATOM 3028 C C . ALA B 1 59 ? 3.057 23.609 22.812 1 50.19 59 ALA B C 1
ATOM 3030 O O . ALA B 1 59 ? 3.928 24.484 22.891 1 50.19 59 ALA B O 1
ATOM 3031 N N . ARG B 1 60 ? 3.24 22.469 22.297 1 50.34 60 ARG B N 1
ATOM 3032 C CA . ARG B 1 60 ? 4.516 22.188 21.656 1 50.34 60 ARG B CA 1
ATOM 3033 C C . ARG B 1 60 ? 4.77 23.125 20.484 1 50.34 60 ARG B C 1
ATOM 3035 O O . ARG B 1 60 ? 5.898 23.562 20.266 1 50.34 60 ARG B O 1
ATOM 3042 N N . ARG B 1 61 ? 3.715 23.375 19.766 1 54.28 61 ARG B N 1
ATOM 3043 C CA . ARG B 1 61 ? 3.787 24.281 18.641 1 54.28 61 ARG B CA 1
ATOM 3044 C C . ARG B 1 61 ? 4.242 25.672 19.078 1 54.28 61 ARG B C 1
ATOM 3046 O O . ARG B 1 61 ? 5.027 26.312 18.375 1 54.28 61 ARG B O 1
ATOM 3053 N N . LEU B 1 62 ? 3.781 26.031 20.203 1 48.62 62 LEU B N 1
ATOM 3054 C CA . LEU B 1 62 ? 4.094 27.375 20.703 1 48.62 62 LEU B CA 1
ATOM 3055 C C . LEU B 1 62 ? 5.574 27.484 21.062 1 48.62 62 LEU B C 1
ATOM 3057 O O . LEU B 1 62 ? 6.188 28.531 20.828 1 48.62 62 LEU B O 1
ATOM 3061 N N . ALA B 1 63 ? 6.094 26.359 21.5 1 47.25 63 ALA B N 1
ATOM 3062 C CA . ALA B 1 63 ? 7.492 26.438 21.922 1 47.25 63 ALA B CA 1
ATOM 3063 C C . ALA B 1 63 ? 8.43 26.266 20.719 1 47.25 63 ALA B C 1
ATOM 3065 O O . ALA B 1 63 ? 9.461 26.938 20.641 1 47.25 63 ALA B O 1
ATOM 3066 N N . SER B 1 64 ? 8.258 25.359 19.812 1 54.66 64 SER B N 1
ATOM 3067 C CA . SER B 1 64 ? 9.219 25 18.766 1 54.66 64 SER B CA 1
ATOM 3068 C C . SER B 1 64 ? 8.945 25.766 17.484 1 54.66 64 SER B C 1
ATOM 3070 O O . SER B 1 64 ? 9.82 25.875 16.625 1 54.66 64 SER B O 1
ATOM 3072 N N . LYS B 1 65 ? 8.016 26.672 17.375 1 63.31 65 LYS B N 1
ATOM 3073 C CA . LYS B 1 65 ? 7.586 27.328 16.141 1 63.31 65 LYS B CA 1
ATOM 3074 C C . LYS B 1 65 ? 7.305 26.312 15.047 1 63.31 65 LYS B C 1
ATOM 3076 O O . LYS B 1 65 ? 7.133 26.672 13.883 1 63.31 65 LYS B O 1
ATOM 3081 N N . ARG B 1 66 ? 7.449 25 15.445 1 74.06 66 ARG B N 1
ATOM 3082 C CA . ARG B 1 66 ? 7.18 23.969 14.445 1 74.06 66 ARG B CA 1
ATOM 3083 C C . ARG B 1 66 ? 5.922 23.172 14.797 1 74.06 66 ARG B C 1
ATOM 3085 O O . ARG B 1 66 ? 5.566 23.047 15.969 1 74.06 66 ARG B O 1
ATOM 3092 N N . SER B 1 67 ? 5.301 22.703 13.711 1 84.81 67 SER B N 1
ATOM 3093 C CA . SER B 1 67 ? 4.156 21.812 13.898 1 84.81 67 SER B CA 1
ATOM 3094 C C . SER B 1 67 ? 4.602 20.391 14.25 1 84.81 67 SER B C 1
ATOM 3096 O O . SER B 1 67 ? 5.793 20.141 14.43 1 84.81 67 SER B O 1
ATOM 3098 N N . ASP B 1 68 ? 3.689 19.516 14.492 1 90.69 68 ASP B N 1
ATOM 3099 C CA . ASP B 1 68 ? 3.971 18.109 14.781 1 90.69 68 ASP B CA 1
ATOM 3100 C C . ASP B 1 68 ? 3.973 17.281 13.5 1 90.69 68 ASP B C 1
ATOM 3102 O O . ASP B 1 68 ? 3.928 16.047 13.562 1 90.69 68 ASP B O 1
ATOM 3106 N N . LEU B 1 69 ? 4.094 17.969 12.375 1 94.75 69 LEU B N 1
ATOM 3107 C CA . LEU B 1 69 ? 3.945 17.266 11.102 1 94.75 69 LEU B CA 1
ATOM 3108 C C . LEU B 1 69 ? 5.289 16.75 10.609 1 94.75 69 LEU B C 1
ATOM 3110 O O . LEU B 1 69 ? 6.254 17.516 10.5 1 94.75 69 LEU B O 1
ATOM 3114 N N . ILE B 1 70 ? 5.383 15.445 10.438 1 97.44 70 ILE B N 1
ATOM 3115 C CA . ILE B 1 70 ? 6.457 14.82 9.68 1 97.44 70 ILE B CA 1
ATOM 3116 C C . ILE B 1 70 ? 6.004 14.594 8.234 1 97.44 70 ILE B C 1
ATOM 3118 O O . ILE B 1 70 ? 4.949 14 7.996 1 97.44 70 ILE B O 1
ATOM 3122 N N . MET B 1 71 ? 6.75 15.117 7.305 1 98.19 71 MET B N 1
ATOM 3123 C CA . MET B 1 71 ? 6.391 14.969 5.898 1 98.19 71 MET B CA 1
ATOM 3124 C C . MET B 1 71 ? 7.188 13.844 5.25 1 98.19 71 MET B C 1
ATOM 3126 O O . MET B 1 71 ? 8.422 13.859 5.27 1 98.19 71 MET B O 1
ATOM 3130 N N . LEU B 1 72 ? 6.473 12.852 4.82 1 98.62 72 LEU B N 1
ATOM 3131 C CA . LEU B 1 72 ? 7.074 11.773 4.043 1 98.62 72 LEU B CA 1
ATOM 3132 C C . LEU B 1 72 ? 7.133 12.141 2.562 1 98.62 72 LEU B C 1
ATOM 3134 O O . LEU B 1 72 ? 6.098 12.266 1.908 1 98.62 72 LEU B O 1
ATOM 3138 N N . VAL B 1 73 ? 8.352 12.297 2.027 1 98.06 73 VAL B N 1
ATOM 3139 C CA . VAL B 1 73 ? 8.57 12.711 0.646 1 98.06 73 VAL B CA 1
ATOM 3140 C C . VAL B 1 73 ? 9.008 11.516 -0.191 1 98.06 73 VAL B C 1
ATOM 3142 O O . VAL B 1 73 ? 10.016 10.867 0.12 1 98.06 73 VAL B O 1
ATOM 3145 N N . TYR B 1 74 ? 8.195 11.242 -1.223 1 96.88 74 TYR B N 1
ATOM 3146 C CA . TYR B 1 74 ? 8.492 9.992 -1.925 1 96.88 74 TYR B CA 1
ATOM 3147 C C . TYR B 1 74 ? 8.117 10.094 -3.398 1 96.88 74 TYR B C 1
ATOM 3149 O O . TYR B 1 74 ? 7.27 10.914 -3.773 1 96.88 74 TYR B O 1
ATOM 3157 N N . ASP B 1 75 ? 8.844 9.383 -4.133 1 92.44 75 ASP B N 1
ATOM 3158 C CA . ASP B 1 75 ? 8.578 9.086 -5.535 1 92.44 75 ASP B CA 1
ATOM 3159 C C . ASP B 1 75 ? 8.891 7.625 -5.852 1 92.44 75 ASP B C 1
ATOM 3161 O O . ASP B 1 75 ? 9.922 7.324 -6.457 1 92.44 75 ASP B O 1
ATOM 3165 N N . ASN B 1 76 ? 8.109 6.699 -5.301 1 79.25 76 ASN B N 1
ATOM 3166 C CA . ASN B 1 76 ? 8.398 5.277 -5.422 1 79.25 76 ASN B CA 1
ATOM 3167 C C . ASN B 1 76 ? 7.273 4.539 -6.145 1 79.25 76 ASN B C 1
ATOM 3169 O O . ASN B 1 76 ? 6.102 4.68 -5.789 1 79.25 76 ASN B O 1
ATOM 3173 N N . PRO B 1 77 ? 7.715 3.777 -7.055 1 74.75 77 PRO B N 1
ATOM 3174 C CA . PRO B 1 77 ? 6.703 3.068 -7.84 1 74.75 77 PRO B CA 1
ATOM 3175 C C . PRO B 1 77 ? 6.129 1.856 -7.109 1 74.75 77 PRO B C 1
ATOM 3177 O O . PRO B 1 77 ? 5.145 1.265 -7.562 1 74.75 77 PRO B O 1
ATOM 3180 N N . SER B 1 78 ? 6.801 1.414 -6.094 1 87.69 78 SER B N 1
ATOM 3181 C CA . SER B 1 78 ? 6.34 0.239 -5.363 1 87.69 78 SER B CA 1
ATOM 3182 C C . SER B 1 78 ? 5.387 0.626 -4.238 1 87.69 78 SER B C 1
ATOM 3184 O O . SER B 1 78 ? 5.82 1.094 -3.184 1 87.69 78 SER B O 1
ATOM 3186 N N . ASP B 1 79 ? 4.172 0.278 -4.406 1 91.94 79 ASP B N 1
ATOM 3187 C CA . ASP B 1 79 ? 3.172 0.5 -3.365 1 91.94 79 ASP B CA 1
ATOM 3188 C C . ASP B 1 79 ? 3.479 -0.334 -2.123 1 91.94 79 ASP B C 1
ATOM 3190 O O . ASP B 1 79 ? 3.211 0.094 -0.999 1 91.94 79 ASP B O 1
ATOM 3194 N N . ASN B 1 80 ? 4.086 -1.493 -2.361 1 92.62 80 ASN B N 1
ATOM 3195 C CA . ASN B 1 80 ? 4.418 -2.391 -1.261 1 92.62 80 ASN B CA 1
ATOM 3196 C C . ASN B 1 80 ? 5.52 -1.81 -0.376 1 92.62 80 ASN B C 1
ATOM 3198 O O . ASN B 1 80 ? 5.477 -1.953 0.847 1 92.62 80 ASN B O 1
ATOM 3202 N N . TYR B 1 81 ? 6.445 -1.198 -0.996 1 92.25 81 TYR B N 1
ATOM 3203 C CA . TYR B 1 81 ? 7.508 -0.537 -0.245 1 92.25 81 TYR B CA 1
ATOM 3204 C C . TYR B 1 81 ? 6.965 0.663 0.524 1 92.25 81 TYR B C 1
ATOM 3206 O O . TYR B 1 81 ? 7.23 0.813 1.719 1 92.25 81 TYR B O 1
ATOM 3214 N N . LEU B 1 82 ? 6.145 1.41 -0.102 1 95.06 82 LEU B N 1
ATOM 3215 C CA . LEU B 1 82 ? 5.641 2.666 0.447 1 95.06 82 LEU B CA 1
ATOM 3216 C C . LEU B 1 82 ? 4.738 2.41 1.648 1 95.06 82 LEU B C 1
ATOM 3218 O O . LEU B 1 82 ? 4.828 3.115 2.656 1 95.06 82 LEU B O 1
ATOM 3222 N N . ILE B 1 83 ? 3.91 1.518 1.521 1 95.31 83 ILE B N 1
ATOM 3223 C CA . ILE B 1 83 ? 2.965 1.263 2.602 1 95.31 83 ILE B CA 1
ATOM 3224 C C . ILE B 1 83 ? 3.719 0.789 3.844 1 95.31 83 ILE B C 1
ATOM 3226 O O . ILE B 1 83 ? 3.318 1.088 4.973 1 95.31 83 ILE B O 1
ATOM 3230 N N . ASN B 1 84 ? 4.797 0.059 3.711 1 95.25 84 ASN B N 1
ATOM 3231 C CA . ASN B 1 84 ? 5.602 -0.38 4.844 1 95.25 84 ASN B CA 1
ATOM 3232 C C . ASN B 1 84 ? 6.371 0.781 5.469 1 95.25 84 ASN B C 1
ATOM 3234 O O . ASN B 1 84 ? 6.52 0.85 6.688 1 95.25 84 ASN B O 1
ATOM 3238 N N . ILE B 1 85 ? 6.852 1.66 4.582 1 97.38 85 ILE B N 1
ATOM 3239 C CA . ILE B 1 85 ? 7.461 2.885 5.09 1 97.38 85 ILE B CA 1
ATOM 3240 C C . ILE B 1 85 ? 6.453 3.646 5.945 1 97.38 85 ILE B C 1
ATOM 3242 O O . ILE B 1 85 ? 6.777 4.094 7.047 1 97.38 85 ILE B O 1
ATOM 3246 N N . GLN B 1 86 ? 5.242 3.758 5.441 1 97.62 86 GLN B N 1
ATOM 3247 C CA . GLN B 1 86 ? 4.191 4.48 6.148 1 97.62 86 GLN B CA 1
ATOM 3248 C C . GLN B 1 86 ? 3.891 3.836 7.496 1 97.62 86 GLN B C 1
ATOM 3250 O O . GLN B 1 86 ? 3.771 4.531 8.508 1 97.62 86 GLN B O 1
ATOM 3255 N N . HIS B 1 87 ? 3.828 2.52 7.496 1 97.19 87 HIS B N 1
ATOM 3256 C CA . HIS B 1 87 ? 3.551 1.822 8.75 1 97.19 87 HIS B CA 1
ATOM 3257 C C . HIS B 1 87 ? 4.617 2.127 9.797 1 97.19 87 HIS B C 1
ATOM 3259 O O . HIS B 1 87 ? 4.293 2.457 10.938 1 97.19 87 HIS B O 1
ATOM 3265 N N . GLY B 1 88 ? 5.867 1.994 9.438 1 98 88 GLY B N 1
ATOM 3266 C CA . GLY B 1 88 ? 6.953 2.279 10.359 1 98 88 GLY B CA 1
ATOM 3267 C C . GLY B 1 88 ? 6.961 3.719 10.844 1 98 88 GLY B C 1
ATOM 3268 O O . GLY B 1 88 ? 7.121 3.975 12.039 1 98 88 GLY B O 1
ATOM 3269 N N . ALA B 1 89 ? 6.785 4.629 9.914 1 98.44 89 ALA B N 1
ATOM 3270 C CA . ALA B 1 89 ? 6.766 6.051 10.25 1 98.44 89 ALA B CA 1
ATOM 3271 C C . ALA B 1 89 ? 5.602 6.375 11.188 1 98.44 89 ALA B C 1
ATOM 3273 O O . ALA B 1 89 ? 5.766 7.117 12.156 1 98.44 89 ALA B O 1
ATOM 3274 N N . LEU B 1 90 ? 4.43 5.82 10.852 1 98.06 90 LEU B N 1
ATOM 3275 C CA . LEU B 1 90 ? 3.229 6.078 11.641 1 98.06 90 LEU B CA 1
ATOM 3276 C C . LEU B 1 90 ? 3.379 5.531 13.055 1 98.06 90 LEU B C 1
ATOM 3278 O O . LEU B 1 90 ? 2.918 6.152 14.016 1 98.06 90 LEU B O 1
ATOM 3282 N N . ASP B 1 91 ? 4 4.375 13.188 1 97.5 91 ASP B N 1
ATOM 3283 C CA . ASP B 1 91 ? 4.254 3.82 14.508 1 97.5 91 ASP B CA 1
ATOM 3284 C C . ASP B 1 91 ? 5.094 4.773 15.359 1 97.5 91 ASP B C 1
ATOM 3286 O O . ASP B 1 91 ? 4.793 5 16.531 1 97.5 91 ASP B O 1
ATOM 3290 N N . ALA B 1 92 ? 6.125 5.289 14.789 1 97 92 ALA B N 1
ATOM 3291 C CA . ALA B 1 92 ? 6.973 6.242 15.5 1 97 92 ALA B CA 1
ATOM 3292 C C . ALA B 1 92 ? 6.227 7.547 15.773 1 97 92 ALA B C 1
ATOM 3294 O O . ALA B 1 92 ? 6.359 8.133 16.844 1 97 92 ALA B O 1
ATOM 3295 N N . CYS B 1 93 ? 5.449 8.023 14.766 1 95.88 93 CYS B N 1
ATOM 3296 C CA . CYS B 1 93 ? 4.652 9.227 14.953 1 95.88 93 CYS B CA 1
ATOM 3297 C C . CYS B 1 93 ? 3.719 9.094 16.141 1 95.88 93 CYS B C 1
ATOM 3299 O O . CYS B 1 93 ? 3.562 10.031 16.922 1 95.88 93 CYS B O 1
ATOM 3301 N N . LYS B 1 94 ? 3.131 7.969 16.203 1 91.5 94 LYS B N 1
ATOM 3302 C CA . LYS B 1 94 ? 2.248 7.707 17.328 1 91.5 94 LYS B CA 1
ATOM 3303 C C . LYS B 1 94 ? 3.012 7.777 18.656 1 91.5 94 LYS B C 1
ATOM 3305 O O . LYS B 1 94 ? 2.564 8.422 19.609 1 91.5 94 LYS B O 1
ATOM 3310 N N . ARG B 1 95 ? 4.152 7.152 18.688 1 89.31 95 ARG B N 1
ATOM 3311 C CA . ARG B 1 95 ? 4.961 7.074 19.906 1 89.31 95 ARG B CA 1
ATOM 3312 C C . ARG B 1 95 ? 5.465 8.453 20.312 1 89.31 95 ARG B C 1
ATOM 3314 O O . ARG B 1 95 ? 5.508 8.773 21.5 1 89.31 95 ARG B O 1
ATOM 3321 N N . TYR B 1 96 ? 5.812 9.273 19.328 1 89.38 96 TYR B N 1
ATOM 3322 C CA . TYR B 1 96 ? 6.484 10.539 19.625 1 89.38 96 TYR B CA 1
ATOM 3323 C C . TYR B 1 96 ? 5.551 11.719 19.406 1 89.38 96 TYR B C 1
ATOM 3325 O O . TYR B 1 96 ? 5.992 12.867 19.359 1 89.38 96 TYR B O 1
ATOM 3333 N N . PHE B 1 97 ? 4.254 11.406 19.172 1 87.88 97 PHE B N 1
ATOM 3334 C CA . PHE B 1 97 ? 3.178 12.383 19.094 1 87.88 97 PHE B CA 1
ATOM 3335 C C . PHE B 1 97 ? 3.359 13.297 17.891 1 87.88 97 PHE B C 1
ATOM 3337 O O . PHE B 1 97 ? 3.262 14.516 18.016 1 87.88 97 PHE B O 1
ATOM 3344 N N . TYR B 1 98 ? 3.746 12.734 16.812 1 94.06 98 TYR B N 1
ATOM 3345 C CA . TYR B 1 98 ? 3.77 13.391 15.508 1 94.06 98 TYR B CA 1
ATOM 3346 C C . TYR B 1 98 ? 2.623 12.906 14.625 1 94.06 98 TYR B C 1
ATOM 3348 O O . TYR B 1 98 ? 1.906 11.969 14.992 1 94.06 98 TYR B O 1
ATOM 3356 N N . SER B 1 99 ? 2.387 13.656 13.617 1 95.69 99 SER B N 1
ATOM 3357 C CA . SER B 1 99 ? 1.471 13.273 12.547 1 95.69 99 SER B CA 1
ATOM 3358 C C . SER B 1 99 ? 2.201 13.125 11.219 1 95.69 99 SER B C 1
ATOM 3360 O O . SER B 1 99 ? 3.225 13.773 10.992 1 95.69 99 SER B O 1
ATOM 3362 N N . LEU B 1 100 ? 1.687 12.258 10.383 1 98.25 100 LEU B N 1
ATOM 3363 C CA . LEU B 1 100 ? 2.391 11.953 9.141 1 98.25 100 LEU B CA 1
ATOM 3364 C C . LEU B 1 100 ? 1.665 12.562 7.941 1 98.25 100 LEU B C 1
ATOM 3366 O O . LEU B 1 100 ? 0.495 12.258 7.699 1 98.25 100 LEU B O 1
ATOM 3370 N N . LEU B 1 101 ? 2.375 13.391 7.246 1 97.88 101 LEU B N 1
ATOM 3371 C CA . LEU B 1 101 ? 1.913 14.047 6.031 1 97.88 101 LEU B CA 1
ATOM 3372 C C . LEU B 1 101 ? 2.537 13.406 4.797 1 97.88 101 LEU B C 1
ATOM 3374 O O . LEU B 1 101 ? 3.756 13.234 4.73 1 97.88 101 LEU B O 1
ATOM 3378 N N . LEU B 1 102 ? 1.663 13.008 3.85 1 98 102 LEU B N 1
ATOM 3379 C CA . LEU B 1 102 ? 2.176 12.406 2.623 1 98 102 LEU B CA 1
ATOM 3380 C C . LEU B 1 102 ? 2.467 13.477 1.576 1 98 102 LEU B C 1
ATOM 3382 O O . LEU B 1 102 ? 1.664 14.398 1.379 1 98 102 LEU B O 1
ATOM 3386 N N . HIS B 1 103 ? 3.641 13.352 0.94 1 97.5 103 HIS B N 1
ATOM 3387 C CA . HIS B 1 103 ? 4.004 14.312 -0.094 1 97.5 103 HIS B CA 1
ATOM 3388 C C . HIS B 1 103 ? 4.648 13.625 -1.29 1 97.5 103 HIS B C 1
ATOM 3390 O O . HIS B 1 103 ? 5.859 13.719 -1.49 1 97.5 103 HIS B O 1
ATOM 3396 N N . PRO B 1 104 ? 3.818 13.016 -2.145 1 96.62 104 PRO B N 1
ATOM 3397 C CA . PRO B 1 104 ? 4.371 12.492 -3.396 1 96.62 104 PRO B CA 1
ATOM 3398 C C . PRO B 1 104 ? 4.879 13.602 -4.32 1 96.62 104 PRO B C 1
ATOM 3400 O O . PRO B 1 104 ? 4.32 14.695 -4.344 1 96.62 104 PRO B O 1
ATOM 3403 N N . CYS B 1 105 ? 5.949 13.281 -5.062 1 95.25 105 CYS B N 1
ATOM 3404 C CA . CYS B 1 105 ? 6.52 14.266 -5.973 1 95.25 105 CYS B CA 1
ATOM 3405 C C . CYS B 1 105 ? 7.164 13.586 -7.176 1 95.25 105 CYS B C 1
ATOM 3407 O O . CYS B 1 105 ? 7.18 12.359 -7.266 1 95.25 105 CYS B O 1
ATOM 3409 N N . ASP B 1 106 ? 7.465 14.375 -8.094 1 93.62 106 ASP B N 1
ATOM 3410 C CA . ASP B 1 106 ? 8.312 13.969 -9.203 1 93.62 106 ASP B CA 1
ATOM 3411 C C . ASP B 1 106 ? 9.773 14.328 -8.945 1 93.62 106 ASP B C 1
ATOM 3413 O O . ASP B 1 106 ? 10.156 15.5 -9.008 1 93.62 106 ASP B O 1
ATOM 3417 N N . TYR B 1 107 ? 10.523 13.32 -8.719 1 92.38 107 TYR B N 1
ATOM 3418 C CA . TYR B 1 107 ? 11.898 13.578 -8.305 1 92.38 107 TYR B CA 1
ATOM 3419 C C . TYR B 1 107 ? 12.688 14.219 -9.43 1 92.38 107 TYR B C 1
ATOM 3421 O O . TYR B 1 107 ? 13.773 14.773 -9.203 1 92.38 107 TYR B O 1
ATOM 3429 N N . ARG B 1 108 ? 12.203 14.219 -10.648 1 91.75 108 ARG B N 1
ATOM 3430 C CA . ARG B 1 108 ? 12.914 14.789 -11.797 1 91.75 108 ARG B CA 1
ATOM 3431 C C . ARG B 1 108 ? 12.477 16.219 -12.062 1 91.75 108 ARG B C 1
ATOM 3433 O O . ARG B 1 108 ? 13.016 16.891 -12.945 1 91.75 108 ARG B O 1
ATOM 3440 N N . ALA B 1 109 ? 11.492 16.656 -11.312 1 92.06 109 ALA B N 1
ATOM 3441 C CA . ALA B 1 109 ? 11.023 18.016 -11.508 1 92.06 109 ALA B CA 1
ATOM 3442 C C . ALA B 1 109 ? 12.156 19.031 -11.297 1 92.06 109 ALA B C 1
ATOM 3444 O O . ALA B 1 109 ? 12.891 18.938 -10.312 1 92.06 109 ALA B O 1
ATOM 3445 N N . PRO B 1 110 ? 12.312 20 -12.242 1 91.94 110 PRO B N 1
ATOM 3446 C CA . PRO B 1 110 ? 13.406 20.969 -12.125 1 91.94 110 PRO B CA 1
ATOM 3447 C C . PRO B 1 110 ? 13.305 21.828 -10.867 1 91.94 110 PRO B C 1
ATOM 3449 O O . PRO B 1 110 ? 14.328 22.281 -10.352 1 91.94 110 PRO B O 1
ATOM 3452 N N . ASP B 1 111 ? 12.156 22.047 -10.383 1 92.75 111 ASP B N 1
ATOM 3453 C CA . ASP B 1 111 ? 11.961 22.891 -9.211 1 92.75 111 ASP B CA 1
ATOM 3454 C C . ASP B 1 111 ? 11.672 22.062 -7.969 1 92.75 111 ASP B C 1
ATOM 3456 O O . ASP B 1 111 ? 11.039 22.547 -7.023 1 92.75 111 ASP B O 1
ATOM 3460 N N . LEU B 1 112 ? 12.109 20.812 -7.98 1 95.25 112 LEU B N 1
ATOM 3461 C CA . LEU B 1 112 ? 11.812 19.859 -6.906 1 95.25 112 LEU B CA 1
ATOM 3462 C C . LEU B 1 112 ? 12.219 20.438 -5.555 1 95.25 112 LEU B C 1
ATOM 3464 O O . LEU B 1 112 ? 11.43 20.453 -4.613 1 95.25 112 LEU B O 1
ATOM 3468 N N . ALA B 1 113 ? 13.469 20.922 -5.461 1 95.12 113 ALA B N 1
ATOM 3469 C CA . ALA B 1 113 ? 14.008 21.422 -4.199 1 95.12 113 ALA B CA 1
ATOM 3470 C C . ALA B 1 113 ? 13.164 22.562 -3.658 1 95.12 113 ALA B C 1
ATOM 3472 O O . ALA B 1 113 ? 12.789 22.578 -2.482 1 95.12 113 ALA B O 1
ATOM 3473 N N . ALA B 1 114 ? 12.859 23.484 -4.504 1 92.38 114 ALA B N 1
ATOM 3474 C CA . ALA B 1 114 ? 12.07 24.656 -4.109 1 92.38 114 ALA B CA 1
ATOM 3475 C C . ALA B 1 114 ? 10.672 24.234 -3.65 1 92.38 114 ALA B C 1
ATOM 3477 O O . ALA B 1 114 ? 10.156 24.75 -2.66 1 92.38 114 ALA B O 1
ATOM 3478 N N . GLN B 1 115 ? 10.109 23.297 -4.332 1 92.5 115 GLN B N 1
ATOM 3479 C CA . GLN B 1 115 ? 8.773 22.812 -4.008 1 92.5 115 GLN B CA 1
ATOM 3480 C C . GLN B 1 115 ? 8.742 22.172 -2.627 1 92.5 115 GLN B C 1
ATOM 3482 O O . GLN B 1 115 ? 7.844 22.422 -1.829 1 92.5 115 GLN B O 1
ATOM 3487 N N . ILE B 1 116 ? 9.711 21.328 -2.363 1 96.25 116 ILE B N 1
ATOM 3488 C CA . ILE B 1 116 ? 9.75 20.578 -1.116 1 96.25 116 ILE B CA 1
ATOM 3489 C C . ILE B 1 116 ? 10.008 21.516 0.054 1 96.25 116 ILE B C 1
ATOM 3491 O O . ILE B 1 116 ? 9.344 21.438 1.088 1 96.25 116 ILE B O 1
ATOM 3495 N N . VAL B 1 117 ? 10.922 22.469 -0.138 1 92.94 117 VAL B N 1
ATOM 3496 C CA . VAL B 1 117 ? 11.25 23.422 0.913 1 92.94 117 VAL B CA 1
ATOM 3497 C C . VAL B 1 117 ? 10.039 24.312 1.196 1 92.94 117 VAL B C 1
ATOM 3499 O O . VAL B 1 117 ? 9.711 24.562 2.355 1 92.94 117 VAL B O 1
ATOM 3502 N N . GLN B 1 118 ? 9.406 24.703 0.176 1 89.56 118 GLN B N 1
ATOM 3503 C CA . GLN B 1 118 ? 8.219 25.531 0.327 1 89.56 118 GLN B CA 1
ATOM 3504 C C . GLN B 1 118 ? 7.109 24.797 1.068 1 89.56 118 GLN B C 1
ATOM 3506 O O . GLN B 1 118 ? 6.48 25.344 1.972 1 89.56 118 GLN B O 1
ATOM 3511 N N . ALA B 1 119 ? 6.855 23.578 0.7 1 91.75 119 ALA B N 1
ATOM 3512 C CA . ALA B 1 119 ? 5.824 22.781 1.356 1 91.75 119 ALA B CA 1
ATOM 3513 C C . ALA B 1 119 ? 6.148 22.578 2.834 1 91.75 119 ALA B C 1
ATOM 3515 O O . ALA B 1 119 ? 5.262 22.672 3.688 1 91.75 119 ALA B O 1
ATOM 3516 N N . ALA B 1 120 ? 7.398 22.297 3.098 1 93.69 120 ALA B N 1
ATOM 3517 C CA . ALA B 1 120 ? 7.844 22.094 4.473 1 93.69 120 ALA B CA 1
ATOM 3518 C C . ALA B 1 120 ? 7.621 23.344 5.316 1 93.69 120 ALA B C 1
ATOM 3520 O O . ALA B 1 120 ? 7.184 23.25 6.465 1 93.69 120 ALA B O 1
ATOM 3521 N N . ARG B 1 121 ? 7.879 24.438 4.766 1 86.44 121 ARG B N 1
ATOM 3522 C CA . ARG B 1 121 ? 7.73 25.703 5.469 1 86.44 121 ARG B CA 1
ATOM 3523 C C . ARG B 1 121 ? 6.262 26.062 5.664 1 86.44 121 ARG B C 1
ATOM 3525 O O . ARG B 1 121 ? 5.863 26.516 6.738 1 86.44 121 ARG B O 1
ATOM 3532 N N . GLN B 1 122 ? 5.562 25.812 4.633 1 83.06 122 GLN B N 1
ATOM 3533 C CA . GLN B 1 122 ? 4.133 26.109 4.676 1 83.06 122 GLN B CA 1
ATOM 3534 C C . GLN B 1 122 ? 3.451 25.359 5.816 1 83.06 122 GLN B C 1
ATOM 3536 O O . GLN B 1 122 ? 2.545 25.891 6.461 1 83.06 122 GLN B O 1
ATOM 3541 N N . HIS B 1 123 ? 3.916 24.203 6.055 1 89.12 123 HIS B N 1
ATOM 3542 C CA . HIS B 1 123 ? 3.291 23.375 7.086 1 89.12 123 HIS B CA 1
ATOM 3543 C C . HIS B 1 123 ? 4.094 23.406 8.383 1 89.12 123 HIS B C 1
ATOM 3545 O O . HIS B 1 123 ? 3.756 22.719 9.352 1 89.12 123 HIS B O 1
ATOM 3551 N N . ALA B 1 124 ? 5.129 24.234 8.352 1 89.56 124 ALA B N 1
ATOM 3552 C CA . ALA B 1 124 ? 6.023 24.297 9.508 1 89.56 124 ALA B CA 1
ATOM 3553 C C . ALA B 1 124 ? 6.387 22.891 9.984 1 89.56 124 ALA B C 1
ATOM 3555 O O . ALA B 1 124 ? 6.297 22.594 11.18 1 89.56 124 ALA B O 1
ATOM 3556 N N . CYS B 1 125 ? 6.789 22.016 9.062 1 93.19 125 CYS B N 1
ATOM 3557 C CA . CYS B 1 125 ? 7.047 20.609 9.359 1 93.19 125 CYS B CA 1
ATOM 3558 C C . CYS B 1 125 ? 8.133 20.453 10.422 1 93.19 125 CYS B C 1
ATOM 3560 O O . CYS B 1 125 ? 9.125 21.188 10.398 1 93.19 125 CYS B O 1
ATOM 3562 N N . ALA B 1 126 ? 7.867 19.5 11.273 1 92.94 126 ALA B N 1
ATOM 3563 C CA . ALA B 1 126 ? 8.875 19.141 12.266 1 92.94 126 ALA B CA 1
ATOM 3564 C C . ALA B 1 126 ? 10.078 18.453 11.609 1 92.94 126 ALA B C 1
ATOM 3566 O O . ALA B 1 126 ? 11.188 18.5 12.141 1 92.94 126 ALA B O 1
ATOM 3567 N N . GLY B 1 127 ? 9.875 17.844 10.531 1 95.12 127 GLY B N 1
ATOM 3568 C CA . GLY B 1 127 ? 10.945 17.203 9.789 1 95.12 127 GLY B CA 1
ATOM 3569 C C . GLY B 1 127 ? 10.461 16.5 8.531 1 95.12 127 GLY B C 1
ATOM 3570 O O . GLY B 1 127 ? 9.258 16.359 8.312 1 95.12 127 GLY B O 1
ATOM 3571 N N . LEU B 1 128 ? 11.492 16.094 7.691 1 96.75 128 LEU B N 1
ATOM 3572 C CA . LEU B 1 128 ? 11.211 15.383 6.453 1 96.75 128 LEU B CA 1
ATOM 3573 C C . LEU B 1 128 ? 11.859 14 6.469 1 96.75 128 LEU B C 1
ATOM 3575 O O . LEU B 1 128 ? 12.984 13.844 6.953 1 96.75 128 LEU B O 1
ATOM 3579 N N . VAL B 1 129 ? 11.125 13.023 6.023 1 97.31 129 VAL B N 1
ATOM 3580 C CA . VAL B 1 129 ? 11.688 11.719 5.688 1 97.31 129 VAL B CA 1
ATOM 3581 C C . VAL B 1 129 ? 11.781 11.57 4.172 1 97.31 129 VAL B C 1
ATOM 3583 O O . VAL B 1 129 ? 10.758 11.555 3.479 1 97.31 129 VAL B O 1
ATOM 3586 N N . LEU B 1 130 ? 13.008 11.5 3.672 1 96.06 130 LEU B N 1
ATOM 3587 C CA . LEU B 1 130 ? 13.25 11.367 2.238 1 96.06 130 LEU B CA 1
ATOM 3588 C C . LEU B 1 130 ? 13.484 9.906 1.856 1 96.06 130 LEU B C 1
ATOM 3590 O O . LEU B 1 130 ? 14.359 9.25 2.422 1 96.06 130 LEU B O 1
ATOM 3594 N N . THR B 1 131 ? 12.688 9.422 0.942 1 95.25 131 THR B N 1
ATOM 3595 C CA . THR B 1 131 ? 12.875 8.062 0.438 1 95.25 131 THR B CA 1
ATOM 3596 C C . THR B 1 131 ? 13.594 8.086 -0.907 1 95.25 131 THR B C 1
ATOM 3598 O O . THR B 1 131 ? 13.555 9.086 -1.624 1 95.25 131 THR B O 1
ATOM 3601 N N . PRO B 1 132 ? 14.25 6.945 -1.251 1 91.31 132 PRO B N 1
ATOM 3602 C CA . PRO B 1 132 ? 14.859 6.887 -2.58 1 91.31 132 PRO B CA 1
ATOM 3603 C C . PRO B 1 132 ? 13.844 7.055 -3.707 1 91.31 132 PRO B C 1
ATOM 3605 O O . PRO B 1 132 ? 12.711 6.582 -3.598 1 91.31 132 PRO B O 1
ATOM 3608 N N . PRO B 1 133 ? 14.242 7.82 -4.746 1 90.81 133 PRO B N 1
ATOM 3609 C CA . PRO B 1 133 ? 15.562 8.375 -5.051 1 90.81 133 PRO B CA 1
ATOM 3610 C C . PRO B 1 133 ? 15.758 9.781 -4.492 1 90.81 133 PRO B C 1
ATOM 3612 O O . PRO B 1 133 ? 16.812 10.391 -4.699 1 90.81 133 PRO B O 1
ATOM 3615 N N . LEU B 1 134 ? 14.758 10.328 -3.809 1 93.19 134 LEU B N 1
ATOM 3616 C CA . LEU B 1 134 ? 14.844 11.688 -3.277 1 93.19 134 LEU B CA 1
ATOM 3617 C C . LEU B 1 134 ? 16 11.82 -2.301 1 93.19 134 LEU B C 1
ATOM 3619 O O . LEU B 1 134 ? 16.594 12.891 -2.18 1 93.19 134 LEU B O 1
ATOM 3623 N N . SER B 1 135 ? 16.312 10.711 -1.68 1 92.62 135 SER B N 1
ATOM 3624 C CA . SER B 1 135 ? 17.375 10.688 -0.691 1 92.62 135 SER B CA 1
ATOM 3625 C C . SER B 1 135 ? 18.734 10.945 -1.341 1 92.62 135 SER B C 1
ATOM 3627 O O . SER B 1 135 ? 19.719 11.188 -0.647 1 92.62 135 SER B O 1
ATOM 3629 N N . ASP B 1 136 ? 18.75 10.977 -2.67 1 89.75 136 ASP B N 1
ATOM 3630 C CA . ASP B 1 136 ? 20.016 11.109 -3.367 1 89.75 136 ASP B CA 1
ATOM 3631 C C . ASP B 1 136 ? 20.016 12.312 -4.309 1 89.75 136 ASP B C 1
ATOM 3633 O O . ASP B 1 136 ? 20.984 12.547 -5.031 1 89.75 136 ASP B O 1
ATOM 3637 N N . VAL B 1 137 ? 18.984 13.055 -4.324 1 91.62 137 VAL B N 1
ATOM 3638 C CA . VAL B 1 137 ? 18.906 14.219 -5.199 1 91.62 137 VAL B CA 1
ATOM 3639 C C . VAL B 1 137 ? 19.75 15.352 -4.629 1 91.62 137 VAL B C 1
ATOM 3641 O O . VAL B 1 137 ? 19.391 15.969 -3.625 1 91.62 137 VAL B O 1
ATOM 3644 N N . ARG B 1 138 ? 20.828 15.641 -5.258 1 90.62 138 ARG B N 1
ATOM 3645 C CA . ARG B 1 138 ? 21.844 16.547 -4.738 1 90.62 138 ARG B CA 1
ATOM 3646 C C . ARG B 1 138 ? 21.266 17.938 -4.484 1 90.62 138 ARG B C 1
ATOM 3648 O O . ARG B 1 138 ? 21.484 18.516 -3.42 1 90.62 138 ARG B O 1
ATOM 3655 N N . ALA B 1 139 ? 20.531 18.453 -5.453 1 92.56 139 ALA B N 1
ATOM 3656 C CA . ALA B 1 139 ? 19.984 19.797 -5.332 1 92.56 139 ALA B CA 1
ATOM 3657 C C . ALA B 1 139 ? 19.047 19.906 -4.133 1 92.56 139 ALA B C 1
ATOM 3659 O O . ALA B 1 139 ? 19.016 20.922 -3.447 1 92.56 139 ALA B O 1
ATOM 3660 N N . LEU B 1 140 ? 18.297 18.875 -3.895 1 94.44 140 LEU B N 1
ATOM 3661 C CA . LEU B 1 140 ? 17.375 18.844 -2.768 1 94.44 140 LEU B CA 1
ATOM 3662 C C . LEU B 1 140 ? 18.125 18.797 -1.444 1 94.44 140 LEU B C 1
ATOM 3664 O O . LEU B 1 140 ? 17.828 19.547 -0.52 1 94.44 140 LEU B O 1
ATOM 3668 N N . ILE B 1 141 ? 19.125 17.938 -1.387 1 93.5 141 ILE B N 1
ATOM 3669 C CA . ILE B 1 141 ? 19.922 17.766 -0.171 1 93.5 141 ILE B CA 1
ATOM 3670 C C . ILE B 1 141 ? 20.641 19.062 0.16 1 93.5 141 ILE B C 1
ATOM 3672 O O . ILE B 1 141 ? 20.656 19.5 1.316 1 93.5 141 ILE B O 1
ATOM 3676 N N . GLU B 1 142 ? 21.172 19.703 -0.816 1 92 142 GLU B N 1
ATOM 3677 C CA . GLU B 1 142 ? 21.859 20.969 -0.619 1 92 142 GLU B CA 1
ATOM 3678 C C . GLU B 1 142 ? 20.906 22.047 -0.086 1 92 142 GLU B C 1
ATOM 3680 O O . GLU B 1 142 ? 21.266 22.781 0.834 1 92 142 GLU B O 1
ATOM 3685 N N . ALA B 1 143 ? 19.766 22.125 -0.674 1 92.88 143 ALA B N 1
ATOM 3686 C CA . ALA B 1 143 ? 18.766 23.094 -0.232 1 92.88 143 ALA B CA 1
ATOM 3687 C C . ALA B 1 143 ? 18.375 22.844 1.222 1 92.88 143 ALA B C 1
ATOM 3689 O O . ALA B 1 143 ? 18.219 23.797 1.997 1 92.88 143 ALA B O 1
ATOM 3690 N N . LEU B 1 144 ? 18.234 21.609 1.573 1 93.25 144 LEU B N 1
ATOM 3691 C CA . LEU B 1 144 ? 17.812 21.266 2.928 1 93.25 144 LEU B CA 1
ATOM 3692 C C . LEU B 1 144 ? 18.953 21.469 3.918 1 93.25 144 LEU B C 1
ATOM 3694 O O . LEU B 1 144 ? 18.719 21.844 5.07 1 93.25 144 LEU B O 1
ATOM 3698 N N . ASP B 1 145 ? 20.141 21.234 3.502 1 90.38 145 ASP B N 1
ATOM 3699 C CA . ASP B 1 145 ? 21.312 21.453 4.34 1 90.38 145 ASP B CA 1
ATOM 3700 C C . ASP B 1 145 ? 21.453 22.938 4.719 1 90.38 145 ASP B C 1
ATOM 3702 O O . ASP B 1 145 ? 21.938 23.266 5.809 1 90.38 145 ASP B O 1
ATOM 3706 N N . HIS B 1 146 ? 21.078 23.766 3.85 1 88.38 146 HIS B N 1
ATOM 3707 C CA . HIS B 1 146 ? 21.219 25.203 4.059 1 88.38 146 HIS B CA 1
ATOM 3708 C C . HIS B 1 146 ? 19.969 25.781 4.719 1 88.38 146 HIS B C 1
ATOM 3710 O O . HIS B 1 146 ? 19.938 26.969 5.07 1 88.38 146 HIS B O 1
ATOM 3716 N N . GLY B 1 147 ? 19 24.922 4.777 1 86.5 147 GLY B N 1
ATOM 3717 C CA . GLY B 1 147 ? 17.766 25.391 5.391 1 86.5 147 GLY B CA 1
ATOM 3718 C C . GLY B 1 147 ? 17.641 25.016 6.855 1 86.5 147 GLY B C 1
ATOM 3719 O O . GLY B 1 147 ? 18.641 24.656 7.492 1 86.5 147 GLY B O 1
ATOM 3720 N N . ASP B 1 148 ? 16.406 25.234 7.355 1 85.62 148 ASP B N 1
ATOM 3721 C CA . ASP B 1 148 ? 16.188 25.047 8.789 1 85.62 148 ASP B CA 1
ATOM 3722 C C . ASP B 1 148 ? 15.273 23.859 9.055 1 85.62 148 ASP B C 1
ATOM 3724 O O . ASP B 1 148 ? 14.93 23.578 10.203 1 85.62 148 ASP B O 1
ATOM 3728 N N . VAL B 1 149 ? 14.977 23.141 8.023 1 88.25 149 VAL B N 1
ATOM 3729 C CA . VAL B 1 149 ? 14.078 22.016 8.211 1 88.25 149 VAL B CA 1
ATOM 3730 C C . VAL B 1 149 ? 14.883 20.734 8.422 1 88.25 149 VAL B C 1
ATOM 3732 O O . VAL B 1 149 ? 15.656 20.328 7.551 1 88.25 149 VAL B O 1
ATOM 3735 N N . PRO B 1 150 ? 14.711 20.094 9.562 1 92.31 150 PRO B N 1
ATOM 3736 C CA . PRO B 1 150 ? 15.383 18.812 9.766 1 92.31 150 PRO B CA 1
ATOM 3737 C C . PRO B 1 150 ? 14.906 17.734 8.773 1 92.31 150 PRO B C 1
ATOM 3739 O O . PRO B 1 150 ? 13.742 17.734 8.375 1 92.31 150 PRO B O 1
ATOM 3742 N N . TYR B 1 151 ? 15.828 16.891 8.383 1 94.94 151 TYR B N 1
ATOM 3743 C CA . TYR B 1 151 ? 15.445 15.82 7.469 1 94.94 151 TYR B CA 1
ATOM 3744 C C . TYR B 1 151 ? 16.297 14.578 7.688 1 94.94 151 TYR B C 1
ATOM 3746 O O . TYR B 1 151 ? 17.406 14.664 8.227 1 94.94 151 TYR B O 1
ATOM 3754 N N . VAL B 1 152 ? 15.766 13.469 7.375 1 96.12 152 VAL B N 1
ATOM 3755 C CA . VAL B 1 152 ? 16.469 12.188 7.406 1 96.12 152 VAL B CA 1
ATOM 3756 C C . VAL B 1 152 ? 16.375 11.523 6.035 1 96.12 152 VAL B C 1
ATOM 3758 O O . VAL B 1 152 ? 15.336 11.555 5.387 1 96.12 152 VAL B O 1
ATOM 3761 N N . ARG B 1 153 ? 17.453 10.977 5.566 1 95.38 153 ARG B N 1
ATOM 3762 C CA . ARG B 1 153 ? 17.516 10.234 4.312 1 95.38 153 ARG B CA 1
ATOM 3763 C C . ARG B 1 153 ? 17.453 8.727 4.566 1 95.38 153 ARG B C 1
ATOM 3765 O O . ARG B 1 153 ? 18.219 8.195 5.363 1 95.38 153 ARG B O 1
ATOM 3772 N N . LEU B 1 154 ? 16.5 8.094 3.918 1 94.38 154 LEU B N 1
ATOM 3773 C CA . LEU B 1 154 ? 16.438 6.633 3.953 1 94.38 154 LEU B CA 1
ATOM 3774 C C . LEU B 1 154 ? 17.234 6.023 2.809 1 94.38 154 LEU B C 1
ATOM 3776 O O . LEU B 1 154 ? 17.094 6.43 1.655 1 94.38 154 LEU B O 1
ATOM 3780 N N . ALA B 1 155 ? 18.141 5.117 3.117 1 90.88 155 ALA B N 1
ATOM 3781 C CA . ALA B 1 155 ? 18.906 4.289 2.193 1 90.88 155 ALA B CA 1
ATOM 3782 C C . ALA B 1 155 ? 19.594 5.148 1.137 1 90.88 155 ALA B C 1
ATOM 3784 O O . ALA B 1 155 ? 19.484 4.887 -0.062 1 90.88 155 ALA B O 1
ATOM 3785 N N . PRO B 1 156 ? 20.297 6.145 1.534 1 90.06 156 PRO B N 1
ATOM 3786 C CA . PRO B 1 156 ? 21.031 6.941 0.546 1 90.06 156 PRO B CA 1
ATOM 3787 C C . PRO B 1 156 ? 22.234 6.191 -0.043 1 90.06 156 PRO B C 1
ATOM 3789 O O . PRO B 1 156 ? 22.797 5.312 0.609 1 90.06 156 PRO B O 1
ATOM 3792 N N . GLY B 1 157 ? 22.516 6.539 -1.3 1 83.88 157 GLY B N 1
ATOM 3793 C CA . GLY B 1 157 ? 23.688 5.984 -1.941 1 83.88 157 GLY B CA 1
ATOM 3794 C C . GLY B 1 157 ? 24.969 6.754 -1.629 1 83.88 157 GLY B C 1
ATOM 3795 O O . GLY B 1 157 ? 26.062 6.25 -1.831 1 83.88 157 GLY B O 1
ATOM 3796 N N . SER B 1 158 ? 24.781 7.977 -1.271 1 79.75 158 SER B N 1
ATOM 3797 C CA . SER B 1 158 ? 25.938 8.828 -0.97 1 79.75 158 SER B CA 1
ATOM 3798 C C . SER B 1 158 ? 25.875 9.352 0.46 1 79.75 158 SER B C 1
ATOM 3800 O O . SER B 1 158 ? 24.781 9.602 0.987 1 79.75 158 SER B O 1
ATOM 3802 N N . PRO B 1 159 ? 27.016 9.352 1.053 1 74.5 159 PRO B N 1
ATOM 3803 C CA . PRO B 1 159 ? 27.016 9.93 2.396 1 74.5 159 PRO B CA 1
ATOM 3804 C C . PRO B 1 159 ? 26.734 11.43 2.393 1 74.5 159 PRO B C 1
ATOM 3806 O O . PRO B 1 159 ? 27.109 12.133 1.453 1 74.5 159 PRO B O 1
ATOM 3809 N N . SER B 1 160 ? 25.828 11.758 3.221 1 70.44 160 SER B N 1
ATOM 3810 C CA . SER B 1 160 ? 25.609 13.188 3.406 1 70.44 160 SER B CA 1
ATOM 3811 C C . SER B 1 160 ? 26.391 13.711 4.609 1 70.44 160 SER B C 1
ATOM 3813 O O . SER B 1 160 ? 26.531 13.016 5.613 1 70.44 160 SER B O 1
ATOM 3815 N N . ALA B 1 161 ? 27 14.93 4.426 1 60.94 161 ALA B N 1
ATOM 3816 C CA . ALA B 1 161 ? 27.844 15.531 5.457 1 60.94 161 ALA B CA 1
ATOM 3817 C C . ALA B 1 161 ? 27.016 15.992 6.648 1 60.94 161 ALA B C 1
ATOM 3819 O O . ALA B 1 161 ? 27.469 15.938 7.793 1 60.94 161 ALA B O 1
ATOM 3820 N N . ARG B 1 162 ? 25.812 16.391 6.508 1 71 162 ARG B N 1
ATOM 3821 C CA . ARG B 1 162 ? 25.078 16.984 7.617 1 71 162 ARG B CA 1
ATOM 3822 C C . ARG B 1 162 ? 23.844 16.172 7.953 1 71 162 ARG B C 1
ATOM 3824 O O . ARG B 1 162 ? 23.281 16.312 9.039 1 71 162 ARG B O 1
ATOM 3831 N N . GLY B 1 163 ? 23.656 15.227 7.184 1 74.94 163 GLY B N 1
ATOM 3832 C CA . GLY B 1 163 ? 22.266 14.805 7.32 1 74.94 163 GLY B CA 1
ATOM 3833 C C . GLY B 1 163 ? 22.109 13.5 8.07 1 74.94 163 GLY B C 1
ATOM 3834 O O . GLY B 1 163 ? 23.094 12.82 8.352 1 74.94 163 GLY B O 1
ATOM 3835 N N . LEU B 1 164 ? 21.031 13.273 8.766 1 91.38 164 LEU B N 1
ATOM 3836 C CA . LEU B 1 164 ? 20.531 12.031 9.352 1 91.38 164 LEU B CA 1
ATOM 3837 C C . LEU B 1 164 ? 20.234 11 8.273 1 91.38 164 LEU B C 1
ATOM 3839 O O . LEU B 1 164 ? 19.766 11.344 7.188 1 91.38 164 LEU B O 1
ATOM 3843 N N . GLU B 1 165 ? 20.719 9.766 8.57 1 94 165 GLU B N 1
ATOM 3844 C CA . GLU B 1 165 ? 20.531 8.703 7.594 1 94 165 GLU B CA 1
ATOM 3845 C C . GLU B 1 165 ? 20.188 7.383 8.273 1 94 165 GLU B C 1
ATOM 3847 O O . GLU B 1 165 ? 20.656 7.098 9.375 1 94 165 GLU B O 1
ATOM 3852 N N . VAL B 1 166 ? 19.312 6.637 7.715 1 94.81 166 VAL B N 1
ATOM 3853 C CA . VAL B 1 166 ? 19.031 5.254 8.078 1 94.81 166 VAL B CA 1
ATOM 3854 C C . VAL B 1 166 ? 19.172 4.355 6.848 1 94.81 166 VAL B C 1
ATOM 3856 O O . VAL B 1 166 ? 18.609 4.66 5.789 1 94.81 166 VAL B O 1
ATOM 3859 N N . SER B 1 167 ? 19.938 3.311 6.953 1 93.31 167 SER B N 1
ATOM 3860 C CA . SER B 1 167 ? 20.156 2.455 5.793 1 93.31 167 SER B CA 1
ATOM 3861 C C . SER B 1 167 ? 20.391 1.007 6.211 1 93.31 167 SER B C 1
ATOM 3863 O O . SER B 1 167 ? 20.344 0.683 7.398 1 93.31 167 SER B O 1
ATOM 3865 N N . THR B 1 168 ? 20.469 0.168 5.246 1 93.88 168 THR B N 1
ATOM 3866 C CA . THR B 1 168 ? 20.969 -1.203 5.332 1 93.88 168 THR B CA 1
ATOM 3867 C C . THR B 1 168 ? 22.156 -1.413 4.395 1 93.88 168 THR B C 1
ATOM 3869 O O . THR B 1 168 ? 22.406 -0.586 3.516 1 93.88 168 THR B O 1
ATOM 3872 N N . ASP B 1 169 ? 22.938 -2.426 4.648 1 94.5 169 ASP B N 1
ATOM 3873 C CA . ASP B 1 169 ? 24.062 -2.74 3.77 1 94.5 169 ASP B CA 1
ATOM 3874 C C . ASP B 1 169 ? 23.594 -3.527 2.547 1 94.5 169 ASP B C 1
ATOM 3876 O O . ASP B 1 169 ? 23.703 -4.754 2.518 1 94.5 169 ASP B O 1
ATOM 3880 N N . ASP B 1 170 ? 23.219 -2.812 1.524 1 94.81 170 ASP B N 1
ATOM 3881 C CA . ASP B 1 170 ? 22.641 -3.4 0.324 1 94.81 170 ASP B CA 1
ATOM 3882 C C . ASP B 1 170 ? 23.641 -4.293 -0.396 1 94.81 170 ASP B C 1
ATOM 3884 O O . ASP B 1 170 ? 23.281 -5.324 -0.963 1 94.81 170 ASP B O 1
ATOM 3888 N N . ARG B 1 171 ? 24.844 -3.848 -0.439 1 95.88 171 ARG B N 1
ATOM 3889 C CA . ARG B 1 171 ? 25.875 -4.625 -1.122 1 95.88 171 ARG B CA 1
ATOM 3890 C C . ARG B 1 171 ? 26.109 -5.965 -0.428 1 95.88 171 ARG B C 1
ATOM 3892 O O . ARG B 1 171 ? 26.094 -7.016 -1.074 1 95.88 171 ARG B O 1
ATOM 3899 N N . ALA B 1 172 ? 26.25 -5.934 0.847 1 97.56 172 ALA B N 1
ATOM 3900 C CA . ALA B 1 172 ? 26.438 -7.164 1.613 1 97.56 172 ALA B CA 1
ATOM 3901 C C . ALA B 1 172 ? 25.219 -8.078 1.488 1 97.56 172 ALA B C 1
ATOM 3903 O O . ALA B 1 172 ? 25.375 -9.297 1.346 1 97.56 172 ALA B O 1
ATOM 3904 N N . ALA B 1 173 ? 24.062 -7.477 1.579 1 97.62 173 ALA B N 1
ATOM 3905 C CA . ALA B 1 173 ? 22.828 -8.25 1.494 1 97.62 173 ALA B CA 1
ATOM 3906 C C . ALA B 1 173 ? 22.719 -8.961 0.148 1 97.62 173 ALA B C 1
ATOM 3908 O O . ALA B 1 173 ? 22.469 -10.172 0.095 1 97.62 173 ALA B O 1
ATOM 3909 N N . ALA B 1 174 ? 22.938 -8.219 -0.894 1 98 174 ALA B N 1
ATOM 3910 C CA . ALA B 1 174 ? 22.844 -8.805 -2.229 1 98 174 ALA B CA 1
ATOM 3911 C C . ALA B 1 174 ? 23.922 -9.859 -2.447 1 98 174 ALA B C 1
ATOM 3913 O O . ALA B 1 174 ? 23.688 -10.867 -3.113 1 98 174 ALA B O 1
ATOM 3914 N N . ARG B 1 175 ? 25.078 -9.602 -1.934 1 98.62 175 ARG B N 1
ATOM 3915 C CA . ARG B 1 175 ? 26.156 -10.586 -2 1 98.62 175 ARG B CA 1
ATOM 3916 C C . ARG B 1 175 ? 25.734 -11.891 -1.323 1 98.62 175 ARG B C 1
ATOM 3918 O O . ARG B 1 175 ? 25.938 -12.977 -1.876 1 98.62 175 ARG B O 1
ATOM 3925 N N . ASP B 1 176 ? 25.109 -11.773 -0.209 1 98.75 176 ASP B N 1
ATOM 3926 C CA . ASP B 1 176 ? 24.719 -12.953 0.562 1 98.75 176 ASP B CA 1
ATOM 3927 C C . ASP B 1 176 ? 23.641 -13.75 -0.167 1 98.75 176 ASP B C 1
ATOM 3929 O O . ASP B 1 176 ? 23.672 -14.984 -0.165 1 98.75 176 ASP B O 1
ATOM 3933 N N . MET B 1 177 ? 22.688 -13.078 -0.799 1 98.81 177 MET B N 1
ATOM 3934 C CA . MET B 1 177 ? 21.672 -13.781 -1.585 1 98.81 177 MET B CA 1
ATOM 3935 C C . MET B 1 177 ? 22.312 -14.508 -2.764 1 98.81 177 MET B C 1
ATOM 3937 O O . MET B 1 177 ? 22 -15.672 -3.027 1 98.81 177 MET B O 1
ATOM 3941 N N . THR B 1 178 ? 23.188 -13.789 -3.41 1 98.88 178 THR B N 1
ATOM 3942 C CA . THR B 1 178 ? 23.844 -14.406 -4.559 1 98.88 178 THR B CA 1
ATOM 3943 C C . THR B 1 178 ? 24.688 -15.594 -4.121 1 98.88 178 THR B C 1
ATOM 3945 O O . THR B 1 178 ? 24.688 -16.641 -4.773 1 98.88 178 THR B O 1
ATOM 3948 N N . ARG B 1 179 ? 25.406 -15.461 -3.021 1 98.75 179 ARG B N 1
ATOM 3949 C CA . ARG B 1 179 ? 26.188 -16.547 -2.447 1 98.75 179 ARG B CA 1
ATOM 3950 C C . ARG B 1 179 ? 25.312 -17.75 -2.137 1 98.75 179 ARG B C 1
ATOM 3952 O O . ARG B 1 179 ? 25.703 -18.891 -2.383 1 98.75 179 ARG B O 1
ATOM 3959 N N . TYR B 1 180 ? 24.172 -17.469 -1.562 1 98.88 180 TYR B N 1
ATOM 3960 C CA . TYR B 1 180 ? 23.203 -18.516 -1.246 1 98.88 180 TYR B CA 1
ATOM 3961 C C . TYR B 1 180 ? 22.812 -19.297 -2.496 1 98.88 180 TYR B C 1
ATOM 3963 O O . TYR B 1 180 ? 22.844 -20.531 -2.504 1 98.88 180 TYR B O 1
ATOM 3971 N N . LEU B 1 181 ? 22.5 -18.578 -3.598 1 98.88 181 LEU B N 1
ATOM 3972 C CA . LEU B 1 181 ? 22.094 -19.219 -4.844 1 98.88 181 LEU B CA 1
ATOM 3973 C C . LEU B 1 181 ? 23.25 -20 -5.445 1 98.88 181 LEU B C 1
ATOM 3975 O O . LEU B 1 181 ? 23.047 -21.109 -5.961 1 98.88 181 LEU B O 1
ATOM 3979 N N . LEU B 1 182 ? 24.469 -19.453 -5.391 1 98.75 182 LEU B N 1
ATOM 3980 C CA . LEU B 1 182 ? 25.672 -20.156 -5.836 1 98.75 182 LEU B CA 1
ATOM 3981 C C . LEU B 1 182 ? 25.891 -21.422 -5.004 1 98.75 182 LEU B C 1
ATOM 3983 O O . LEU B 1 182 ? 26.281 -22.453 -5.539 1 98.75 182 LEU B O 1
ATOM 3987 N N . GLY B 1 183 ? 25.625 -21.281 -3.699 1 98.56 183 GLY B N 1
ATOM 3988 C CA . GLY B 1 183 ? 25.766 -22.406 -2.785 1 98.56 183 GLY B CA 1
ATOM 3989 C C . GLY B 1 183 ? 24.812 -23.547 -3.092 1 98.56 183 GLY B C 1
ATOM 3990 O O . GLY B 1 183 ? 25.125 -24.703 -2.848 1 98.56 183 GLY B O 1
ATOM 3991 N N . LEU B 1 184 ? 23.641 -23.219 -3.588 1 98.56 184 LEU B N 1
ATOM 3992 C CA . LEU B 1 184 ? 22.656 -24.219 -4 1 98.56 184 LEU B CA 1
ATOM 3993 C C . LEU B 1 184 ? 23.141 -24.953 -5.242 1 98.56 184 LEU B C 1
ATOM 3995 O O . LEU B 1 184 ? 22.625 -26.031 -5.574 1 98.56 184 LEU B O 1
ATOM 3999 N N . GLY B 1 185 ? 24.125 -24.359 -6.012 1 98.5 185 GLY B N 1
ATOM 4000 C CA . GLY B 1 185 ? 24.688 -25.016 -7.188 1 98.5 185 GLY B CA 1
ATOM 4001 C C . GLY B 1 185 ? 24.406 -24.25 -8.477 1 98.5 185 GLY B C 1
ATOM 4002 O O . GLY B 1 185 ? 24.875 -24.656 -9.547 1 98.5 185 GLY B O 1
ATOM 4003 N N . HIS B 1 186 ? 23.719 -23.125 -8.406 1 98.62 186 HIS B N 1
ATOM 4004 C CA . HIS B 1 186 ? 23.469 -22.328 -9.594 1 98.62 186 HIS B CA 1
ATOM 4005 C C . HIS B 1 186 ? 24.75 -21.656 -10.094 1 98.62 186 HIS B C 1
ATOM 4007 O O . HIS B 1 186 ? 25.562 -21.203 -9.297 1 98.62 186 HIS B O 1
ATOM 4013 N N . ARG B 1 187 ? 24.906 -21.594 -11.344 1 97.94 187 ARG B N 1
ATOM 4014 C CA . ARG B 1 187 ? 26.094 -20.953 -11.922 1 97.94 187 ARG B CA 1
ATOM 4015 C C . ARG B 1 187 ? 25.688 -19.875 -12.922 1 97.94 187 ARG B C 1
ATOM 4017 O O . ARG B 1 187 ? 26.469 -18.953 -13.203 1 97.94 187 ARG B O 1
ATOM 4024 N N . ARG B 1 188 ? 24.5 -20.016 -13.492 1 98.19 188 ARG B N 1
ATOM 4025 C CA . ARG B 1 188 ? 23.906 -18.984 -14.336 1 98.19 188 ARG B CA 1
ATOM 4026 C C . ARG B 1 188 ? 22.75 -18.297 -13.633 1 98.19 188 ARG B C 1
ATOM 4028 O O . ARG B 1 188 ? 21.609 -18.766 -13.719 1 98.19 188 ARG B O 1
ATOM 4035 N N . ILE B 1 189 ? 23.094 -17.25 -13.008 1 98.75 189 ILE B N 1
ATOM 4036 C CA . ILE B 1 189 ? 22.125 -16.531 -12.188 1 98.75 189 ILE B CA 1
ATOM 4037 C C . ILE B 1 189 ? 21.797 -15.18 -12.828 1 98.75 189 ILE B C 1
ATOM 4039 O O . ILE B 1 189 ? 22.672 -14.328 -12.969 1 98.75 189 ILE B O 1
ATOM 4043 N N . GLY B 1 190 ? 20.562 -15.055 -13.32 1 98.88 190 GLY B N 1
ATOM 4044 C CA . GLY B 1 190 ? 20.109 -13.75 -13.789 1 98.88 190 GLY B CA 1
ATOM 4045 C C . GLY B 1 190 ? 19.906 -12.75 -12.664 1 98.88 190 GLY B C 1
ATOM 4046 O O . GLY B 1 190 ? 19.547 -13.125 -11.547 1 98.88 190 GLY B O 1
ATOM 4047 N N . PHE B 1 191 ? 20.141 -11.469 -12.992 1 98.81 191 PHE B N 1
ATOM 4048 C CA . PHE B 1 191 ? 19.938 -10.383 -12.047 1 98.81 191 PHE B CA 1
ATOM 4049 C C . PHE B 1 191 ? 19.062 -9.289 -12.656 1 98.81 191 PHE B C 1
ATOM 4051 O O . PHE B 1 191 ? 19.344 -8.797 -13.75 1 98.81 191 PHE B O 1
ATOM 4058 N N . VAL B 1 192 ? 17.984 -8.984 -11.969 1 98.56 192 VAL B N 1
ATOM 4059 C CA . VAL B 1 192 ? 17.141 -7.871 -12.383 1 98.56 192 VAL B CA 1
ATOM 4060 C C . VAL B 1 192 ? 17.422 -6.652 -11.5 1 98.56 192 VAL B C 1
ATOM 4062 O O . VAL B 1 192 ? 17.016 -6.613 -10.336 1 98.56 192 VAL B O 1
ATOM 4065 N N . ALA B 1 193 ? 18.031 -5.68 -12.078 1 97.12 193 ALA B N 1
ATOM 4066 C CA . ALA B 1 193 ? 18.438 -4.48 -11.344 1 97.12 193 ALA B CA 1
ATOM 4067 C C . ALA B 1 193 ? 17.25 -3.549 -11.125 1 97.12 193 ALA B C 1
ATOM 4069 O O . ALA B 1 193 ? 16.281 -3.559 -11.906 1 97.12 193 ALA B O 1
ATOM 4070 N N . GLY B 1 194 ? 17.25 -2.783 -10.07 1 92.31 194 GLY B N 1
ATOM 4071 C CA . GLY B 1 194 ? 16.219 -1.801 -9.789 1 92.31 194 GLY B CA 1
ATOM 4072 C C . GLY B 1 194 ? 16.422 -0.498 -10.539 1 92.31 194 GLY B C 1
ATOM 4073 O O . GLY B 1 194 ? 17.219 -0.429 -11.477 1 92.31 194 GLY B O 1
ATOM 4074 N N . HIS B 1 195 ? 15.633 0.437 -10.133 1 88.12 195 HIS B N 1
ATOM 4075 C CA . HIS B 1 195 ? 15.664 1.738 -10.789 1 88.12 195 HIS B CA 1
ATOM 4076 C C . HIS B 1 195 ? 17.047 2.365 -10.703 1 88.12 195 HIS B C 1
ATOM 4078 O O . HIS B 1 195 ? 17.609 2.48 -9.617 1 88.12 195 HIS B O 1
ATOM 4084 N N . PRO B 1 196 ? 17.578 2.861 -11.75 1 86.06 196 PRO B N 1
ATOM 4085 C CA . PRO B 1 196 ? 18.969 3.322 -11.805 1 86.06 196 PRO B CA 1
ATOM 4086 C C . PRO B 1 196 ? 19.219 4.543 -10.922 1 86.06 196 PRO B C 1
ATOM 4088 O O . PRO B 1 196 ? 20.344 4.77 -10.477 1 86.06 196 PRO B O 1
ATOM 4091 N N . ASP B 1 197 ? 18.188 5.27 -10.648 1 81.19 197 ASP B N 1
ATOM 4092 C CA . ASP B 1 197 ? 18.375 6.492 -9.875 1 81.19 197 ASP B CA 1
ATOM 4093 C C . ASP B 1 197 ? 18.297 6.215 -8.383 1 81.19 197 ASP B C 1
ATOM 4095 O O . ASP B 1 197 ? 18.438 7.133 -7.566 1 81.19 197 ASP B O 1
ATOM 4099 N N . HIS B 1 198 ? 18.078 5.027 -8.031 1 80.81 198 HIS B N 1
ATOM 4100 C CA . HIS B 1 198 ? 18.141 4.625 -6.633 1 80.81 198 HIS B CA 1
ATOM 4101 C C . HIS B 1 198 ? 19.562 4.23 -6.23 1 80.81 198 HIS B C 1
ATOM 4103 O O . HIS B 1 198 ? 20.125 3.281 -6.785 1 80.81 198 HIS B O 1
ATOM 4109 N N . GLY B 1 199 ? 20.156 4.945 -5.359 1 73.81 199 GLY B N 1
ATOM 4110 C CA . GLY B 1 199 ? 21.516 4.676 -4.926 1 73.81 199 GLY B CA 1
ATOM 4111 C C . GLY B 1 199 ? 21.734 3.24 -4.496 1 73.81 199 GLY B C 1
ATOM 4112 O O . GLY B 1 199 ? 22.734 2.625 -4.848 1 73.81 199 GLY B O 1
ATOM 4113 N N . ALA B 1 200 ? 20.812 2.709 -3.861 1 72.44 200 ALA B N 1
ATOM 4114 C CA . ALA B 1 200 ? 20.891 1.36 -3.307 1 72.44 200 ALA B CA 1
ATOM 4115 C C . ALA B 1 200 ? 20.969 0.315 -4.414 1 72.44 200 ALA B C 1
ATOM 4117 O O . ALA B 1 200 ? 21.531 -0.766 -4.219 1 72.44 200 ALA B O 1
ATOM 4118 N N . VAL B 1 201 ? 20.453 0.65 -5.578 1 75.31 201 VAL B N 1
ATOM 4119 C CA . VAL B 1 201 ? 20.391 -0.301 -6.684 1 75.31 201 VAL B CA 1
ATOM 4120 C C . VAL B 1 201 ? 21.797 -0.608 -7.188 1 75.31 201 VAL B C 1
ATOM 4122 O O . VAL B 1 201 ? 22.109 -1.76 -7.492 1 75.31 201 VAL B O 1
ATOM 4125 N N . GLY B 1 202 ? 22.625 0.37 -7.199 1 85.62 202 GLY B N 1
ATOM 4126 C CA . GLY B 1 202 ? 24.016 0.135 -7.594 1 85.62 202 GLY B CA 1
ATOM 4127 C C . GLY B 1 202 ? 24.75 -0.787 -6.645 1 85.62 202 GLY B C 1
ATOM 4128 O O . GLY B 1 202 ? 25.516 -1.652 -7.082 1 85.62 202 GLY B O 1
ATOM 4129 N N . GLU B 1 203 ? 24.391 -0.674 -5.453 1 92.56 203 GLU B N 1
ATOM 4130 C CA . GLU B 1 203 ? 25.047 -1.479 -4.43 1 92.56 203 GLU B CA 1
ATOM 4131 C C . GLU B 1 203 ? 24.609 -2.938 -4.508 1 92.56 203 GLU B C 1
ATOM 4133 O O . GLU B 1 203 ? 25.406 -3.848 -4.281 1 92.56 203 GLU B O 1
ATOM 4138 N N . ARG B 1 204 ? 23.391 -3.201 -4.809 1 95.81 204 ARG B N 1
ATOM 4139 C CA . ARG B 1 204 ? 22.906 -4.57 -4.93 1 95.81 204 ARG B CA 1
ATOM 4140 C C . ARG B 1 204 ? 23.562 -5.285 -6.109 1 95.81 204 ARG B C 1
ATOM 4142 O O . ARG B 1 204 ? 23.922 -6.461 -6.008 1 95.81 204 ARG B O 1
ATOM 4149 N N . LEU B 1 205 ? 23.734 -4.555 -7.191 1 96.69 205 LEU B N 1
ATOM 4150 C CA . LEU B 1 205 ? 24.438 -5.129 -8.328 1 96.69 205 LEU B CA 1
ATOM 4151 C C . LEU B 1 205 ? 25.891 -5.434 -7.977 1 96.69 205 LEU B C 1
ATOM 4153 O O . LEU B 1 205 ? 26.438 -6.469 -8.375 1 96.69 205 LEU B O 1
ATOM 4157 N N . HIS B 1 206 ? 26.5 -4.516 -7.27 1 96.5 206 HIS B N 1
ATOM 4158 C CA . HIS B 1 206 ? 27.875 -4.75 -6.82 1 96.5 206 HIS B CA 1
ATOM 4159 C C . HIS B 1 206 ? 27.969 -6 -5.957 1 96.5 206 HIS B C 1
ATOM 4161 O O . HIS B 1 206 ? 28.906 -6.785 -6.09 1 96.5 206 HIS B O 1
ATOM 4167 N N . GLY B 1 207 ? 26.984 -6.168 -5.078 1 98.19 207 GLY B N 1
ATOM 4168 C CA . GLY B 1 207 ? 26.953 -7.367 -4.254 1 98.19 207 GLY B CA 1
ATOM 4169 C C . GLY B 1 207 ? 26.828 -8.641 -5.062 1 98.19 207 GLY B C 1
ATOM 4170 O O . GLY B 1 207 ? 27.516 -9.625 -4.785 1 98.19 207 GLY B O 1
ATOM 4171 N N . TYR B 1 208 ? 26 -8.586 -6.094 1 98.5 208 TYR B N 1
ATOM 4172 C CA . TYR B 1 208 ? 25.828 -9.688 -7.035 1 98.5 208 TYR B CA 1
ATOM 4173 C C . TYR B 1 208 ? 27.156 -10.039 -7.703 1 98.5 208 TYR B C 1
ATOM 4175 O O . TYR B 1 208 ? 27.562 -11.203 -7.699 1 98.5 208 TYR B O 1
ATOM 4183 N N . ARG B 1 209 ? 27.844 -9.07 -8.125 1 98.44 209 ARG B N 1
ATOM 4184 C CA . ARG B 1 209 ? 29.125 -9.266 -8.805 1 98.44 209 ARG B CA 1
ATOM 4185 C C . ARG B 1 209 ? 30.188 -9.789 -7.84 1 98.44 209 ARG B C 1
ATOM 4187 O O . ARG B 1 209 ? 30.984 -10.648 -8.203 1 98.44 209 ARG B O 1
ATOM 4194 N N . ASP B 1 210 ? 30.188 -9.234 -6.656 1 98.56 210 ASP B N 1
ATOM 4195 C CA . ASP B 1 210 ? 31.141 -9.656 -5.645 1 98.56 210 ASP B CA 1
ATOM 4196 C C . ASP B 1 210 ? 31.031 -11.156 -5.379 1 98.56 210 ASP B C 1
ATOM 4198 O O . ASP B 1 210 ? 32.062 -11.852 -5.309 1 98.56 210 ASP B O 1
ATOM 4202 N N . ALA B 1 211 ? 29.828 -11.617 -5.227 1 98.75 211 ALA B N 1
ATOM 4203 C CA . ALA B 1 211 ? 29.609 -13.031 -4.918 1 98.75 211 ALA B CA 1
ATOM 4204 C C . ALA B 1 211 ? 30.094 -13.922 -6.062 1 98.75 211 ALA B C 1
ATOM 4206 O O . ALA B 1 211 ? 30.688 -14.977 -5.832 1 98.75 211 ALA B O 1
ATOM 4207 N N . LEU B 1 212 ? 29.812 -13.492 -7.301 1 98.69 212 LEU B N 1
ATOM 4208 C CA . LEU B 1 212 ? 30.281 -14.234 -8.461 1 98.69 212 LEU B CA 1
ATOM 4209 C C . LEU B 1 212 ? 31.812 -14.336 -8.453 1 98.69 212 LEU B C 1
ATOM 4211 O O . LEU B 1 212 ? 32.375 -15.422 -8.609 1 98.69 212 LEU B O 1
ATOM 4215 N N . ALA B 1 213 ? 32.406 -13.219 -8.227 1 98.31 213 ALA B N 1
ATOM 4216 C CA . ALA B 1 213 ? 33.875 -13.156 -8.219 1 98.31 213 ALA B CA 1
ATOM 4217 C C . ALA B 1 213 ? 34.469 -14.039 -7.117 1 98.31 213 ALA B C 1
ATOM 4219 O O . ALA B 1 213 ? 35.438 -14.742 -7.34 1 98.31 213 ALA B O 1
ATOM 4220 N N . GLU B 1 214 ? 33.875 -13.984 -5.988 1 98 214 GLU B N 1
ATOM 4221 C CA . GLU B 1 214 ? 34.344 -14.734 -4.828 1 98 214 GLU B CA 1
ATOM 4222 C C . GLU B 1 214 ? 34.344 -16.234 -5.105 1 98 214 GLU B C 1
ATOM 4224 O O . GLU B 1 214 ? 35.219 -16.969 -4.59 1 98 214 GLU B O 1
ATOM 4229 N N . LEU B 1 215 ? 33.406 -16.625 -5.906 1 97.25 215 LEU B N 1
ATOM 4230 C CA . LEU B 1 215 ? 33.25 -18.062 -6.109 1 97.25 215 LEU B CA 1
ATOM 4231 C C . LEU B 1 215 ? 33.75 -18.469 -7.5 1 97.25 215 LEU B C 1
ATOM 4233 O O . LEU B 1 215 ? 33.5 -19.594 -7.938 1 97.25 215 LEU B O 1
ATOM 4237 N N . GLY B 1 216 ? 34.344 -17.578 -8.203 1 97.5 216 GLY B N 1
ATOM 4238 C CA . GLY B 1 216 ? 35 -17.859 -9.469 1 97.5 216 GLY B CA 1
ATOM 4239 C C . GLY B 1 216 ? 34.031 -18.047 -10.617 1 97.5 216 GLY B C 1
ATOM 4240 O O . GLY B 1 216 ? 34.312 -18.781 -11.57 1 97.5 216 GLY B O 1
ATOM 4241 N N . VAL B 1 217 ? 32.875 -17.547 -10.508 1 98 217 VAL B N 1
ATOM 4242 C CA . VAL B 1 217 ? 31.891 -17.578 -11.586 1 98 217 VAL B CA 1
ATOM 4243 C C . VAL B 1 217 ? 32 -16.297 -12.414 1 98 217 VAL B C 1
ATOM 4245 O O . VAL B 1 217 ? 32.062 -15.195 -11.859 1 98 217 VAL B O 1
ATOM 4248 N N . ALA B 1 218 ? 32.062 -16.406 -13.703 1 97.12 218 ALA B N 1
ATOM 4249 C CA . ALA B 1 218 ? 32.25 -15.25 -14.578 1 97.12 218 ALA B CA 1
ATOM 4250 C C . ALA B 1 218 ? 31 -14.367 -14.617 1 97.12 218 ALA B C 1
ATOM 4252 O O . ALA B 1 218 ? 29.875 -14.875 -14.703 1 97.12 218 ALA B O 1
ATOM 4253 N N . TYR B 1 219 ? 31.234 -13.148 -14.484 1 97.88 219 TYR B N 1
ATOM 4254 C CA . TYR B 1 219 ? 30.172 -12.172 -14.695 1 97.88 219 TYR B CA 1
ATOM 4255 C C . TYR B 1 219 ? 29.766 -12.117 -16.172 1 97.88 219 TYR B C 1
ATOM 4257 O O . TYR B 1 219 ? 30.625 -12.031 -17.047 1 97.88 219 TYR B O 1
ATOM 4265 N N . ASP B 1 220 ? 28.547 -12.219 -16.469 1 97.81 220 ASP B N 1
ATOM 4266 C CA . ASP B 1 220 ? 27.984 -12.133 -17.812 1 97.81 220 ASP B CA 1
ATOM 4267 C C . ASP B 1 220 ? 26.969 -11 -17.906 1 97.81 220 ASP B C 1
ATOM 4269 O O . ASP B 1 220 ? 25.859 -11.117 -17.391 1 97.81 220 ASP B O 1
ATOM 4273 N N . PRO B 1 221 ? 27.281 -9.891 -18.578 1 97.12 221 PRO B N 1
ATOM 4274 C CA . PRO B 1 221 ? 26.359 -8.758 -18.656 1 97.12 221 PRO B CA 1
ATOM 4275 C C . PRO B 1 221 ? 25.031 -9.141 -19.297 1 97.12 221 PRO B C 1
ATOM 4277 O O . PRO B 1 221 ? 24.016 -8.477 -19.062 1 97.12 221 PRO B O 1
ATOM 4280 N N . ALA B 1 222 ? 24.969 -10.242 -20.031 1 97.19 222 ALA B N 1
ATOM 4281 C CA . ALA B 1 222 ? 23.75 -10.688 -20.688 1 97.19 222 ALA B CA 1
ATOM 4282 C C . ALA B 1 222 ? 22.75 -11.234 -19.672 1 97.19 222 ALA B C 1
ATOM 4284 O O . ALA B 1 222 ? 21.562 -11.398 -19.969 1 97.19 222 ALA B O 1
ATOM 4285 N N . LEU B 1 223 ? 23.25 -11.484 -18.469 1 98.44 223 LEU B N 1
ATOM 4286 C CA . LEU B 1 223 ? 22.391 -12.031 -17.422 1 98.44 223 LEU B CA 1
ATOM 4287 C C . LEU B 1 223 ? 21.859 -10.922 -16.516 1 98.44 223 LEU B C 1
ATOM 4289 O O . LEU B 1 223 ? 21.172 -11.195 -15.523 1 98.44 223 LEU B O 1
ATOM 4293 N N . VAL B 1 224 ? 22.172 -9.68 -16.875 1 98.25 224 VAL B N 1
ATOM 4294 C CA . VAL B 1 224 ? 21.703 -8.547 -16.078 1 98.25 224 VAL B CA 1
ATOM 4295 C C . VAL B 1 224 ? 20.688 -7.734 -16.891 1 98.25 224 VAL B C 1
ATOM 4297 O O . VAL B 1 224 ? 20.969 -7.32 -18.016 1 98.25 224 VAL B O 1
ATOM 4300 N N . GLU B 1 225 ? 19.5 -7.629 -16.375 1 98.25 225 GLU B N 1
ATOM 4301 C CA . GLU B 1 225 ? 18.438 -6.812 -16.969 1 98.25 225 GLU B CA 1
ATOM 4302 C C . GLU B 1 225 ? 18.094 -5.617 -16.094 1 98.25 225 GLU B C 1
ATOM 4304 O O . GLU B 1 225 ? 18.109 -5.723 -14.859 1 98.25 225 GLU B O 1
ATOM 4309 N N . GLN B 1 226 ? 17.797 -4.496 -16.734 1 96.88 226 GLN B N 1
ATOM 4310 C CA . GLN B 1 226 ? 17.453 -3.266 -16.031 1 96.88 226 GLN B CA 1
ATOM 4311 C C . GLN B 1 226 ? 15.945 -3.182 -15.766 1 96.88 226 GLN B C 1
ATOM 4313 O O . GLN B 1 226 ? 15.156 -3.004 -16.688 1 96.88 226 GLN B O 1
ATOM 4318 N N . GLY B 1 227 ? 15.625 -3.309 -14.516 1 95.94 227 GLY B N 1
ATOM 4319 C CA . GLY B 1 227 ? 14.242 -3.105 -14.109 1 95.94 227 GLY B CA 1
ATOM 4320 C C . GLY B 1 227 ? 13.984 -1.721 -13.547 1 95.94 227 GLY B C 1
ATOM 4321 O O . GLY B 1 227 ? 14.82 -0.824 -13.68 1 95.94 227 GLY B O 1
ATOM 4322 N N . LEU B 1 228 ? 12.734 -1.551 -12.969 1 93.38 228 LEU B N 1
ATOM 4323 C CA . LEU B 1 228 ? 12.32 -0.252 -12.453 1 93.38 228 LEU B CA 1
ATOM 4324 C C . LEU B 1 228 ? 11.602 -0.404 -11.117 1 93.38 228 LEU B C 1
ATOM 4326 O O . LEU B 1 228 ? 10.727 0.401 -10.789 1 93.38 228 LEU B O 1
ATOM 4330 N N . HIS B 1 229 ? 11.828 -1.503 -10.406 1 93.06 229 HIS B N 1
ATOM 4331 C CA . HIS B 1 229 ? 11.281 -1.795 -9.086 1 93.06 229 HIS B CA 1
ATOM 4332 C C . HIS B 1 229 ? 9.781 -2.051 -9.156 1 93.06 229 HIS B C 1
ATOM 4334 O O . HIS B 1 229 ? 9.062 -1.846 -8.172 1 93.06 229 HIS B O 1
ATOM 4340 N N . SER B 1 230 ? 9.266 -2.359 -10.281 1 94.38 230 SER B N 1
ATOM 4341 C CA . SER B 1 230 ? 7.836 -2.598 -10.438 1 94.38 230 SER B CA 1
ATOM 4342 C C . SER B 1 230 ? 7.562 -4.008 -10.953 1 94.38 230 SER B C 1
ATOM 4344 O O . SER B 1 230 ? 8.43 -4.625 -11.578 1 94.38 230 SER B O 1
ATOM 4346 N N . PHE B 1 231 ? 6.406 -4.484 -10.703 1 96.75 231 PHE B N 1
ATOM 4347 C CA . PHE B 1 231 ? 5.957 -5.781 -11.195 1 96.75 231 PHE B CA 1
ATOM 4348 C C . PHE B 1 231 ? 6.109 -5.875 -12.703 1 96.75 231 PHE B C 1
ATOM 4350 O O . PHE B 1 231 ? 6.68 -6.836 -13.219 1 96.75 231 PHE B O 1
ATOM 4357 N N . ASP B 1 232 ? 5.648 -4.863 -13.438 1 96.94 232 ASP B N 1
ATOM 4358 C CA . ASP B 1 232 ? 5.66 -4.852 -14.898 1 96.94 232 ASP B CA 1
ATOM 4359 C C . ASP B 1 232 ? 7.09 -4.918 -15.438 1 96.94 232 ASP B C 1
ATOM 4361 O O . ASP B 1 232 ? 7.371 -5.66 -16.375 1 96.94 232 ASP B O 1
ATOM 4365 N N . SER B 1 233 ? 7.934 -4.145 -14.836 1 97.5 233 SER B N 1
ATOM 4366 C CA . SER B 1 233 ? 9.32 -4.195 -15.297 1 97.5 233 SER B CA 1
ATOM 4367 C C . SER B 1 233 ? 9.953 -5.547 -14.992 1 97.5 233 SER B C 1
ATOM 4369 O O . SER B 1 233 ? 10.797 -6.031 -15.75 1 97.5 233 SER B O 1
ATOM 4371 N N . GLY B 1 234 ? 9.547 -6.172 -13.852 1 98.25 234 GLY B N 1
ATOM 4372 C CA . GLY B 1 234 ? 10 -7.516 -13.531 1 98.25 234 GLY B CA 1
ATOM 4373 C C . GLY B 1 234 ? 9.562 -8.547 -14.555 1 98.25 234 GLY B C 1
ATOM 4374 O O . GLY B 1 234 ? 10.336 -9.438 -14.922 1 98.25 234 GLY B O 1
ATOM 4375 N N . MET B 1 235 ? 8.344 -8.391 -14.992 1 98.31 235 MET B N 1
ATOM 4376 C CA . MET B 1 235 ? 7.832 -9.281 -16.031 1 98.31 235 MET B CA 1
ATOM 4377 C C . MET B 1 235 ? 8.664 -9.164 -17.312 1 98.31 235 MET B C 1
ATOM 4379 O O . MET B 1 235 ? 9.047 -10.172 -17.891 1 98.31 235 MET B O 1
ATOM 4383 N N . GLN B 1 236 ? 8.922 -7.961 -17.703 1 98.62 236 GLN B N 1
ATOM 4384 C CA . GLN B 1 236 ? 9.664 -7.711 -18.938 1 98.62 236 GLN B CA 1
ATOM 4385 C C . GLN B 1 236 ? 11.094 -8.258 -18.828 1 98.62 236 GLN B C 1
ATOM 4387 O O . GLN B 1 236 ? 11.578 -8.906 -19.766 1 98.62 236 GLN B O 1
ATOM 4392 N N . CYS B 1 237 ? 11.703 -7.988 -17.734 1 98.75 237 CYS B N 1
ATOM 4393 C CA . CYS B 1 237 ? 13.055 -8.484 -17.5 1 98.75 237 CYS B CA 1
ATOM 4394 C C . CYS B 1 237 ? 13.078 -10.008 -17.469 1 98.75 237 CYS B C 1
ATOM 4396 O O . CYS B 1 237 ? 13.969 -10.633 -18.062 1 98.75 237 CYS B O 1
ATOM 4398 N N . GLY B 1 238 ? 12.117 -10.594 -16.766 1 98.75 238 GLY B N 1
ATOM 4399 C CA . GLY B 1 238 ? 11.992 -12.047 -16.75 1 98.75 238 GLY B CA 1
ATOM 4400 C C . GLY B 1 238 ? 11.859 -12.648 -18.141 1 98.75 238 GLY B C 1
ATOM 4401 O O . GLY B 1 238 ? 12.5 -13.656 -18.438 1 98.75 238 GLY B O 1
ATOM 4402 N N . GLN B 1 239 ? 11.047 -11.984 -18.938 1 98.69 239 GLN B N 1
ATOM 4403 C CA . GLN B 1 239 ? 10.867 -12.453 -20.312 1 98.69 239 GLN B CA 1
ATOM 4404 C C . GLN B 1 239 ? 12.188 -12.453 -21.078 1 98.69 239 GLN B C 1
ATOM 4406 O O . GLN B 1 239 ? 12.539 -13.453 -21.719 1 98.69 239 GLN B O 1
ATOM 4411 N N . ARG B 1 240 ? 12.906 -11.391 -21 1 98.62 240 ARG B N 1
ATOM 4412 C CA . ARG B 1 240 ? 14.164 -11.266 -21.719 1 98.62 240 ARG B CA 1
ATOM 4413 C C . ARG B 1 240 ? 15.18 -12.297 -21.234 1 98.62 240 ARG B C 1
ATOM 4415 O O . ARG B 1 240 ? 15.875 -12.922 -22.047 1 98.62 240 ARG B O 1
ATOM 4422 N N . LEU B 1 241 ? 15.273 -12.5 -19.953 1 98.75 241 LEU B N 1
ATOM 4423 C CA . LEU B 1 241 ? 16.219 -13.445 -19.391 1 98.75 241 LEU B CA 1
ATOM 4424 C C . LEU B 1 241 ? 15.867 -14.875 -19.781 1 98.75 241 LEU B C 1
ATOM 4426 O O . LEU B 1 241 ? 16.75 -15.672 -20.109 1 98.75 241 LEU B O 1
ATOM 4430 N N . LEU B 1 242 ? 14.602 -15.195 -19.812 1 98.25 242 LEU B N 1
ATOM 4431 C CA . LEU B 1 242 ? 14.164 -16.562 -20.062 1 98.25 242 LEU B CA 1
ATOM 4432 C C . LEU B 1 242 ? 14.102 -16.859 -21.547 1 98.25 242 LEU B C 1
ATOM 4434 O O . LEU B 1 242 ? 13.984 -18.016 -21.969 1 98.25 242 LEU B O 1
ATOM 4438 N N . ASP B 1 243 ? 14.18 -15.82 -22.375 1 97.56 243 ASP B N 1
ATOM 4439 C CA . ASP B 1 243 ? 14.211 -15.969 -23.828 1 97.56 243 ASP B CA 1
ATOM 4440 C C . ASP B 1 243 ? 15.617 -16.328 -24.312 1 97.56 243 ASP B C 1
ATOM 4442 O O . ASP B 1 243 ? 15.797 -16.719 -25.469 1 97.56 243 ASP B O 1
ATOM 4446 N N . ARG B 1 244 ? 16.547 -16.172 -23.453 1 95.94 244 ARG B N 1
ATOM 4447 C CA . ARG B 1 244 ? 17.922 -16.438 -23.844 1 95.94 244 ARG B CA 1
ATOM 4448 C C . ARG B 1 244 ? 18.109 -17.906 -24.219 1 95.94 244 ARG B C 1
ATOM 4450 O O . ARG B 1 244 ? 17.422 -18.781 -23.656 1 95.94 244 ARG B O 1
ATOM 4457 N N . ALA B 1 245 ? 19.062 -18.172 -25.125 1 94.12 245 ALA B N 1
ATOM 4458 C CA . ALA B 1 245 ? 19.344 -19.531 -25.547 1 94.12 245 ALA B CA 1
ATOM 4459 C C . ALA B 1 245 ? 19.781 -20.406 -24.375 1 94.12 245 ALA B C 1
ATOM 4461 O O . ALA B 1 245 ? 19.328 -21.531 -24.219 1 94.12 245 ALA B O 1
ATOM 4462 N N . GLN B 1 246 ? 20.672 -19.797 -23.672 1 94.44 246 GLN B N 1
ATOM 4463 C CA . GLN B 1 246 ? 21.031 -20.422 -22.391 1 94.44 246 GLN B CA 1
ATOM 4464 C C . GLN B 1 246 ? 20.359 -19.719 -21.219 1 94.44 246 GLN B C 1
ATOM 4466 O O . GLN B 1 246 ? 20.891 -18.734 -20.688 1 94.44 246 GLN B O 1
ATOM 4471 N N . ARG B 1 247 ? 19.328 -20.312 -20.75 1 95.5 247 ARG B N 1
ATOM 4472 C CA . ARG B 1 247 ? 18.531 -19.703 -19.703 1 95.5 247 ARG B CA 1
ATOM 4473 C C . ARG B 1 247 ? 19.234 -19.781 -18.359 1 95.5 247 ARG B C 1
ATOM 4475 O O . ARG B 1 247 ? 19.906 -20.766 -18.062 1 95.5 247 ARG B O 1
ATOM 4482 N N . PRO B 1 248 ? 19.078 -18.734 -17.547 1 98.44 248 PRO B N 1
ATOM 4483 C CA . PRO B 1 248 ? 19.516 -18.906 -16.172 1 98.44 248 PRO B CA 1
ATOM 4484 C C . PRO B 1 248 ? 18.688 -19.938 -15.406 1 98.44 248 PRO B C 1
ATOM 4486 O O . PRO B 1 248 ? 17.531 -20.172 -15.75 1 98.44 248 PRO B O 1
ATOM 4489 N N . THR B 1 249 ? 19.297 -20.516 -14.477 1 98.5 249 THR B N 1
ATOM 4490 C CA . THR B 1 249 ? 18.578 -21.469 -13.633 1 98.5 249 THR B CA 1
ATOM 4491 C C . THR B 1 249 ? 18.062 -20.797 -12.367 1 98.5 249 THR B C 1
ATOM 4493 O O . THR B 1 249 ? 17.297 -21.375 -11.609 1 98.5 249 THR B O 1
ATOM 4496 N N . ALA B 1 250 ? 18.5 -19.562 -12.109 1 98.88 250 ALA B N 1
ATOM 4497 C CA . ALA B 1 250 ? 18 -18.719 -11.023 1 98.88 250 ALA B CA 1
ATOM 4498 C C . ALA B 1 250 ? 17.953 -17.25 -11.445 1 98.88 250 ALA B C 1
ATOM 4500 O O . ALA B 1 250 ? 18.75 -16.797 -12.266 1 98.88 250 ALA B O 1
ATOM 4501 N N . ILE B 1 251 ? 17.016 -16.578 -10.984 1 98.94 251 ILE B N 1
ATOM 4502 C CA . ILE B 1 251 ? 16.922 -15.133 -11.188 1 98.94 251 ILE B CA 1
ATOM 4503 C C . ILE B 1 251 ? 16.766 -14.43 -9.836 1 98.94 251 ILE B C 1
ATOM 4505 O O . ILE B 1 251 ? 15.875 -14.773 -9.055 1 98.94 251 ILE B O 1
ATOM 4509 N N . PHE B 1 252 ? 17.656 -13.539 -9.508 1 98.88 252 PHE B N 1
ATOM 4510 C CA . PHE B 1 252 ? 17.625 -12.672 -8.336 1 98.88 252 PHE B CA 1
ATOM 4511 C C . PHE B 1 252 ? 17.188 -11.258 -8.727 1 98.88 252 PHE B C 1
ATOM 4513 O O . PHE B 1 252 ? 17.922 -10.547 -9.406 1 98.88 252 PHE B O 1
ATOM 4520 N N . ALA B 1 253 ? 15.969 -10.898 -8.328 1 98.69 253 ALA B N 1
ATOM 4521 C CA . ALA B 1 253 ? 15.469 -9.555 -8.594 1 98.69 253 ALA B CA 1
ATOM 4522 C C . ALA B 1 253 ? 15.75 -8.617 -7.422 1 98.69 253 ALA B C 1
ATOM 4524 O O . ALA B 1 253 ? 15.625 -9.016 -6.262 1 98.69 253 ALA B O 1
ATOM 4525 N N . ALA B 1 254 ? 15.992 -7.391 -7.691 1 96.69 254 ALA B N 1
ATOM 4526 C CA . ALA B 1 254 ? 16.453 -6.414 -6.711 1 96.69 254 ALA B CA 1
ATOM 4527 C C . ALA B 1 254 ? 15.328 -6.008 -5.766 1 96.69 254 ALA B C 1
ATOM 4529 O O . ALA B 1 254 ? 15.555 -5.293 -4.789 1 96.69 254 ALA B O 1
ATOM 4530 N N . ASN B 1 255 ? 14.109 -6.375 -6.016 1 95.62 255 ASN B N 1
ATOM 4531 C CA . ASN B 1 255 ? 13.023 -6.277 -5.043 1 95.62 255 ASN B CA 1
ATOM 4532 C C . ASN B 1 255 ? 11.945 -7.324 -5.297 1 95.62 255 ASN B C 1
ATOM 4534 O O . ASN B 1 255 ? 11.945 -7.98 -6.34 1 95.62 255 ASN B O 1
ATOM 4538 N N . ASP B 1 256 ? 11.055 -7.434 -4.395 1 97 256 ASP B N 1
ATOM 4539 C CA . ASP B 1 256 ? 10.055 -8.492 -4.441 1 97 256 ASP B CA 1
ATOM 4540 C C . ASP B 1 256 ? 9.039 -8.234 -5.555 1 97 256 ASP B C 1
ATOM 4542 O O . ASP B 1 256 ? 8.531 -9.18 -6.164 1 97 256 ASP B O 1
ATOM 4546 N N . ASP B 1 257 ? 8.727 -6.945 -5.852 1 96.94 257 ASP B N 1
ATOM 4547 C CA . ASP B 1 257 ? 7.797 -6.652 -6.938 1 96.94 257 ASP B CA 1
ATOM 4548 C C . ASP B 1 257 ? 8.305 -7.219 -8.266 1 96.94 257 ASP B C 1
ATOM 4550 O O . ASP B 1 257 ? 7.559 -7.859 -9 1 96.94 257 ASP B O 1
ATOM 4554 N N . MET B 1 258 ? 9.531 -6.965 -8.531 1 97.75 258 MET B N 1
ATOM 4555 C CA . MET B 1 258 ? 10.117 -7.461 -9.773 1 97.75 258 MET B CA 1
ATOM 4556 C C . MET B 1 258 ? 10.266 -8.977 -9.734 1 97.75 258 MET B C 1
ATOM 4558 O O . MET B 1 258 ? 10.078 -9.648 -10.75 1 97.75 258 MET B O 1
ATOM 4562 N N . ALA B 1 259 ? 10.602 -9.539 -8.539 1 98.69 259 ALA B N 1
ATOM 4563 C CA . ALA B 1 259 ? 10.656 -10.984 -8.406 1 98.69 259 ALA B CA 1
ATOM 4564 C C . ALA B 1 259 ? 9.305 -11.625 -8.695 1 98.69 259 ALA B C 1
ATOM 4566 O O . ALA B 1 259 ? 9.227 -12.664 -9.352 1 98.69 259 ALA B O 1
ATOM 4567 N N . ALA B 1 260 ? 8.266 -10.992 -8.203 1 98 260 ALA B N 1
ATOM 4568 C CA . ALA B 1 260 ? 6.914 -11.461 -8.492 1 98 260 ALA B CA 1
ATOM 4569 C C . ALA B 1 260 ? 6.625 -11.414 -9.984 1 98 260 ALA B C 1
ATOM 4571 O O . ALA B 1 260 ? 5.957 -12.297 -10.531 1 98 260 ALA B O 1
ATOM 4572 N N . GLY B 1 261 ? 7.098 -10.328 -10.656 1 98.38 261 GLY B N 1
ATOM 4573 C CA . GLY B 1 261 ? 6.98 -10.258 -12.102 1 98.38 261 GLY B CA 1
ATOM 4574 C C . GLY B 1 261 ? 7.68 -11.398 -12.812 1 98.38 261 GLY B C 1
ATOM 4575 O O . GLY B 1 261 ? 7.133 -11.969 -13.758 1 98.38 261 GLY B O 1
ATOM 4576 N N . VAL B 1 262 ? 8.852 -11.742 -12.375 1 98.81 262 VAL B N 1
ATOM 4577 C CA . VAL B 1 262 ? 9.602 -12.867 -12.914 1 98.81 262 VAL B CA 1
ATOM 4578 C C . VAL B 1 262 ? 8.828 -14.164 -12.688 1 98.81 262 VAL B C 1
ATOM 4580 O O . VAL B 1 262 ? 8.719 -14.992 -13.594 1 98.81 262 VAL B O 1
ATOM 4583 N N . LEU B 1 263 ? 8.32 -14.359 -11.477 1 98.19 263 LEU B N 1
ATOM 4584 C CA . LEU B 1 263 ? 7.531 -15.539 -11.141 1 98.19 263 LEU B CA 1
ATOM 4585 C C . LEU B 1 263 ? 6.324 -15.664 -12.062 1 98.19 263 LEU B C 1
ATOM 4587 O O . LEU B 1 263 ? 6.023 -16.766 -12.547 1 98.19 263 LEU B O 1
ATOM 4591 N N . TYR B 1 264 ? 5.68 -14.555 -12.281 1 97.12 264 TYR B N 1
ATOM 4592 C CA . TYR B 1 264 ? 4.539 -14.531 -13.188 1 97.12 264 TYR B CA 1
ATOM 4593 C C . TYR B 1 264 ? 4.941 -14.992 -14.586 1 97.12 264 TYR B C 1
ATOM 4595 O O . TYR B 1 264 ? 4.25 -15.805 -15.195 1 97.12 264 TYR B O 1
ATOM 4603 N N . THR B 1 265 ? 6.004 -14.453 -15.094 1 97.94 265 THR B N 1
ATOM 4604 C CA . THR B 1 265 ? 6.512 -14.797 -16.422 1 97.94 265 THR B CA 1
ATOM 4605 C C . THR B 1 265 ? 6.848 -16.281 -16.5 1 97.94 265 THR B C 1
ATOM 4607 O O . THR B 1 265 ? 6.555 -16.938 -17.5 1 97.94 265 THR B O 1
ATOM 4610 N N . ALA B 1 266 ? 7.434 -16.812 -15.453 1 98.06 266 ALA B N 1
ATOM 4611 C CA . ALA B 1 266 ? 7.746 -18.234 -15.406 1 98.06 266 ALA B CA 1
ATOM 4612 C C . ALA B 1 266 ? 6.48 -19.078 -15.508 1 98.06 266 ALA B C 1
ATOM 4614 O O . ALA B 1 266 ? 6.418 -20.016 -16.297 1 98.06 266 ALA B O 1
ATOM 4615 N N . HIS B 1 267 ? 5.496 -18.719 -14.75 1 96 267 HIS B N 1
ATOM 4616 C CA . HIS B 1 267 ? 4.227 -19.422 -14.781 1 96 267 HIS B CA 1
ATOM 4617 C C . HIS B 1 267 ? 3.598 -19.375 -16.172 1 96 267 HIS B C 1
ATOM 4619 O O . HIS B 1 267 ? 3.121 -20.391 -16.688 1 96 267 HIS B O 1
ATOM 4625 N N . ALA B 1 268 ? 3.625 -18.219 -16.719 1 94.56 268 ALA B N 1
ATOM 4626 C CA . ALA B 1 268 ? 3.014 -18 -18.016 1 94.56 268 ALA B CA 1
ATOM 4627 C C . ALA B 1 268 ? 3.689 -18.875 -19.078 1 94.56 268 ALA B C 1
ATOM 4629 O O . ALA B 1 268 ? 3.059 -19.266 -20.062 1 94.56 268 ALA B O 1
ATOM 4630 N N . ARG B 1 269 ? 4.891 -19.234 -18.828 1 96.25 269 ARG B N 1
ATOM 4631 C CA . ARG B 1 269 ? 5.664 -20.031 -19.781 1 96.25 269 ARG B CA 1
ATOM 4632 C C . ARG B 1 269 ? 5.59 -21.516 -19.422 1 96.25 269 ARG B C 1
ATOM 4634 O O . ARG B 1 269 ? 6.223 -22.344 -20.078 1 96.25 269 ARG B O 1
ATOM 4641 N N . GLY B 1 270 ? 4.934 -21.781 -18.344 1 94.94 270 GLY B N 1
ATOM 4642 C CA . GLY B 1 270 ? 4.781 -23.172 -17.938 1 94.94 270 GLY B CA 1
ATOM 4643 C C . GLY B 1 270 ? 5.992 -23.703 -17.188 1 94.94 270 GLY B C 1
ATOM 4644 O O . GLY B 1 270 ? 6.164 -24.922 -17.062 1 94.94 270 GLY B O 1
ATOM 4645 N N . LEU B 1 271 ? 6.863 -22.812 -16.734 1 96.56 271 LEU B N 1
ATOM 4646 C CA . LEU B 1 271 ? 8.031 -23.234 -15.977 1 96.56 271 LEU B CA 1
ATOM 4647 C C . LEU B 1 271 ? 7.668 -23.484 -14.516 1 96.56 271 LEU B C 1
ATOM 4649 O O . LEU B 1 271 ? 6.953 -22.672 -13.906 1 96.56 271 LEU B O 1
ATOM 4653 N N . LYS B 1 272 ? 8.172 -24.562 -13.984 1 95.88 272 LYS B N 1
ATOM 4654 C CA . LYS B 1 272 ? 7.922 -24.891 -12.586 1 95.88 272 LYS B CA 1
ATOM 4655 C C . LYS B 1 272 ? 8.93 -24.188 -11.672 1 95.88 272 LYS B C 1
ATOM 4657 O O . LYS B 1 272 ? 10.141 -24.328 -11.859 1 95.88 272 LYS B O 1
ATOM 4662 N N . VAL B 1 273 ? 8.484 -23.5 -10.766 1 97.5 273 VAL B N 1
ATOM 4663 C CA . VAL B 1 273 ? 9.305 -22.875 -9.727 1 97.5 273 VAL B CA 1
ATOM 4664 C C . VAL B 1 273 ? 9.078 -23.578 -8.391 1 97.5 273 VAL B C 1
ATOM 4666 O O . VAL B 1 273 ? 7.938 -23.688 -7.934 1 97.5 273 VAL B O 1
ATOM 4669 N N . PRO B 1 274 ? 10.094 -24.016 -7.781 1 97.75 274 PRO B N 1
ATOM 4670 C CA . PRO B 1 274 ? 11.516 -23.766 -8.039 1 97.75 274 PRO B CA 1
ATOM 4671 C C . PRO B 1 274 ? 12.172 -24.875 -8.852 1 97.75 274 PRO B C 1
ATOM 4673 O O . PRO B 1 274 ? 13.391 -24.859 -9.047 1 97.75 274 PRO B O 1
ATOM 4676 N N . GLN B 1 275 ? 11.469 -25.844 -9.312 1 97.38 275 GLN B N 1
ATOM 4677 C CA . GLN B 1 275 ? 12.047 -27.062 -9.875 1 97.38 275 GLN B CA 1
ATOM 4678 C C . GLN B 1 275 ? 12.867 -26.75 -11.125 1 97.38 275 GLN B C 1
ATOM 4680 O O . GLN B 1 275 ? 13.914 -27.375 -11.352 1 97.38 275 GLN B O 1
ATOM 4685 N N . GLU B 1 276 ? 12.406 -25.812 -11.93 1 97.69 276 GLU B N 1
ATOM 4686 C CA . GLU B 1 276 ? 13.07 -25.516 -13.195 1 97.69 276 GLU B CA 1
ATOM 4687 C C . GLU B 1 276 ? 13.719 -24.125 -13.164 1 97.69 276 GLU B C 1
ATOM 4689 O O . GLU B 1 276 ? 14.562 -23.812 -14 1 97.69 276 GLU B O 1
ATOM 4694 N N . LEU B 1 277 ? 13.289 -23.344 -12.242 1 98.62 277 LEU B N 1
ATOM 4695 C CA . LEU B 1 277 ? 13.812 -22 -12.062 1 98.62 277 LEU B CA 1
ATOM 4696 C C . LEU B 1 277 ? 13.688 -21.547 -10.609 1 98.62 277 LEU B C 1
ATOM 4698 O O . LEU B 1 277 ? 12.594 -21.594 -10.039 1 98.62 277 LEU B O 1
ATOM 4702 N N . SER B 1 278 ? 14.789 -21.156 -10.031 1 98.88 278 SER B N 1
ATOM 4703 C CA . SER B 1 278 ? 14.734 -20.484 -8.734 1 98.88 278 SER B CA 1
ATOM 4704 C C . SER B 1 278 ? 14.547 -18.984 -8.883 1 98.88 278 SER B C 1
ATOM 4706 O O . SER B 1 278 ? 15.141 -18.359 -9.773 1 98.88 278 SER B O 1
ATOM 4708 N N . VAL B 1 279 ? 13.703 -18.422 -8.094 1 98.94 279 VAL B N 1
ATOM 4709 C CA . VAL B 1 279 ? 13.461 -16.984 -8.109 1 98.94 279 VAL B CA 1
ATOM 4710 C C . VAL B 1 279 ? 13.633 -16.406 -6.703 1 98.94 279 VAL B C 1
ATOM 4712 O O . VAL B 1 279 ? 13.102 -16.953 -5.738 1 98.94 279 VAL B O 1
ATOM 4715 N N . ALA B 1 280 ? 14.398 -15.383 -6.555 1 98.88 280 ALA B N 1
ATOM 4716 C CA . ALA B 1 280 ? 14.617 -14.695 -5.285 1 98.88 280 ALA B CA 1
ATOM 4717 C C . ALA B 1 280 ? 14.359 -13.195 -5.422 1 98.88 280 ALA B C 1
ATOM 4719 O O . ALA B 1 280 ? 14.523 -12.625 -6.504 1 98.88 280 ALA B O 1
ATOM 4720 N N . GLY B 1 281 ? 13.945 -12.625 -4.336 1 98.38 281 GLY B N 1
ATOM 4721 C CA . GLY B 1 281 ? 13.68 -11.195 -4.324 1 98.38 281 GLY B CA 1
ATOM 4722 C C . GLY B 1 281 ? 14.398 -10.461 -3.207 1 98.38 281 GLY B C 1
ATOM 4723 O O . GLY B 1 281 ? 15.469 -10.891 -2.768 1 98.38 281 GLY B O 1
ATOM 4724 N N . TYR B 1 282 ? 13.891 -9.281 -2.84 1 97.06 282 TYR B N 1
ATOM 4725 C CA . TYR B 1 282 ? 14.461 -8.352 -1.871 1 97.06 282 TYR B CA 1
ATOM 4726 C C . TYR B 1 282 ? 13.383 -7.477 -1.255 1 97.06 282 TYR B C 1
ATOM 4728 O O . TYR B 1 282 ? 12.461 -7.031 -1.948 1 97.06 282 TYR B O 1
ATOM 4736 N N . ASP B 1 283 ? 13.445 -7.242 0.056 1 95.25 283 ASP B N 1
ATOM 4737 C CA . ASP B 1 283 ? 12.602 -6.332 0.828 1 95.25 283 ASP B CA 1
ATOM 4738 C C . ASP B 1 283 ? 11.781 -7.09 1.869 1 95.25 283 ASP B C 1
ATOM 4740 O O . ASP B 1 283 ? 11.617 -6.621 2.996 1 95.25 283 ASP B O 1
ATOM 4744 N N . ASP B 1 284 ? 11.203 -8.234 1.438 1 97.31 284 ASP B N 1
ATOM 4745 C CA . ASP B 1 284 ? 10.312 -9.047 2.26 1 97.31 284 ASP B CA 1
ATOM 4746 C C . ASP B 1 284 ? 9.016 -8.297 2.57 1 97.31 284 ASP B C 1
ATOM 4748 O O . ASP B 1 284 ? 8.578 -8.266 3.721 1 97.31 284 ASP B O 1
ATOM 4752 N N . THR B 1 285 ? 8.484 -7.648 1.598 1 92.94 285 THR B N 1
ATOM 4753 C CA . THR B 1 285 ? 7.141 -7.102 1.75 1 92.94 285 THR B CA 1
ATOM 4754 C C . THR B 1 285 ? 6.105 -8.219 1.794 1 92.94 285 THR B C 1
ATOM 4756 O O . THR B 1 285 ? 6.406 -9.367 1.468 1 92.94 285 THR B O 1
ATOM 4759 N N . PRO B 1 286 ? 4.883 -7.918 2.195 1 90.44 286 PRO B N 1
ATOM 4760 C CA . PRO B 1 286 ? 3.867 -8.969 2.281 1 90.44 286 PRO B CA 1
ATOM 4761 C C . PRO B 1 286 ? 3.68 -9.719 0.964 1 90.44 286 PRO B C 1
ATOM 4763 O O . PRO B 1 286 ? 3.35 -10.906 0.967 1 90.44 286 PRO B O 1
ATOM 4766 N N . LEU B 1 287 ? 3.973 -9.062 -0.098 1 93.56 287 LEU B N 1
ATOM 4767 C CA . LEU B 1 287 ? 3.867 -9.672 -1.419 1 93.56 287 LEU B CA 1
ATOM 4768 C C . LEU B 1 287 ? 4.68 -10.953 -1.49 1 93.56 287 LEU B C 1
ATOM 4770 O O . LEU B 1 287 ? 4.262 -11.93 -2.125 1 93.56 287 LEU B O 1
ATOM 4774 N N . SER B 1 288 ? 5.809 -11.016 -0.849 1 95.94 288 SER B N 1
ATOM 4775 C CA . SER B 1 288 ? 6.715 -12.164 -0.92 1 95.94 288 SER B CA 1
ATOM 4776 C C . SER B 1 288 ? 6.074 -13.406 -0.319 1 95.94 288 SER B C 1
ATOM 4778 O O . SER B 1 288 ? 6.461 -14.531 -0.654 1 95.94 288 SER B O 1
ATOM 4780 N N . ARG B 1 289 ? 5.07 -13.219 0.526 1 94.44 289 ARG B N 1
ATOM 4781 C CA . ARG B 1 289 ? 4.379 -14.336 1.159 1 94.44 289 ARG B CA 1
ATOM 4782 C C . ARG B 1 289 ? 3.051 -14.617 0.466 1 94.44 289 ARG B C 1
ATOM 4784 O O . ARG B 1 289 ? 2.369 -15.594 0.796 1 94.44 289 ARG B O 1
ATOM 4791 N N . GLN B 1 290 ? 2.732 -13.805 -0.487 1 93.06 290 GLN B N 1
ATOM 4792 C CA . GLN B 1 290 ? 1.418 -13.906 -1.112 1 93.06 290 GLN B CA 1
ATOM 4793 C C . GLN B 1 290 ? 1.525 -14.492 -2.52 1 93.06 290 GLN B C 1
ATOM 4795 O O . GLN B 1 290 ? 0.511 -14.703 -3.189 1 93.06 290 GLN B O 1
ATOM 4800 N N . THR B 1 291 ? 2.705 -14.75 -2.965 1 94.31 291 THR B N 1
ATOM 4801 C CA . THR B 1 291 ? 2.938 -15.406 -4.25 1 94.31 291 THR B CA 1
ATOM 4802 C C . THR B 1 291 ? 2.922 -16.922 -4.098 1 94.31 291 THR B C 1
ATOM 4804 O O . THR B 1 291 ? 3.025 -17.438 -2.984 1 94.31 291 THR B O 1
ATOM 4807 N N . TRP B 1 292 ? 2.711 -17.578 -5.238 1 92.69 292 TRP B N 1
ATOM 4808 C CA . TRP B 1 292 ? 2.943 -19.016 -5.293 1 92.69 292 TRP B CA 1
ATOM 4809 C C . TRP B 1 292 ? 4.066 -19.344 -6.27 1 92.69 292 TRP B C 1
ATOM 4811 O O . TRP B 1 292 ? 3.957 -19.078 -7.469 1 92.69 292 TRP B O 1
ATOM 4821 N N . PRO B 1 293 ? 5.09 -20.016 -5.832 1 96.12 293 PRO B N 1
ATOM 4822 C CA . PRO B 1 293 ? 5.422 -20.266 -4.426 1 96.12 293 PRO B CA 1
ATOM 4823 C C . PRO B 1 293 ? 5.785 -18.984 -3.672 1 96.12 293 PRO B C 1
ATOM 4825 O O . PRO B 1 293 ? 5.957 -17.922 -4.285 1 96.12 293 PRO B O 1
ATOM 4828 N N . LYS B 1 294 ? 5.84 -19.109 -2.32 1 97.31 294 LYS B N 1
ATOM 4829 C CA . LYS B 1 294 ? 6.359 -18 -1.518 1 97.31 294 LYS B CA 1
ATOM 4830 C C . LYS B 1 294 ? 7.805 -17.688 -1.891 1 97.31 294 LYS B C 1
ATOM 4832 O O . LYS B 1 294 ? 8.617 -18.594 -2.078 1 97.31 294 LYS B O 1
ATOM 4837 N N . LEU B 1 295 ? 8.109 -16.453 -1.924 1 98.25 295 LEU B N 1
ATOM 4838 C CA . LEU B 1 295 ? 9.383 -16 -2.48 1 98.25 295 LEU B CA 1
ATOM 4839 C C . LEU B 1 295 ? 10.492 -16.078 -1.434 1 98.25 295 LEU B C 1
ATOM 4841 O O . LEU B 1 295 ? 10.336 -15.562 -0.324 1 98.25 295 LEU B O 1
ATOM 4845 N N . THR B 1 296 ? 11.555 -16.75 -1.715 1 98.88 296 THR B N 1
ATOM 4846 C CA . THR B 1 296 ? 12.82 -16.484 -1.04 1 98.88 296 THR B CA 1
ATOM 4847 C C . THR B 1 296 ? 13.25 -15.031 -1.241 1 98.88 296 THR B C 1
ATOM 4849 O O . THR B 1 296 ? 13.203 -14.508 -2.357 1 98.88 296 THR B O 1
ATOM 4852 N N . THR B 1 297 ? 13.609 -14.352 -0.144 1 98.69 297 THR B N 1
ATOM 4853 C CA . THR B 1 297 ? 13.883 -12.922 -0.252 1 98.69 297 THR B CA 1
ATOM 4854 C C . THR B 1 297 ? 14.875 -12.477 0.817 1 98.69 297 THR B C 1
ATOM 4856 O O . THR B 1 297 ? 15.289 -13.281 1.656 1 98.69 297 THR B O 1
ATOM 4859 N N . LEU B 1 298 ? 15.438 -11.312 0.667 1 98.25 298 LEU B N 1
ATOM 4860 C CA . LEU B 1 298 ? 16.172 -10.625 1.729 1 98.25 298 LEU B CA 1
ATOM 4861 C C . LEU B 1 298 ? 15.242 -9.68 2.49 1 98.25 298 LEU B C 1
ATOM 4863 O O . LEU B 1 298 ? 14.602 -8.812 1.893 1 98.25 298 LEU B O 1
ATOM 4867 N N . ARG B 1 299 ? 15.164 -9.883 3.719 1 97.62 299 ARG B N 1
ATOM 4868 C CA . ARG B 1 299 ? 14.375 -8.969 4.535 1 97.62 299 ARG B CA 1
ATOM 4869 C C . ARG B 1 299 ? 15.172 -7.707 4.859 1 97.62 299 ARG B C 1
ATOM 4871 O O . ARG B 1 299 ? 16.172 -7.762 5.586 1 97.62 299 ARG B O 1
ATOM 4878 N N . GLN B 1 300 ? 14.836 -6.633 4.203 1 94.94 300 GLN B N 1
ATOM 4879 C CA . GLN B 1 300 ? 15.195 -5.281 4.621 1 94.94 300 GLN B CA 1
ATOM 4880 C C . GLN B 1 300 ? 14.211 -4.742 5.652 1 94.94 300 GLN B C 1
ATOM 4882 O O . GLN B 1 300 ? 13 -4.766 5.434 1 94.94 300 GLN B O 1
ATOM 4887 N N . PRO B 1 301 ? 14.641 -4.387 6.828 1 96.25 301 PRO B N 1
ATOM 4888 C CA . PRO B 1 301 ? 13.695 -3.947 7.855 1 96.25 301 PRO B CA 1
ATOM 4889 C C . PRO B 1 301 ? 13.086 -2.578 7.555 1 96.25 301 PRO B C 1
ATOM 4891 O O . PRO B 1 301 ? 13.32 -1.617 8.289 1 96.25 301 PRO B O 1
ATOM 4894 N N . ILE B 1 302 ? 12.266 -2.5 6.531 1 96.56 302 ILE B N 1
ATOM 4895 C CA . ILE B 1 302 ? 11.711 -1.265 5.984 1 96.56 302 ILE B CA 1
ATOM 4896 C C . ILE B 1 302 ? 10.945 -0.515 7.074 1 96.56 302 ILE B C 1
ATOM 4898 O O . ILE B 1 302 ? 11.141 0.688 7.262 1 96.56 302 ILE B O 1
ATOM 4902 N N . ARG B 1 303 ? 10.078 -1.153 7.793 1 97.12 303 ARG B N 1
ATOM 4903 C CA . ARG B 1 303 ? 9.289 -0.53 8.852 1 97.12 303 ARG B CA 1
ATOM 4904 C C . ARG B 1 303 ? 10.195 0.028 9.945 1 97.12 303 ARG B C 1
ATOM 4906 O O . ARG B 1 303 ? 10.008 1.157 10.398 1 97.12 303 ARG B O 1
ATOM 4913 N N . GLU B 1 304 ? 11.148 -0.752 10.281 1 97.81 304 GLU B N 1
ATOM 4914 C CA . GLU B 1 304 ? 12.086 -0.329 11.312 1 97.81 304 GLU B CA 1
ATOM 4915 C C . GLU B 1 304 ? 12.914 0.866 10.852 1 97.81 304 GLU B C 1
ATOM 4917 O O . GLU B 1 304 ? 13.258 1.74 11.648 1 97.81 304 GLU B O 1
ATOM 4922 N N . MET B 1 305 ? 13.305 0.829 9.633 1 96.94 305 MET B N 1
ATOM 4923 C CA . MET B 1 305 ? 14.062 1.95 9.078 1 96.94 305 MET B CA 1
ATOM 4924 C C . MET B 1 305 ? 13.25 3.24 9.156 1 96.94 305 MET B C 1
ATOM 4926 O O . MET B 1 305 ? 13.766 4.277 9.578 1 96.94 305 MET B O 1
ATOM 4930 N N . ALA B 1 306 ? 12.016 3.16 8.742 1 98.06 306 ALA B N 1
ATOM 4931 C CA . ALA B 1 306 ? 11.148 4.336 8.773 1 98.06 306 ALA B CA 1
ATOM 4932 C C . ALA B 1 306 ? 10.898 4.789 10.211 1 98.06 306 ALA B C 1
ATOM 4934 O O . ALA B 1 306 ? 10.875 5.988 10.492 1 98.06 306 ALA B O 1
ATOM 4935 N N . TYR B 1 307 ? 10.648 3.824 11.078 1 98 307 TYR B N 1
ATOM 4936 C CA . TYR B 1 307 ? 10.5 4.129 12.5 1 98 307 TYR B CA 1
ATOM 4937 C C . TYR B 1 307 ? 11.719 4.875 13.031 1 98 307 TYR B C 1
ATOM 4939 O O . TYR B 1 307 ? 11.578 5.906 13.688 1 98 307 TYR B O 1
ATOM 4947 N N . ALA B 1 308 ? 12.883 4.359 12.734 1 97 308 ALA B N 1
ATOM 4948 C CA . ALA B 1 308 ? 14.141 4.949 13.195 1 97 308 ALA B CA 1
ATOM 4949 C C . ALA B 1 308 ? 14.312 6.363 12.648 1 97 308 ALA B C 1
ATOM 4951 O O . ALA B 1 308 ? 14.828 7.246 13.344 1 97 308 ALA B O 1
ATOM 4952 N N . ALA B 1 309 ? 13.953 6.559 11.391 1 96.69 309 ALA B N 1
ATOM 4953 C CA . ALA B 1 309 ? 14.07 7.875 10.773 1 96.69 309 ALA B CA 1
ATOM 4954 C C . ALA B 1 309 ? 13.266 8.922 11.547 1 96.69 309 ALA B C 1
ATOM 4956 O O . ALA B 1 309 ? 13.789 9.984 11.883 1 96.69 309 ALA B O 1
ATOM 4957 N N . VAL B 1 310 ? 12 8.625 11.852 1 97 310 VAL B N 1
ATOM 4958 C CA . VAL B 1 310 ? 11.148 9.539 12.594 1 97 310 VAL B CA 1
ATOM 4959 C C . VAL B 1 310 ? 11.688 9.727 14.008 1 97 310 VAL B C 1
ATOM 4961 O O . VAL B 1 310 ? 11.672 10.836 14.547 1 97 310 VAL B O 1
ATOM 4964 N N . GLU B 1 311 ? 12.172 8.609 14.57 1 95.31 311 GLU B N 1
ATOM 4965 C CA . GLU B 1 311 ? 12.766 8.664 15.906 1 95.31 311 GLU B CA 1
ATOM 4966 C C . GLU B 1 311 ? 13.953 9.625 15.938 1 95.31 311 GLU B C 1
ATOM 4968 O O . GLU B 1 311 ? 14.133 10.375 16.891 1 95.31 311 GLU B O 1
ATOM 4973 N N . GLN B 1 312 ? 14.766 9.562 14.898 1 94.25 312 GLN B N 1
ATOM 4974 C CA . GLN B 1 312 ? 15.906 10.477 14.805 1 94.25 312 GLN B CA 1
ATOM 4975 C C . GLN B 1 312 ? 15.438 11.93 14.773 1 94.25 312 GLN B C 1
ATOM 4977 O O . GLN B 1 312 ? 16.062 12.805 15.383 1 94.25 312 GLN B O 1
ATOM 4982 N N . LEU B 1 313 ? 14.414 12.211 14.039 1 92.81 313 LEU B N 1
ATOM 4983 C CA . LEU B 1 313 ? 13.875 13.562 13.938 1 92.81 313 LEU B CA 1
ATOM 4984 C C . LEU B 1 313 ? 13.305 14.023 15.281 1 92.81 313 LEU B C 1
ATOM 4986 O O . LEU B 1 313 ? 13.344 15.211 15.594 1 92.81 313 LEU B O 1
ATOM 4990 N N . ALA B 1 314 ? 12.758 13.086 15.969 1 88.69 314 ALA B N 1
ATOM 4991 C CA . ALA B 1 314 ? 12.125 13.391 17.25 1 88.69 314 ALA B CA 1
ATOM 4992 C C . ALA B 1 314 ? 13.172 13.664 18.328 1 88.69 314 ALA B C 1
ATOM 4994 O O . ALA B 1 314 ? 12.891 14.336 19.328 1 88.69 314 ALA B O 1
ATOM 4995 N N . SER B 1 315 ? 14.344 13.086 17.984 1 81.5 315 SER B N 1
ATOM 4996 C CA . SER B 1 315 ? 15.398 13.188 18.984 1 81.5 315 SER B CA 1
ATOM 4997 C C . SER B 1 315 ? 16.188 14.484 18.828 1 81.5 315 SER B C 1
ATOM 4999 O O . SER B 1 315 ? 16.469 14.914 17.703 1 81.5 315 SER B O 1
ATOM 5001 N N . ARG B 1 316 ? 16.359 15.266 19.672 1 62.19 316 ARG B N 1
ATOM 5002 C CA . ARG B 1 316 ? 17.203 16.453 19.625 1 62.19 316 ARG B CA 1
ATOM 5003 C C . ARG B 1 316 ? 18.672 16.094 19.5 1 62.19 316 ARG B C 1
ATOM 5005 O O . ARG B 1 316 ? 19.453 16.844 18.906 1 62.19 316 ARG B O 1
ATOM 5012 N N . GLU B 1 317 ? 19 15.055 20.062 1 65.31 317 GLU B N 1
ATOM 5013 C CA . GLU B 1 317 ? 20.344 14.5 19.938 1 65.31 317 GLU B CA 1
ATOM 5014 C C . GLU B 1 317 ? 20.297 13.047 19.5 1 65.31 317 GLU B C 1
ATOM 5016 O O . GLU B 1 317 ? 20.359 12.133 20.328 1 65.31 317 GLU B O 1
ATOM 5021 N N . PRO B 1 318 ? 20.141 12.953 18.25 1 66.5 318 PRO B N 1
ATOM 5022 C CA . PRO B 1 318 ? 20.031 11.562 17.812 1 66.5 318 PRO B CA 1
ATOM 5023 C C . PRO B 1 318 ? 21.266 10.727 18.156 1 66.5 318 PRO B C 1
ATOM 5025 O O . PRO B 1 318 ? 22.375 11.258 18.188 1 66.5 318 PRO B O 1
ATOM 5028 N N . GLN B 1 319 ? 21.078 9.516 18.703 1 59.28 319 GLN B N 1
ATOM 5029 C CA . GLN B 1 319 ? 22.125 8.594 19.109 1 59.28 319 GLN B CA 1
ATOM 5030 C C . GLN B 1 319 ? 23.188 8.461 18.031 1 59.28 319 GLN B C 1
ATOM 5032 O O . GLN B 1 319 ? 24.391 8.406 18.328 1 59.28 319 GLN B O 1
ATOM 5037 N N . ALA B 1 320 ? 22.75 8.336 16.828 1 71 320 ALA B N 1
ATOM 5038 C CA . ALA B 1 320 ? 23.625 8.242 15.656 1 71 320 ALA B CA 1
ATOM 5039 C C . ALA B 1 320 ? 23.016 8.945 14.453 1 71 320 ALA B C 1
ATOM 5041 O O . ALA B 1 320 ? 21.828 8.758 14.156 1 71 320 ALA B O 1
ATOM 5042 N N . ARG B 1 321 ? 23.859 9.703 13.906 1 83.75 321 ARG B N 1
ATOM 5043 C CA . ARG B 1 321 ? 23.406 10.422 12.719 1 83.75 321 ARG B CA 1
ATOM 5044 C C . ARG B 1 321 ? 23.203 9.461 11.547 1 83.75 321 ARG B C 1
ATOM 5046 O O . ARG B 1 321 ? 22.297 9.648 10.734 1 83.75 321 ARG B O 1
ATOM 5053 N N . VAL B 1 322 ? 24.047 8.508 11.617 1 88.5 322 VAL B N 1
ATOM 5054 C CA . VAL B 1 322 ? 23.969 7.457 10.609 1 88.5 322 VAL B CA 1
ATOM 5055 C C . VAL B 1 322 ? 23.656 6.121 11.273 1 88.5 322 VAL B C 1
ATOM 5057 O O . VAL B 1 322 ? 24.422 5.645 12.117 1 88.5 322 VAL B O 1
ATOM 5060 N N . ARG B 1 323 ? 22.531 5.527 10.953 1 92.06 323 ARG B N 1
ATOM 5061 C CA . ARG B 1 323 ? 22.109 4.234 11.492 1 92.06 323 ARG B CA 1
ATOM 5062 C C . ARG B 1 323 ? 22.016 3.189 10.383 1 92.06 323 ARG B C 1
ATOM 5064 O O . ARG B 1 323 ? 21.328 3.398 9.383 1 92.06 323 ARG B O 1
ATOM 5071 N N . THR B 1 324 ? 22.75 2.182 10.562 1 93.44 324 THR B N 1
ATOM 5072 C CA . THR B 1 324 ? 22.688 1.048 9.648 1 93.44 324 THR B CA 1
ATOM 5073 C C . THR B 1 324 ? 22.016 -0.146 10.32 1 93.44 324 THR B C 1
ATOM 5075 O O . THR B 1 324 ? 22.5 -0.655 11.328 1 93.44 324 THR B O 1
ATOM 5078 N N . LEU B 1 325 ? 20.922 -0.548 9.797 1 96.31 325 LEU B N 1
ATOM 5079 C CA . LEU B 1 325 ? 20.172 -1.668 10.367 1 96.31 325 LEU B CA 1
ATOM 5080 C C . LEU B 1 325 ? 20.547 -2.975 9.672 1 96.31 325 LEU B C 1
ATOM 5082 O O . LEU B 1 325 ? 21.062 -2.961 8.555 1 96.31 325 LEU B O 1
ATOM 5086 N N . GLY B 1 326 ? 20.266 -4.055 10.336 1 96.94 326 GLY B N 1
ATOM 5087 C CA . GLY B 1 326 ? 20.609 -5.367 9.805 1 96.94 326 GLY B CA 1
ATOM 5088 C C . GLY B 1 326 ? 19.578 -5.891 8.812 1 96.94 326 GLY B C 1
ATOM 5089 O O . GLY B 1 326 ? 18.453 -5.375 8.742 1 96.94 326 GLY B O 1
ATOM 5090 N N . TYR B 1 327 ? 20.031 -6.805 7.977 1 97.31 327 TYR B N 1
ATOM 5091 C CA . TYR B 1 327 ? 19.172 -7.531 7.055 1 97.31 327 TYR B CA 1
ATOM 5092 C C . TYR B 1 327 ? 19.172 -9.023 7.367 1 97.31 327 TYR B C 1
ATOM 5094 O O . TYR B 1 327 ? 19.953 -9.492 8.188 1 97.31 327 TYR B O 1
ATOM 5102 N N . GLU B 1 328 ? 18.219 -9.773 6.777 1 98.31 328 GLU B N 1
ATOM 5103 C CA . GLU B 1 328 ? 18.109 -11.219 6.984 1 98.31 328 GLU B CA 1
ATOM 5104 C C . GLU B 1 328 ? 17.75 -11.93 5.688 1 98.31 328 GLU B C 1
ATOM 5106 O O . GLU B 1 328 ? 16.828 -11.516 4.98 1 98.31 328 GLU B O 1
ATOM 5111 N N . LEU B 1 329 ? 18.516 -12.961 5.387 1 98.62 329 LEU B N 1
ATOM 5112 C CA . LEU B 1 329 ? 18.125 -13.852 4.297 1 98.62 329 LEU B CA 1
ATOM 5113 C C . LEU B 1 329 ? 16.984 -14.766 4.723 1 98.62 329 LEU B C 1
ATOM 5115 O O . LEU B 1 329 ? 17.125 -15.523 5.68 1 98.62 329 LEU B O 1
ATOM 5119 N N . VAL B 1 330 ? 15.859 -14.688 4.074 1 98.81 330 VAL B N 1
ATOM 5120 C CA . VAL B 1 330 ? 14.68 -15.477 4.398 1 98.81 330 VAL B CA 1
ATOM 5121 C C . VAL B 1 330 ? 14.422 -16.5 3.289 1 98.81 330 VAL B C 1
ATOM 5123 O O . VAL B 1 330 ? 13.906 -16.141 2.225 1 98.81 330 VAL B O 1
ATOM 5126 N N . VAL B 1 331 ? 14.703 -17.688 3.543 1 98.81 331 VAL B N 1
ATOM 5127 C CA . VAL B 1 331 ? 14.523 -18.75 2.561 1 98.81 331 VAL B CA 1
ATOM 5128 C C . VAL B 1 331 ? 13.094 -19.266 2.627 1 98.81 331 VAL B C 1
ATOM 5130 O O . VAL B 1 331 ? 12.602 -19.625 3.701 1 98.81 331 VAL B O 1
ATOM 5133 N N . ARG B 1 332 ? 12.438 -19.266 1.425 1 98.19 332 ARG B N 1
ATOM 5134 C CA . ARG B 1 332 ? 11.094 -19.828 1.328 1 98.19 332 ARG B CA 1
ATOM 5135 C C . ARG B 1 332 ? 11.023 -20.859 0.211 1 98.19 332 ARG B C 1
ATOM 5137 O O . ARG B 1 332 ? 11.945 -21.656 0.032 1 98.19 332 ARG B O 1
ATOM 5144 N N . ASP B 1 333 ? 9.945 -20.859 -0.585 1 97.81 333 ASP B N 1
ATOM 5145 C CA . ASP B 1 333 ? 9.656 -22.031 -1.411 1 97.81 333 ASP B CA 1
ATOM 5146 C C . ASP B 1 333 ? 10.055 -21.781 -2.865 1 97.81 333 ASP B C 1
ATOM 5148 O O . ASP B 1 333 ? 9.883 -22.656 -3.717 1 97.81 333 ASP B O 1
ATOM 5152 N N . SER B 1 334 ? 10.656 -20.672 -3.174 1 98.62 334 SER B N 1
ATOM 5153 C CA . SER B 1 334 ? 10.867 -20.312 -4.574 1 98.62 334 SER B CA 1
ATOM 5154 C C . SER B 1 334 ? 12.297 -20.609 -5.012 1 98.62 334 SER B C 1
ATOM 5156 O O . SER B 1 334 ? 12.703 -20.234 -6.117 1 98.62 334 SER B O 1
ATOM 5158 N N . THR B 1 335 ? 13.133 -21.219 -4.117 1 98.81 335 THR B N 1
ATOM 5159 C CA . THR B 1 335 ? 14.508 -21.516 -4.492 1 98.81 335 THR B CA 1
ATOM 5160 C C . THR B 1 335 ? 14.867 -22.953 -4.133 1 98.81 335 THR B C 1
ATOM 5162 O O . THR B 1 335 ? 14.375 -23.5 -3.135 1 98.81 335 THR B O 1
ATOM 5165 N N . ARG B 1 336 ? 15.672 -23.578 -4.961 1 98.44 336 ARG B N 1
ATOM 5166 C CA . ARG B 1 336 ? 16.25 -24.906 -4.73 1 98.44 336 ARG B CA 1
ATOM 5167 C C . ARG B 1 336 ? 17.453 -25.141 -5.625 1 98.44 336 ARG B C 1
ATOM 5169 O O . ARG B 1 336 ? 17.812 -24.281 -6.449 1 98.44 336 ARG B O 1
ATOM 5176 N N . SER B 1 337 ? 18.109 -26.266 -5.441 1 98.31 337 SER B N 1
ATOM 5177 C CA . SER B 1 337 ? 19.203 -26.656 -6.328 1 98.31 337 SER B CA 1
ATOM 5178 C C . SER B 1 337 ? 18.703 -26.875 -7.754 1 98.31 337 SER B C 1
ATOM 5180 O O . SER B 1 337 ? 17.594 -27.359 -7.965 1 98.31 337 SER B O 1
ATOM 5182 N N . PRO B 1 338 ? 19.547 -26.484 -8.695 1 95.12 338 PRO B N 1
ATOM 5183 C CA . PRO B 1 338 ? 19.125 -26.688 -10.078 1 95.12 338 PRO B CA 1
ATOM 5184 C C . PRO B 1 338 ? 19.016 -28.172 -10.445 1 95.12 338 PRO B C 1
ATOM 5186 O O . PRO B 1 338 ? 19.734 -29 -9.898 1 95.12 338 PRO B O 1
ATOM 5189 N N . GLY B 1 339 ? 18.031 -28.469 -11.219 1 81.75 339 GLY B N 1
ATOM 5190 C CA . GLY B 1 339 ? 17.844 -29.844 -11.664 1 81.75 339 GLY B CA 1
ATOM 5191 C C . GLY B 1 339 ? 18.859 -30.266 -12.719 1 81.75 339 GLY B C 1
ATOM 5192 O O . GLY B 1 339 ? 19.5 -29.422 -13.336 1 81.75 339 GLY B O 1
#

Secondary structure (DSSP, 8-state):
-----------HHHHHHHHTS-HHHHHHHHTT-SS--HHHHHHHHHHHHHHT----HHHHHHHHS--SEEEEEE--S-HHHHHHHHHHHHHHHHHHT-EEEEEE--TT-TTHHHHHHHHHHHTT-SEEEEPTTGGG-HHHHHHHHTSS--EEEES-SS--SS-EEEEE-HHHHHHHHHHHHHHTT---EEEEE--TT-HHHHHHHHHHHHHHHHTTPPP-GGGEEE--SSHHHHHHHHHHHHTSSS--SEEEESSHHHHHHHHHHHHHTT--TTTT-EEE-SB--THHHHSSSPPBEEE--HHHHHHHHHHHHH-SS-S-SEEEE--EEE--TT-----/-----------HHHHHHHHTS-HHHHHHHHTT-SS--HHHHHHHHHHHHHHT----HHHHHHHHSS-SEEEEEE--S-HHHHHHHHHHHHHHHHHHT-EEEEEE--TT-TTHHHHHHHHHHHTT-SEEEEPTTGGG-HHHHHHHHTSS--EEEES-SS--SS-EEEEE-HHHHHHHHHHHHHHTT---EEEEE--TT-HHHHHHHHHHHHHHHHTTPPP-GGGEEE--SSHHHHHHHHHHHHTSSS--SEEEESSHHHHHHHHHHHHHTT--TTTT-EEE-SB--THHHHSSSPPBEEE--HHHHHHHHHHHHH-SS-S-SEEEE--EEE--TT-----

InterPro domains:
  IPR000843 LacI-type HTH domain [PF00356] (11-56)
  IPR000843 LacI-type HTH domain [PR00036] (11-21)
  IPR000843 LacI-type HTH domain [PR00036] (21-31)
  IPR000843 LacI-type HTH domain [PS50932] (10-64)
  IPR000843 LacI-type HTH domain [SM00354] (9-79)
  IPR000843 LacI-type HTH domain [cd01392] (14-64)
  IPR010982 Lambda repressor-like, DNA-binding domain superfamily [G3DSA:1.10.260.40] (2-66)
  IPR010982 Lambda repressor-like, DNA-binding domain superfamily [SSF47413] (10-67)
  IPR028082 Periplasmic binding protein-like I [SSF53822] (70-337)
  IPR046335 Transcriptional regulator LacI/GalR-like, sensor domain [PF13377] (179-335)